Protein AF-0000000070552631 (afdb_homodimer)

Structure (mmCIF, N/CA/C/O backbone):
data_AF-0000000070552631-model_v1
#
loop_
_entity.id
_entity.type
_entity.pdbx_description
1 polymer 'Choline kinase / choline-phosphate cytidylyltransferase'
#
loop_
_atom_site.group_PDB
_atom_site.id
_atom_site.type_symbol
_atom_site.label_atom_id
_atom_site.label_alt_id
_atom_site.label_comp_id
_atom_site.label_asym_id
_atom_site.label_entity_id
_atom_site.label_seq_id
_atom_site.pdbx_PDB_ins_code
_atom_site.Cartn_x
_atom_site.Cartn_y
_atom_site.Cartn_z
_atom_site.occupancy
_atom_site.B_iso_or_equiv
_atom_site.auth_seq_id
_atom_site.auth_comp_id
_atom_site.auth_asym_id
_atom_site.auth_atom_id
_atom_site.pdbx_PDB_model_num
ATOM 1 N N . MET A 1 1 ? -22.5 -12.25 -7.391 1 95 1 MET A N 1
ATOM 2 C CA . MET A 1 1 ? -22.047 -11.5 -6.223 1 95 1 MET A CA 1
ATOM 3 C C . MET A 1 1 ? -21.141 -10.352 -6.629 1 95 1 MET A C 1
ATOM 5 O O . MET A 1 1 ? -20.281 -10.516 -7.5 1 95 1 MET A O 1
ATOM 9 N N . ASN A 1 2 ? -21.453 -9.172 -6.117 1 96.75 2 ASN A N 1
ATOM 10 C CA . ASN A 1 2 ? -20.578 -8.062 -6.488 1 96.75 2 ASN A CA 1
ATOM 11 C C . ASN A 1 2 ? -19.281 -8.078 -5.695 1 96.75 2 ASN A C 1
ATOM 13 O O . ASN A 1 2 ? -19.109 -8.898 -4.793 1 96.75 2 ASN A O 1
ATOM 17 N N . ARG A 1 3 ? -18.391 -7.238 -6.027 1 97.56 3 ARG A N 1
ATOM 18 C CA . ARG A 1 3 ? -17.031 -7.211 -5.484 1 97.56 3 ARG A CA 1
ATOM 19 C C . ARG A 1 3 ? -17.047 -7.035 -3.969 1 97.56 3 ARG A C 1
ATOM 21 O O . ARG A 1 3 ? -16.281 -7.684 -3.254 1 97.56 3 ARG A O 1
ATOM 28 N N . TYR A 1 4 ? -17.859 -6.16 -3.465 1 98.12 4 TYR A N 1
ATOM 29 C CA . TYR A 1 4 ? -17.875 -5.859 -2.037 1 98.12 4 TYR A CA 1
ATOM 30 C C . TYR A 1 4 ? -18.453 -7.027 -1.245 1 98.12 4 TYR A C 1
ATOM 32 O O . TYR A 1 4 ? -17.938 -7.375 -0.177 1 98.12 4 TYR A O 1
ATOM 40 N N . GLN A 1 5 ? -19.516 -7.598 -1.777 1 98.56 5 GLN A N 1
ATOM 41 C CA . GLN A 1 5 ? -20.078 -8.812 -1.174 1 98.56 5 GLN A CA 1
ATOM 42 C C . GLN A 1 5 ? -19.016 -9.914 -1.105 1 98.56 5 GLN A C 1
ATOM 44 O O . GLN A 1 5 ? -18.875 -10.578 -0.076 1 98.56 5 GLN A O 1
ATOM 49 N N . PHE A 1 6 ? -18.297 -10.078 -2.199 1 98.75 6 PHE A N 1
ATOM 50 C CA . PHE A 1 6 ? -17.25 -11.094 -2.273 1 98.75 6 PHE A CA 1
ATOM 51 C C . PHE A 1 6 ? -16.203 -10.867 -1.192 1 98.75 6 PHE A C 1
ATOM 53 O O . PHE A 1 6 ? -15.836 -11.797 -0.469 1 98.75 6 PHE A O 1
ATOM 60 N N . GLU A 1 7 ? -15.695 -9.609 -1.063 1 98.5 7 GLU A N 1
ATOM 61 C CA . GLU A 1 7 ? -14.633 -9.289 -0.11 1 98.5 7 GLU A CA 1
ATOM 62 C C . GLU A 1 7 ? -15.086 -9.555 1.323 1 98.5 7 GLU A C 1
ATOM 64 O O . GLU A 1 7 ? -14.336 -10.125 2.119 1 98.5 7 GLU A O 1
ATOM 69 N N . VAL A 1 8 ? -16.281 -9.156 1.606 1 98.38 8 VAL A N 1
ATOM 70 C CA . VAL A 1 8 ? -16.797 -9.312 2.963 1 98.38 8 VAL A CA 1
ATOM 71 C C . VAL A 1 8 ? -17.016 -10.789 3.268 1 98.38 8 VAL A C 1
ATOM 73 O O . VAL A 1 8 ? -16.594 -11.281 4.312 1 98.38 8 VAL A O 1
ATOM 76 N N . LEU A 1 9 ? -17.625 -11.484 2.357 1 98.69 9 LEU A N 1
ATOM 77 C CA . LEU A 1 9 ? -17.984 -12.883 2.574 1 98.69 9 LEU A CA 1
ATOM 78 C C . LEU A 1 9 ? -16.734 -13.742 2.703 1 98.69 9 LEU A C 1
ATOM 80 O O . LEU A 1 9 ? -16.672 -14.625 3.562 1 98.69 9 LEU A O 1
ATOM 84 N N . THR A 1 10 ? -15.75 -13.547 1.837 1 98.5 10 THR A N 1
ATOM 85 C CA . THR A 1 10 ? -14.516 -14.328 1.901 1 98.5 10 THR A CA 1
ATOM 86 C C . THR A 1 10 ? -13.781 -14.062 3.209 1 98.5 10 THR A C 1
ATOM 88 O O . THR A 1 10 ? -13.164 -14.961 3.777 1 98.5 10 THR A O 1
ATOM 91 N N . TYR A 1 11 ? -13.852 -12.797 3.691 1 98.06 11 TYR A N 1
ATOM 92 C CA . TYR A 1 11 ? -13.219 -12.461 4.961 1 98.06 11 TYR A CA 1
ATOM 93 C C . TYR A 1 11 ? -13.891 -13.195 6.117 1 98.06 11 TYR A C 1
ATOM 95 O O . TYR A 1 11 ? -13.211 -13.719 7.004 1 98.06 11 TYR A O 1
ATOM 103 N N . ILE A 1 12 ? -15.156 -13.234 6.098 1 98.19 12 ILE A N 1
ATOM 104 C CA . ILE A 1 12 ? -15.906 -13.93 7.141 1 98.19 12 ILE A CA 1
ATOM 105 C C . ILE A 1 12 ? -15.625 -15.43 7.062 1 98.19 12 ILE A C 1
ATOM 107 O O . ILE A 1 12 ? -15.445 -16.094 8.094 1 98.19 12 ILE A O 1
ATOM 111 N N . GLU A 1 13 ? -15.57 -15.969 5.863 1 98.5 13 GLU A N 1
ATOM 112 C CA . GLU A 1 13 ? -15.273 -17.391 5.68 1 98.5 13 GLU A CA 1
ATOM 113 C C . GLU A 1 13 ? -13.898 -17.75 6.234 1 98.5 13 GLU A C 1
ATOM 115 O O . GLU A 1 13 ? -13.75 -18.734 6.945 1 98.5 13 GLU A O 1
ATOM 120 N N . LYS A 1 14 ? -12.953 -16.969 5.973 1 97.62 14 LYS A N 1
ATOM 121 C CA . LYS A 1 14 ? -11.57 -17.219 6.367 1 97.62 14 LYS A CA 1
ATOM 122 C C . LYS A 1 14 ? -11.406 -17.172 7.883 1 97.62 14 LYS A C 1
ATOM 124 O O . LYS A 1 14 ? -10.648 -17.938 8.461 1 97.62 14 LYS A O 1
ATOM 129 N N . ASN A 1 15 ? -12.156 -16.266 8.539 1 97.06 15 ASN A N 1
ATOM 130 C CA . ASN A 1 15 ? -11.906 -15.992 9.953 1 97.06 15 ASN A CA 1
ATOM 131 C C . ASN A 1 15 ? -12.906 -16.719 10.844 1 97.06 15 ASN A C 1
ATOM 133 O O . ASN A 1 15 ? -12.711 -16.797 12.055 1 97.06 15 ASN A O 1
ATOM 137 N N . GLY A 1 16 ? -13.945 -17.234 10.289 1 97.19 16 GLY A N 1
ATOM 138 C CA . GLY A 1 16 ? -14.914 -18.016 11.047 1 97.19 16 GLY A CA 1
ATOM 139 C C . GLY A 1 16 ? -15.844 -17.141 11.883 1 97.19 16 GLY A C 1
ATOM 140 O O . GLY A 1 16 ? -15.922 -15.93 11.68 1 97.19 16 GLY A O 1
ATOM 141 N N . LYS A 1 17 ? -16.609 -17.781 12.695 1 97.12 17 LYS A N 1
ATOM 142 C CA . LYS A 1 17 ? -17.578 -17.094 13.539 1 97.12 17 LYS A CA 1
ATOM 143 C C . LYS A 1 17 ? -16.875 -16.234 14.594 1 97.12 17 LYS A C 1
ATOM 145 O O . LYS A 1 17 ? -16.125 -16.75 15.414 1 97.12 17 LYS A O 1
ATOM 150 N N . LYS A 1 18 ? -17.125 -14.961 14.555 1 96.5 18 LYS A N 1
ATOM 151 C CA . LYS A 1 18 ? -16.609 -14.047 15.562 1 96.5 18 LYS A CA 1
ATOM 152 C C . LYS A 1 18 ? -17.25 -12.664 15.422 1 96.5 18 LYS A C 1
ATOM 154 O O . LYS A 1 18 ? -18.141 -12.461 14.602 1 96.5 18 LYS A O 1
ATOM 159 N N . ASP A 1 19 ? -16.859 -11.758 16.266 1 95.31 19 ASP A N 1
ATOM 160 C CA . ASP A 1 19 ? -17.281 -10.367 16.172 1 95.31 19 ASP A CA 1
ATOM 161 C C . ASP A 1 19 ? -16.484 -9.625 15.102 1 95.31 19 ASP A C 1
ATOM 163 O O . ASP A 1 19 ? -15.258 -9.703 15.062 1 95.31 19 ASP A O 1
ATOM 167 N N . TYR A 1 20 ? -17.188 -9.008 14.281 1 94.81 20 TYR A N 1
ATOM 168 C CA . TYR A 1 20 ? -16.594 -8.211 13.219 1 94.81 20 TYR A CA 1
ATOM 169 C C . TYR A 1 20 ? -17 -6.75 13.328 1 94.81 20 TYR A C 1
ATOM 171 O O . TYR A 1 20 ? -17.906 -6.297 12.617 1 94.81 20 TYR A O 1
ATOM 179 N N . PRO A 1 21 ? -16.312 -5.988 14.133 1 90.94 21 PRO A N 1
ATOM 180 C CA . PRO A 1 21 ? -16.641 -4.562 14.188 1 90.94 21 PRO A CA 1
ATOM 181 C C . PRO A 1 21 ? -16.516 -3.879 12.828 1 90.94 21 PRO A C 1
ATOM 183 O O . PRO A 1 21 ? -15.586 -4.18 12.062 1 90.94 21 PRO A O 1
ATOM 186 N N . MET A 1 22 ? -17.453 -2.982 12.555 1 90.12 22 MET A N 1
ATOM 187 C CA . MET A 1 22 ? -17.531 -2.307 11.266 1 90.12 22 MET A CA 1
ATOM 188 C C . MET A 1 22 ? -16.219 -1.627 10.914 1 90.12 22 MET A C 1
ATOM 190 O O . MET A 1 22 ? -15.758 -1.705 9.773 1 90.12 22 MET A O 1
ATOM 194 N N . ARG A 1 23 ? -15.586 -0.999 11.797 1 88.12 23 ARG A N 1
ATOM 195 C CA . ARG A 1 23 ? -14.336 -0.285 11.555 1 88.12 23 ARG A CA 1
ATOM 196 C C . ARG A 1 23 ? -13.227 -1.245 11.133 1 88.12 23 ARG A C 1
ATOM 198 O O . ARG A 1 23 ? -12.43 -0.932 10.25 1 88.12 23 ARG A O 1
ATOM 205 N N . THR A 1 24 ? -13.211 -2.352 11.812 1 90.56 24 THR A N 1
ATOM 206 C CA . THR A 1 24 ? -12.211 -3.363 11.484 1 90.56 24 THR A CA 1
ATOM 207 C C . THR A 1 24 ? -12.406 -3.871 10.062 1 90.56 24 THR A C 1
ATOM 209 O O . THR A 1 24 ? -11.445 -4.02 9.305 1 90.56 24 THR A O 1
ATOM 212 N N . LEU A 1 25 ? -13.672 -4.133 9.734 1 94.25 25 LEU A N 1
ATOM 213 C CA . LEU A 1 25 ? -13.984 -4.602 8.391 1 94.25 25 LEU A CA 1
ATOM 214 C C . LEU A 1 25 ? -13.578 -3.568 7.344 1 94.25 25 LEU A C 1
ATOM 216 O O . LEU A 1 25 ? -12.93 -3.904 6.355 1 94.25 25 LEU A O 1
ATOM 220 N N . SER A 1 26 ? -13.945 -2.375 7.613 1 93.75 26 SER A N 1
ATOM 221 C CA . SER A 1 26 ? -13.672 -1.29 6.676 1 93.75 26 SER A CA 1
ATOM 222 C C . SER A 1 26 ? -12.172 -1.086 6.48 1 93.75 26 SER A C 1
ATOM 224 O O . SER A 1 26 ? -11.695 -0.988 5.348 1 93.75 26 SER A O 1
ATOM 226 N N . ASP A 1 27 ? -11.406 -1.063 7.531 1 92.25 27 ASP A N 1
ATOM 227 C CA . ASP A 1 27 ? -9.961 -0.835 7.473 1 92.25 27 ASP A CA 1
ATOM 228 C C . ASP A 1 27 ? -9.25 -1.998 6.789 1 92.25 27 ASP A C 1
ATOM 230 O O . ASP A 1 27 ? -8.367 -1.786 5.953 1 92.25 27 ASP A O 1
ATOM 234 N N . THR A 1 28 ? -9.703 -3.184 7.145 1 94.56 28 THR A N 1
ATOM 235 C CA . THR A 1 28 ? -9.031 -4.383 6.648 1 94.56 28 THR A CA 1
ATOM 236 C C . THR A 1 28 ? -9.305 -4.574 5.16 1 94.56 28 THR A C 1
ATOM 238 O O . THR A 1 28 ? -8.391 -4.906 4.398 1 94.56 28 THR A O 1
ATOM 241 N N . LEU A 1 29 ? -10.555 -4.324 4.789 1 96.69 29 LEU A N 1
ATOM 242 C CA . LEU A 1 29 ? -10.945 -4.617 3.414 1 96.69 29 LEU A CA 1
ATOM 243 C C . LEU A 1 29 ? -10.773 -3.391 2.523 1 96.69 29 LEU A C 1
ATOM 245 O O . LEU A 1 29 ? -10.906 -3.48 1.302 1 96.69 29 LEU A O 1
ATOM 249 N N . LYS A 1 30 ? -10.461 -2.24 3.123 1 96.12 30 LYS A N 1
ATOM 250 C CA . LYS A 1 30 ? -10.242 -0.985 2.41 1 96.12 30 LYS A CA 1
ATOM 251 C C . LYS A 1 30 ? -11.461 -0.611 1.572 1 96.12 30 LYS A C 1
ATOM 253 O O . LYS A 1 30 ? -11.336 -0.266 0.396 1 96.12 30 LYS A O 1
ATOM 258 N N . ILE A 1 31 ? -12.578 -0.83 2.178 1 97.12 31 ILE A N 1
ATOM 259 C CA . ILE A 1 31 ? -13.891 -0.499 1.647 1 97.12 31 ILE A CA 1
ATOM 260 C C . ILE A 1 31 ? -14.656 0.361 2.654 1 97.12 31 ILE A C 1
ATOM 262 O O . ILE A 1 31 ? -14.539 0.154 3.865 1 97.12 31 ILE A O 1
ATOM 266 N N . SER A 1 32 ? -15.406 1.38 2.209 1 95.38 32 SER A N 1
ATOM 267 C CA . SER A 1 32 ? -16.109 2.281 3.109 1 95.38 32 SER A CA 1
ATOM 268 C C . SER A 1 32 ? -17.094 1.521 3.992 1 95.38 32 SER A C 1
ATOM 270 O O . SER A 1 32 ? -17.625 0.481 3.592 1 95.38 32 SER A O 1
ATOM 272 N N . GLY A 1 33 ? -17.375 2.086 5.168 1 93.62 33 GLY A N 1
ATOM 273 C CA . GLY A 1 33 ? -18.391 1.51 6.039 1 93.62 33 GLY A CA 1
ATOM 274 C C . GLY A 1 33 ? -19.75 1.41 5.383 1 93.62 33 GLY A C 1
ATOM 275 O O . GLY A 1 33 ? -20.469 0.434 5.59 1 93.62 33 GLY A O 1
ATOM 276 N N . THR A 1 34 ? -20.047 2.371 4.574 1 94.94 34 THR A N 1
ATOM 277 C CA . THR A 1 34 ? -21.328 2.414 3.885 1 94.94 34 THR A CA 1
ATOM 278 C C . THR A 1 34 ? -21.453 1.239 2.918 1 94.94 34 THR A C 1
ATOM 280 O O . THR A 1 34 ? -22.484 0.562 2.895 1 94.94 34 THR A O 1
ATOM 283 N N . ALA A 1 35 ? -20.453 1.027 2.152 1 97.06 35 ALA A N 1
ATOM 284 C CA . ALA A 1 35 ? -20.484 -0.064 1.183 1 97.06 35 ALA A CA 1
ATOM 285 C C . ALA A 1 35 ? -20.5 -1.42 1.883 1 97.06 35 ALA A C 1
ATOM 287 O O . ALA A 1 35 ? -21.188 -2.348 1.43 1 97.06 35 ALA A O 1
ATOM 288 N N . ILE A 1 36 ? -19.781 -1.547 2.961 1 97.12 36 ILE A N 1
ATOM 289 C CA . ILE A 1 36 ? -19.766 -2.795 3.717 1 97.12 36 ILE A CA 1
ATOM 290 C C . ILE A 1 36 ? -21.141 -3.059 4.32 1 97.12 36 ILE A C 1
ATOM 292 O O . ILE A 1 36 ? -21.641 -4.188 4.277 1 97.12 36 ILE A O 1
ATOM 296 N N . SER A 1 37 ? -21.719 -2.004 4.918 1 96.25 37 SER A N 1
ATOM 297 C CA . SER A 1 37 ? -23.047 -2.154 5.5 1 96.25 37 SER A CA 1
ATOM 298 C C . SER A 1 37 ? -24.047 -2.65 4.465 1 96.25 37 SER A C 1
ATOM 300 O O . SER A 1 37 ? -24.844 -3.559 4.738 1 96.25 37 SER A O 1
ATOM 302 N N . LYS A 1 38 ? -23.984 -2.049 3.33 1 97.81 38 LYS A N 1
ATOM 303 C CA . LYS A 1 38 ? -24.875 -2.467 2.246 1 97.81 38 LYS A CA 1
ATOM 304 C C . LYS A 1 38 ? -24.625 -3.92 1.858 1 97.81 38 LYS A C 1
ATOM 306 O O . LYS A 1 38 ? -25.562 -4.695 1.671 1 97.81 38 LYS A O 1
ATOM 311 N N . ALA A 1 39 ? -23.375 -4.297 1.728 1 98.25 39 ALA A N 1
ATOM 312 C CA . ALA A 1 39 ? -23.016 -5.664 1.377 1 98.25 39 ALA A CA 1
ATOM 313 C C . ALA A 1 39 ? -23.516 -6.652 2.428 1 98.25 39 ALA A C 1
ATOM 315 O O . ALA A 1 39 ? -24.062 -7.703 2.088 1 98.25 39 ALA A O 1
ATOM 316 N N . LEU A 1 40 ? -23.328 -6.285 3.689 1 97.75 40 LEU A N 1
ATOM 317 C CA . LEU A 1 40 ? -23.75 -7.156 4.785 1 97.75 40 LEU A CA 1
ATOM 318 C C . LEU A 1 40 ? -25.266 -7.348 4.77 1 97.75 40 LEU A C 1
ATOM 320 O O . LEU A 1 40 ? -25.75 -8.461 4.977 1 97.75 40 LEU A O 1
ATOM 324 N N . ASP A 1 41 ? -25.969 -6.25 4.578 1 97.88 41 ASP A N 1
ATOM 325 C CA . ASP A 1 41 ? -27.422 -6.328 4.504 1 97.88 41 ASP A CA 1
ATOM 326 C C . ASP A 1 41 ? -27.859 -7.262 3.379 1 97.88 41 ASP A C 1
ATOM 328 O O . ASP A 1 41 ? -28.766 -8.086 3.566 1 97.88 41 ASP A O 1
ATOM 332 N N . GLU A 1 42 ? -27.281 -7.129 2.23 1 98.38 42 GLU A N 1
ATOM 333 C CA . GLU A 1 42 ? -27.609 -7.957 1.076 1 98.38 42 GLU A CA 1
ATOM 334 C C . GLU A 1 42 ? -27.25 -9.422 1.323 1 98.38 42 GLU A C 1
ATOM 336 O O . GLU A 1 42 ? -28.016 -10.32 0.972 1 98.38 42 GLU A O 1
ATOM 341 N N . LEU A 1 43 ? -26.094 -9.672 1.926 1 98.5 43 LEU A N 1
ATOM 342 C CA . LEU A 1 43 ? -25.656 -11.031 2.242 1 98.5 43 LEU A CA 1
ATOM 343 C C . LEU A 1 43 ? -26.625 -11.688 3.234 1 98.5 43 LEU A C 1
ATOM 345 O O . LEU A 1 43 ? -26.938 -12.867 3.105 1 98.5 43 LEU A O 1
ATOM 349 N N . GLU A 1 44 ? -27 -10.891 4.223 1 98 44 GLU A N 1
ATOM 350 C CA . GLU A 1 44 ? -27.938 -11.406 5.219 1 98 44 GLU A CA 1
ATOM 351 C C . GLU A 1 44 ? -29.297 -11.688 4.598 1 98 44 GLU A C 1
ATOM 353 O O . GLU A 1 44 ? -29.906 -12.727 4.879 1 98 44 GLU A O 1
ATOM 358 N N . ASN A 1 45 ? -29.75 -10.789 3.793 1 98 45 ASN A N 1
ATOM 359 C CA . ASN A 1 45 ? -31.031 -10.945 3.115 1 98 45 ASN A CA 1
ATOM 360 C C . ASN A 1 45 ? -31.047 -12.195 2.234 1 98 45 ASN A C 1
ATOM 362 O O . ASN A 1 45 ? -32.062 -12.867 2.121 1 98 45 ASN A O 1
ATOM 366 N N . ASP A 1 46 ? -29.938 -12.492 1.627 1 98.19 46 ASP A N 1
ATOM 367 C CA . ASP A 1 46 ? -29.828 -13.656 0.752 1 98.19 46 ASP A CA 1
ATOM 368 C C . ASP A 1 46 ? -29.469 -14.906 1.55 1 98.19 46 ASP A C 1
ATOM 370 O O . ASP A 1 46 ? -29.234 -15.969 0.974 1 98.19 46 ASP A O 1
ATOM 374 N N . VAL A 1 47 ? -29.312 -14.758 2.855 1 98.19 47 VAL A N 1
ATOM 375 C CA . VAL A 1 47 ? -29.094 -15.836 3.811 1 98.19 47 VAL A CA 1
ATOM 376 C C . VAL A 1 47 ? -27.719 -16.453 3.576 1 98.19 47 VAL A C 1
ATOM 378 O O . VAL A 1 47 ? -27.562 -17.672 3.65 1 98.19 47 VAL A O 1
ATOM 381 N N . LEU A 1 48 ? -26.828 -15.617 3.143 1 98.75 48 LEU A N 1
ATOM 382 C CA . LEU A 1 48 ? -25.469 -16.094 2.928 1 98.75 48 LEU A CA 1
ATOM 383 C C . LEU A 1 48 ? -24.656 -16 4.211 1 98.75 48 LEU A C 1
ATOM 385 O O . LEU A 1 48 ? -23.609 -16.641 4.332 1 98.75 48 LEU A O 1
ATOM 389 N N . ILE A 1 49 ? -25.047 -15.18 5.148 1 98.62 49 ILE A N 1
ATOM 390 C CA . ILE A 1 49 ? -24.438 -15.07 6.469 1 98.62 49 ILE A CA 1
ATOM 391 C C . ILE A 1 49 ? -25.531 -15.031 7.539 1 98.62 49 ILE A C 1
ATOM 393 O O . ILE A 1 49 ? -26.688 -14.742 7.242 1 98.62 49 ILE A O 1
ATOM 397 N N . LYS A 1 50 ? -25.141 -15.406 8.711 1 98.06 50 LYS A N 1
ATOM 398 C CA . LYS A 1 50 ? -25.906 -15.141 9.922 1 98.06 50 LYS A CA 1
ATOM 399 C C . LYS A 1 50 ? -25.281 -14.016 10.742 1 98.06 50 LYS A C 1
ATOM 401 O O . LYS A 1 50 ? -24.062 -14.008 10.961 1 98.06 50 LYS A O 1
ATOM 406 N N . ARG A 1 51 ? -26.109 -13.078 11.094 1 94.88 51 ARG A N 1
ATOM 407 C CA . ARG A 1 51 ? -25.609 -11.898 11.789 1 94.88 51 ARG A CA 1
ATOM 408 C C . ARG A 1 51 ? -26.422 -11.617 13.055 1 94.88 51 ARG A C 1
ATOM 410 O O . ARG A 1 51 ? -27.641 -11.625 13.023 1 94.88 51 ARG A O 1
ATOM 417 N N . CYS A 1 52 ? -25.75 -11.508 14.133 1 92.5 52 CYS A N 1
ATOM 418 C CA . CYS A 1 52 ? -26.281 -11.023 15.398 1 92.5 52 CYS A CA 1
ATOM 419 C C . CYS A 1 52 ? -25.406 -9.914 15.969 1 92.5 52 CYS A C 1
ATOM 421 O O . CYS A 1 52 ? -24.406 -10.188 16.641 1 92.5 52 CYS A O 1
ATOM 423 N N . GLU A 1 53 ? -25.859 -8.711 15.805 1 86.06 53 GLU A N 1
ATOM 424 C CA . GLU A 1 53 ? -25.031 -7.555 16.125 1 86.06 53 GLU A CA 1
ATOM 425 C C . GLU A 1 53 ? -23.719 -7.586 15.352 1 86.06 53 GLU A C 1
ATOM 427 O O . GLU A 1 53 ? -23.719 -7.688 14.125 1 86.06 53 GLU A O 1
ATOM 432 N N . ASP A 1 54 ? -22.656 -7.738 16.094 1 87.56 54 ASP A N 1
ATOM 433 C CA . ASP A 1 54 ? -21.359 -7.723 15.43 1 87.56 54 ASP A CA 1
ATOM 434 C C . ASP A 1 54 ? -20.859 -9.141 15.172 1 87.56 54 ASP A C 1
ATOM 436 O O . ASP A 1 54 ? -19.859 -9.328 14.477 1 87.56 54 ASP A O 1
ATOM 440 N N . GLN A 1 55 ? -21.578 -10.094 15.602 1 95.81 55 GLN A N 1
ATOM 441 C CA . GLN A 1 55 ? -21.172 -11.477 15.367 1 95.81 55 GLN A CA 1
ATOM 442 C C . GLN A 1 55 ? -21.734 -12 14.055 1 95.81 55 GLN A C 1
ATOM 444 O O . GLN A 1 55 ? -22.922 -11.828 13.766 1 95.81 55 GLN A O 1
ATOM 449 N N . MET A 1 56 ? -20.828 -12.555 13.281 1 97.31 56 MET A N 1
ATOM 450 C CA . MET A 1 56 ? -21.25 -13.047 11.969 1 97.31 56 MET A CA 1
ATOM 451 C C . MET A 1 56 ? -20.609 -14.391 11.656 1 97.31 56 MET A C 1
ATOM 453 O O . MET A 1 56 ? -19.547 -14.711 12.203 1 97.31 56 MET A O 1
ATOM 457 N N . GLU A 1 57 ? -21.266 -15.148 10.914 1 98.12 57 GLU A N 1
ATOM 458 C CA . GLU A 1 57 ? -20.734 -16.391 10.391 1 98.12 57 GLU A CA 1
ATOM 459 C C . GLU A 1 57 ? -21.312 -16.719 9.016 1 98.12 57 GLU A C 1
ATOM 461 O O . GLU A 1 57 ? -22.438 -16.312 8.703 1 98.12 57 GLU A O 1
ATOM 466 N N . ILE A 1 58 ? -20.562 -17.375 8.242 1 98.44 58 ILE A N 1
ATOM 467 C CA . ILE A 1 58 ? -21.031 -17.75 6.91 1 98.44 58 ILE A CA 1
ATOM 468 C C . ILE A 1 58 ? -21.969 -18.953 7.004 1 98.44 58 ILE A C 1
ATOM 470 O O . ILE A 1 58 ? -21.766 -19.828 7.852 1 98.44 58 ILE A O 1
ATOM 474 N N . THR A 1 59 ? -22.938 -19.031 6.117 1 98.56 59 THR A N 1
ATOM 475 C CA . THR A 1 59 ? -23.875 -20.156 6.059 1 98.56 59 THR A CA 1
ATOM 476 C C . THR A 1 59 ? -23.422 -21.172 5 1 98.56 59 THR A C 1
ATOM 478 O O . THR A 1 59 ? -22.453 -20.922 4.273 1 98.56 59 THR A O 1
ATOM 481 N N . GLU A 1 60 ? -24.156 -22.297 4.949 1 98.44 60 GLU A N 1
ATOM 482 C CA . GLU A 1 60 ? -23.922 -23.266 3.883 1 98.44 60 GLU A CA 1
ATOM 483 C C . GLU A 1 60 ? -24.188 -22.641 2.51 1 98.44 60 GLU A C 1
ATOM 485 O O . GLU A 1 60 ? -23.453 -22.906 1.556 1 98.44 60 GLU A O 1
ATOM 490 N N . LYS A 1 61 ? -25.219 -21.844 2.449 1 98.56 61 LYS A N 1
ATOM 491 C CA . LYS A 1 61 ? -25.531 -21.156 1.203 1 98.56 61 LYS A CA 1
ATOM 492 C C . LYS A 1 61 ? -24.422 -20.172 0.818 1 98.56 61 LYS A C 1
ATOM 494 O O . LYS A 1 61 ? -24.141 -19.984 -0.367 1 98.56 61 LYS A O 1
ATOM 499 N N . GLY A 1 62 ? -23.859 -19.516 1.858 1 98.69 62 GLY A N 1
ATOM 500 C CA . GLY A 1 62 ? -22.734 -18.641 1.614 1 98.69 62 GLY A CA 1
ATOM 501 C C . GLY A 1 62 ? -21.531 -19.359 1.04 1 98.69 62 GLY A C 1
ATOM 502 O O . GLY A 1 62 ? -20.859 -18.859 0.13 1 98.69 62 GLY A O 1
ATOM 503 N N . LEU A 1 63 ? -21.266 -20.578 1.539 1 98.56 63 LEU A N 1
ATOM 504 C CA . LEU A 1 63 ? -20.172 -21.391 1.037 1 98.56 63 LEU A CA 1
ATOM 505 C C . LEU A 1 63 ? -20.406 -21.781 -0.418 1 98.56 63 LEU A C 1
ATOM 507 O O . LEU A 1 63 ? -19.484 -21.75 -1.229 1 98.56 63 LEU A O 1
ATOM 511 N N . GLU A 1 64 ? -21.625 -22.078 -0.752 1 98.5 64 GLU A N 1
ATOM 512 C CA . GLU A 1 64 ? -21.984 -22.438 -2.121 1 98.5 64 GLU A CA 1
ATOM 513 C C . GLU A 1 64 ? -21.797 -21.25 -3.062 1 98.5 64 GLU A C 1
ATOM 515 O O . GLU A 1 64 ? -21.359 -21.406 -4.199 1 98.5 64 GLU A O 1
ATOM 520 N N . ALA A 1 65 ? -22.156 -20.062 -2.518 1 98.44 65 ALA A N 1
ATOM 521 C CA . ALA A 1 65 ? -22.062 -18.844 -3.32 1 98.44 65 ALA A CA 1
ATOM 522 C C . ALA A 1 65 ? -20.609 -18.516 -3.633 1 98.44 65 ALA A C 1
ATOM 524 O O . ALA A 1 65 ? -20.312 -17.859 -4.637 1 98.44 65 ALA A O 1
ATOM 525 N N . LEU A 1 66 ? -19.641 -19 -2.801 1 98.5 66 LEU A N 1
ATOM 526 C CA . LEU A 1 66 ? -18.234 -18.703 -2.979 1 98.5 66 LEU A CA 1
ATOM 527 C C . LEU A 1 66 ? -17.578 -19.703 -3.924 1 98.5 66 LEU A C 1
ATOM 529 O O . LEU A 1 66 ? -16.484 -19.469 -4.434 1 98.5 66 LEU A O 1
ATOM 533 N N . GLU A 1 67 ? -18.203 -20.797 -4.25 1 98.06 67 GLU A N 1
ATOM 534 C CA . GLU A 1 67 ? -17.594 -21.922 -4.961 1 98.06 67 GLU A CA 1
ATOM 535 C C . GLU A 1 67 ? -17.109 -21.516 -6.348 1 98.06 67 GLU A C 1
ATOM 537 O O . GLU A 1 67 ? -16.031 -21.922 -6.781 1 98.06 67 GLU A O 1
ATOM 542 N N . PRO A 1 68 ? -17.891 -20.641 -7.055 1 97.62 68 PRO A N 1
ATOM 543 C CA . PRO A 1 68 ? -17.406 -20.234 -8.375 1 97.62 68 PRO A CA 1
ATOM 544 C C . PRO A 1 68 ? -16.094 -19.453 -8.305 1 97.62 68 PRO A C 1
ATOM 546 O O . PRO A 1 68 ? -15.383 -19.344 -9.312 1 97.62 68 PRO A O 1
ATOM 549 N N . TYR A 1 69 ? -15.734 -18.953 -7.125 1 98.5 69 TYR A N 1
ATOM 550 C CA . TYR A 1 69 ? -14.539 -18.141 -6.945 1 98.5 69 TYR A CA 1
ATOM 551 C C . TYR A 1 69 ? -13.406 -18.969 -6.34 1 98.5 69 TYR A C 1
ATOM 553 O O . TYR A 1 69 ? -12.289 -18.484 -6.176 1 98.5 69 TYR A O 1
ATOM 561 N N . ARG A 1 70 ? -13.648 -20.219 -5.965 1 98.62 70 ARG A N 1
ATOM 562 C CA . ARG A 1 70 ? -12.664 -21.094 -5.352 1 98.62 70 ARG A CA 1
ATOM 563 C C . ARG A 1 70 ? -11.57 -21.469 -6.344 1 98.62 70 ARG A C 1
ATOM 565 O O . ARG A 1 70 ? -11.859 -21.906 -7.461 1 98.62 70 ARG A O 1
ATOM 572 N N . VAL A 1 71 ? -10.367 -21.281 -5.977 1 98.75 71 VAL A N 1
ATOM 573 C CA . VAL A 1 71 ? -9.227 -21.672 -6.805 1 98.75 71 VAL A CA 1
ATOM 574 C C . VAL A 1 71 ? -8.828 -23.109 -6.484 1 98.75 71 VAL A C 1
ATOM 576 O O . VAL A 1 71 ? -8.516 -23.438 -5.332 1 98.75 71 VAL A O 1
ATOM 579 N N . LYS A 1 72 ? -8.742 -23.969 -7.43 1 98 72 LYS A N 1
ATOM 580 C CA . LYS A 1 72 ? -8.531 -25.391 -7.164 1 98 72 LYS A CA 1
ATOM 581 C C . LYS A 1 72 ? -7.234 -25.875 -7.809 1 98 72 LYS A C 1
ATOM 583 O O . LYS A 1 72 ? -6.746 -26.969 -7.492 1 98 72 LYS A O 1
ATOM 588 N N . ARG A 1 73 ? -6.695 -24.984 -8.641 1 98.5 73 ARG A N 1
ATOM 589 C CA . ARG A 1 73 ? -5.574 -25.422 -9.461 1 98.5 73 ARG A CA 1
ATOM 590 C C . ARG A 1 73 ? -4.453 -24.391 -9.469 1 98.5 73 ARG A C 1
ATOM 592 O O . ARG A 1 73 ? -4.711 -23.188 -9.359 1 98.5 73 ARG A O 1
ATOM 599 N N . ALA A 1 74 ? -3.205 -24.891 -9.57 1 98.94 74 ALA A N 1
ATOM 600 C CA . ALA A 1 74 ? -2.053 -24.016 -9.789 1 98.94 74 ALA A CA 1
ATOM 601 C C . ALA A 1 74 ? -1.102 -24.609 -10.82 1 98.94 74 ALA A C 1
ATOM 603 O O . ALA A 1 74 ? -0.923 -25.828 -10.883 1 98.94 74 ALA A O 1
ATOM 604 N N . VAL A 1 75 ? -0.58 -23.781 -11.68 1 98.94 75 VAL A N 1
ATOM 605 C CA . VAL A 1 75 ? 0.496 -24.109 -12.609 1 98.94 75 VAL A CA 1
ATOM 606 C C . VAL A 1 75 ? 1.746 -23.312 -12.258 1 98.94 75 VAL A C 1
ATOM 608 O O . VAL A 1 75 ? 1.694 -22.078 -12.148 1 98.94 75 VAL A O 1
ATOM 611 N N . ILE A 1 76 ? 2.83 -24.031 -12.047 1 98.88 76 ILE A N 1
ATOM 612 C CA . ILE A 1 76 ? 4.07 -23.406 -11.602 1 98.88 76 ILE A CA 1
ATOM 613 C C . ILE A 1 76 ? 5.145 -23.562 -12.672 1 98.88 76 ILE A C 1
ATOM 615 O O . ILE A 1 76 ? 5.426 -24.688 -13.117 1 98.88 76 ILE A O 1
ATOM 619 N N . MET A 1 77 ? 5.707 -22.422 -13.078 1 97.94 77 MET A N 1
ATOM 620 C CA . MET A 1 77 ? 6.766 -22.406 -14.086 1 97.94 77 MET A CA 1
ATOM 621 C C . MET A 1 77 ? 8.141 -22.531 -13.438 1 97.94 77 MET A C 1
ATOM 623 O O . MET A 1 77 ? 8.664 -21.562 -12.898 1 97.94 77 MET A O 1
ATOM 627 N N . ALA A 1 78 ? 8.805 -23.688 -13.625 1 97.88 78 ALA A N 1
ATOM 628 C CA . ALA A 1 78 ? 10.047 -23.953 -12.898 1 97.88 78 ALA A CA 1
ATOM 629 C C . ALA A 1 78 ? 11.125 -24.5 -13.836 1 97.88 78 ALA A C 1
ATOM 631 O O . ALA A 1 78 ? 12 -25.25 -13.406 1 97.88 78 ALA A O 1
ATOM 632 N N . ALA A 1 79 ? 11.07 -24.109 -15.07 1 95.06 79 ALA A N 1
ATOM 633 C CA . ALA A 1 79 ? 11.914 -24.781 -16.047 1 95.06 79 ALA A CA 1
ATOM 634 C C . ALA A 1 79 ? 13.281 -24.109 -16.156 1 95.06 79 ALA A C 1
ATOM 636 O O . ALA A 1 79 ? 14.219 -24.672 -16.703 1 95.06 79 ALA A O 1
ATOM 637 N N . GLY A 1 80 ? 13.414 -22.922 -15.609 1 92.94 80 GLY A N 1
ATOM 638 C CA . GLY A 1 80 ? 14.57 -22.094 -15.898 1 92.94 80 GLY A CA 1
ATOM 639 C C . GLY A 1 80 ? 15.844 -22.578 -15.219 1 92.94 80 GLY A C 1
ATOM 640 O O . GLY A 1 80 ? 15.781 -23.266 -14.203 1 92.94 80 GLY A O 1
ATOM 641 N N . PHE A 1 81 ? 16.938 -22.141 -15.727 1 88.12 81 PHE A N 1
ATOM 642 C CA . PHE A 1 81 ? 18.281 -22.516 -15.266 1 88.12 81 PHE A CA 1
ATOM 643 C C . PHE A 1 81 ? 18.641 -21.766 -14 1 88.12 81 PHE A C 1
ATOM 645 O O . PHE A 1 81 ? 19.203 -22.344 -13.062 1 88.12 81 PHE A O 1
ATOM 652 N N . GLY A 1 82 ? 18.359 -20.516 -13.883 1 89.88 82 GLY A N 1
ATOM 653 C CA . GLY A 1 82 ? 18.812 -19.688 -12.773 1 89.88 82 GLY A CA 1
ATOM 654 C C . GLY A 1 82 ? 20.312 -19.438 -12.797 1 89.88 82 GLY A C 1
ATOM 655 O O . GLY A 1 82 ? 20.984 -19.625 -11.789 1 89.88 82 GLY A O 1
ATOM 656 N N . SER A 1 83 ? 20.828 -18.984 -13.828 1 88.56 83 SER A N 1
ATOM 657 C CA . SER A 1 83 ? 22.266 -18.891 -14.102 1 88.56 83 SER A CA 1
ATOM 658 C C . SER A 1 83 ? 22.938 -17.906 -13.141 1 88.56 83 SER A C 1
ATOM 660 O O . SER A 1 83 ? 24.109 -18.078 -12.781 1 88.56 83 SER A O 1
ATOM 662 N N . ARG A 1 84 ? 22.359 -16.938 -12.578 1 87.62 84 ARG A N 1
ATOM 663 C CA . ARG A 1 84 ? 22.938 -15.906 -11.711 1 87.62 84 ARG A CA 1
ATOM 664 C C . ARG A 1 84 ? 23.156 -16.453 -10.305 1 87.62 84 ARG A C 1
ATOM 666 O O . ARG A 1 84 ? 23.781 -15.789 -9.469 1 87.62 84 ARG A O 1
ATOM 673 N N . MET A 1 85 ? 22.688 -17.609 -10.102 1 92.75 85 MET A N 1
ATOM 674 C CA . MET A 1 85 ? 22.797 -18.234 -8.781 1 92.75 85 MET A CA 1
ATOM 675 C C . MET A 1 85 ? 23.938 -19.234 -8.734 1 92.75 85 MET A C 1
ATOM 677 O O . MET A 1 85 ? 24.125 -19.938 -7.734 1 92.75 85 MET A O 1
ATOM 681 N N . VAL A 1 86 ? 24.625 -19.328 -9.82 1 92.19 86 VAL A N 1
ATOM 682 C CA . VAL A 1 86 ? 25.844 -20.141 -9.781 1 92.19 86 VAL A CA 1
ATOM 683 C C . VAL A 1 86 ? 26.75 -19.641 -8.656 1 92.19 86 VAL A C 1
ATOM 685 O O . VAL A 1 86 ? 26.906 -18.438 -8.453 1 92.19 86 VAL A O 1
ATOM 688 N N . PRO A 1 87 ? 27.297 -20.578 -7.922 1 93.38 87 PRO A N 1
ATOM 689 C CA . PRO A 1 87 ? 27.516 -21.984 -8.25 1 93.38 87 PRO A CA 1
ATOM 690 C C . PRO A 1 87 ? 26.422 -22.891 -7.664 1 93.38 87 PRO A C 1
ATOM 692 O O . PRO A 1 87 ? 26.391 -24.094 -7.961 1 93.38 87 PRO A O 1
ATOM 695 N N . VAL A 1 88 ? 25.531 -22.375 -6.922 1 93 88 VAL A N 1
ATOM 696 C CA . VAL A 1 88 ? 24.578 -23.203 -6.184 1 93 88 VAL A CA 1
ATOM 697 C C . VAL A 1 88 ? 23.641 -23.906 -7.156 1 93 88 VAL A C 1
ATOM 699 O O . VAL A 1 88 ? 23.172 -25.016 -6.883 1 93 88 VAL A O 1
ATOM 702 N N . THR A 1 89 ? 23.438 -23.359 -8.32 1 94.06 89 THR A N 1
ATOM 703 C CA . THR A 1 89 ? 22.484 -23.906 -9.281 1 94.06 89 THR A CA 1
ATOM 704 C C . THR A 1 89 ? 23.188 -24.828 -10.266 1 94.06 89 THR A C 1
ATOM 706 O O . THR A 1 89 ? 22.578 -25.312 -11.219 1 94.06 89 THR A O 1
ATOM 709 N N . LEU A 1 90 ? 24.422 -25.078 -10.062 1 93.19 90 LEU A N 1
ATOM 710 C CA . LEU A 1 90 ? 25.125 -26.016 -10.945 1 93.19 90 LEU A CA 1
ATOM 711 C C . LEU A 1 90 ? 24.578 -27.422 -10.773 1 93.19 90 LEU A C 1
ATOM 713 O O . LEU A 1 90 ? 24.594 -28.219 -11.719 1 93.19 90 LEU A O 1
ATOM 717 N N . ASP A 1 91 ? 24.047 -27.75 -9.625 1 92.06 91 ASP A N 1
ATOM 718 C CA . ASP A 1 91 ? 23.625 -29.125 -9.43 1 92.06 91 ASP A CA 1
ATOM 719 C C . ASP A 1 91 ? 22.125 -29.188 -9.156 1 92.06 91 ASP A C 1
ATOM 721 O O . ASP A 1 91 ? 21.578 -30.266 -8.898 1 92.06 91 ASP A O 1
ATOM 725 N N . ARG A 1 92 ? 21.438 -28.109 -9.125 1 95.69 92 ARG A N 1
ATOM 726 C CA . ARG A 1 92 ? 20 -28.078 -8.914 1 95.69 92 ARG A CA 1
ATOM 727 C C . ARG A 1 92 ? 19.391 -26.797 -9.453 1 95.69 92 ARG A C 1
ATOM 729 O O . ARG A 1 92 ? 20.062 -25.766 -9.531 1 95.69 92 ARG A O 1
ATOM 736 N N . PRO A 1 93 ? 18.125 -26.859 -9.844 1 97.38 93 PRO A N 1
ATOM 737 C CA . PRO A 1 93 ? 17.469 -25.625 -10.258 1 97.38 93 PRO A CA 1
ATOM 738 C C . PRO A 1 93 ? 17.234 -24.672 -9.086 1 97.38 93 PRO A C 1
ATOM 740 O O . PRO A 1 93 ? 17.172 -25.094 -7.934 1 97.38 93 PRO A O 1
ATOM 743 N N . LYS A 1 94 ? 17.016 -23.375 -9.352 1 97 94 LYS A N 1
ATOM 744 C CA . LYS A 1 94 ? 16.906 -22.312 -8.359 1 97 94 LYS A CA 1
ATOM 745 C C . LYS A 1 94 ? 15.773 -22.609 -7.367 1 97 94 LYS A C 1
ATOM 747 O O . LYS A 1 94 ? 15.961 -22.469 -6.152 1 97 94 LYS A O 1
ATOM 752 N N . PRO A 1 95 ? 14.586 -23.062 -7.809 1 98.19 95 PRO A N 1
ATOM 753 C CA . PRO A 1 95 ? 13.492 -23.328 -6.871 1 98.19 95 PRO A CA 1
ATOM 754 C C . PRO A 1 95 ? 13.852 -24.406 -5.844 1 98.19 95 PRO A C 1
ATOM 756 O O . PRO A 1 95 ? 13.258 -24.438 -4.762 1 98.19 95 PRO A O 1
ATOM 759 N N . MET A 1 96 ? 14.852 -25.188 -6.156 1 97.88 96 MET A N 1
ATOM 760 C CA . MET A 1 96 ? 15.227 -26.312 -5.289 1 97.88 96 MET A CA 1
ATOM 761 C C . MET A 1 96 ? 16.344 -25.906 -4.336 1 97.88 96 MET A C 1
ATOM 763 O O . MET A 1 96 ? 16.766 -26.703 -3.496 1 97.88 96 MET A O 1
ATOM 767 N N . VAL A 1 97 ? 16.844 -24.719 -4.426 1 96.88 97 VAL A N 1
ATOM 768 C CA . VAL A 1 97 ? 17.859 -24.219 -3.51 1 96.88 97 VAL A CA 1
ATOM 769 C C . VAL A 1 97 ? 17.234 -23.938 -2.146 1 96.88 97 VAL A C 1
ATOM 771 O O . VAL A 1 97 ? 16.125 -23.375 -2.068 1 96.88 97 VAL A O 1
ATOM 774 N N . ALA A 1 98 ? 17.938 -24.344 -1.058 1 96 98 ALA A N 1
ATOM 775 C CA . ALA A 1 98 ? 17.438 -24.125 0.297 1 96 98 ALA A CA 1
ATOM 776 C C . ALA A 1 98 ? 17.953 -22.812 0.877 1 96 98 ALA A C 1
ATOM 778 O O . ALA A 1 98 ? 19.109 -22.438 0.67 1 96 98 ALA A O 1
ATOM 779 N N . VAL A 1 99 ? 17.109 -22.125 1.511 1 95.5 99 VAL A N 1
ATOM 780 C CA . VAL A 1 99 ? 17.438 -20.953 2.309 1 95.5 99 VAL A CA 1
ATOM 781 C C . VAL A 1 99 ? 17.141 -21.234 3.779 1 95.5 99 VAL A C 1
ATOM 783 O O . VAL A 1 99 ? 15.969 -21.359 4.164 1 95.5 99 VAL A O 1
ATOM 786 N N . ASN A 1 100 ? 18.125 -21.266 4.555 1 94.69 100 ASN A N 1
ATOM 787 C CA . ASN A 1 100 ? 18 -21.625 5.965 1 94.69 100 ASN A CA 1
ATOM 788 C C . ASN A 1 100 ? 17.25 -22.938 6.148 1 94.69 100 ASN A C 1
ATOM 790 O O . ASN A 1 100 ? 16.328 -23.031 6.957 1 94.69 100 ASN A O 1
ATOM 794 N N . GLY A 1 101 ? 17.547 -23.828 5.273 1 95.44 101 GLY A N 1
ATOM 795 C CA . GLY A 1 101 ? 17.062 -25.188 5.414 1 95.44 101 GLY A CA 1
ATOM 796 C C . GLY A 1 101 ? 15.734 -25.422 4.715 1 95.44 101 GLY A C 1
ATOM 797 O O . GLY A 1 101 ? 15.242 -26.547 4.668 1 95.44 101 GLY A O 1
ATOM 798 N N . VAL A 1 102 ? 15.133 -24.469 4.184 1 96.81 102 VAL A N 1
ATOM 799 C CA . VAL A 1 102 ? 13.859 -24.594 3.482 1 96.81 102 VAL A CA 1
ATOM 800 C C . VAL A 1 102 ? 14.055 -24.297 1.998 1 96.81 102 VAL A C 1
ATOM 802 O O . VAL A 1 102 ? 14.602 -23.25 1.638 1 96.81 102 VAL A O 1
ATOM 805 N N . ARG A 1 103 ? 13.664 -25.297 1.142 1 97.69 103 ARG A N 1
ATOM 806 C CA . ARG A 1 103 ? 13.773 -25.047 -0.291 1 97.69 103 ARG A CA 1
ATOM 807 C C . ARG A 1 103 ? 12.883 -23.875 -0.705 1 97.69 103 ARG A C 1
ATOM 809 O O . ARG A 1 103 ? 11.758 -23.734 -0.213 1 97.69 103 ARG A O 1
ATOM 816 N N . ILE A 1 104 ? 13.312 -23.016 -1.662 1 98 104 ILE A N 1
ATOM 817 C CA . ILE A 1 104 ? 12.578 -21.844 -2.131 1 98 104 ILE A CA 1
ATOM 818 C C . ILE A 1 104 ? 11.172 -22.266 -2.562 1 98 104 ILE A C 1
ATOM 820 O O . ILE A 1 104 ? 10.188 -21.688 -2.107 1 98 104 ILE A O 1
ATOM 824 N N . ILE A 1 105 ? 10.984 -23.328 -3.295 1 98.56 105 ILE A N 1
ATOM 825 C CA . ILE A 1 105 ? 9.711 -23.703 -3.898 1 98.56 105 ILE A CA 1
ATOM 826 C C . ILE A 1 105 ? 8.766 -24.234 -2.824 1 98.56 105 ILE A C 1
ATOM 828 O O . ILE A 1 105 ? 7.547 -24.156 -2.973 1 98.56 105 ILE A O 1
ATOM 832 N N . ASP A 1 106 ? 9.281 -24.766 -1.729 1 98.75 106 ASP A N 1
ATOM 833 C CA . ASP A 1 106 ? 8.445 -25.312 -0.666 1 98.75 106 ASP A CA 1
ATOM 834 C C . ASP A 1 106 ? 7.57 -24.234 -0.038 1 98.75 106 ASP A C 1
ATOM 836 O O . ASP A 1 106 ? 6.457 -24.5 0.414 1 98.75 106 ASP A O 1
ATOM 840 N N . THR A 1 107 ? 8.109 -23.016 -0.019 1 98.69 107 THR A N 1
ATOM 841 C CA . THR A 1 107 ? 7.34 -21.938 0.577 1 98.69 107 THR A CA 1
ATOM 842 C C . THR A 1 107 ? 6.07 -21.672 -0.224 1 98.69 107 THR A C 1
ATOM 844 O O . THR A 1 107 ? 5.004 -21.438 0.351 1 98.69 107 THR A O 1
ATOM 847 N N . LEU A 1 108 ? 6.133 -21.766 -1.527 1 98.75 108 LEU A N 1
ATOM 848 C CA . LEU A 1 108 ? 4.965 -21.609 -2.389 1 98.75 108 LEU A CA 1
ATOM 849 C C . LEU A 1 108 ? 4.055 -22.828 -2.291 1 98.75 108 LEU A C 1
ATOM 851 O O . LEU A 1 108 ? 2.838 -22.688 -2.127 1 98.75 108 LEU A O 1
ATOM 855 N N . LEU A 1 109 ? 4.641 -23.984 -2.363 1 98.88 109 LEU A N 1
ATOM 856 C CA . LEU A 1 109 ? 3.855 -25.219 -2.342 1 98.88 109 LEU A CA 1
ATOM 857 C C . LEU A 1 109 ? 3.102 -25.359 -1.023 1 98.88 109 LEU A C 1
ATOM 859 O O . LEU A 1 109 ? 1.92 -25.719 -1.013 1 98.88 109 LEU A O 1
ATOM 863 N N . ASP A 1 110 ? 3.803 -25.062 0.068 1 98.81 110 ASP A N 1
ATOM 864 C CA . ASP A 1 110 ? 3.148 -25.094 1.373 1 98.81 110 ASP A CA 1
ATOM 865 C C . ASP A 1 110 ? 1.982 -24.109 1.436 1 98.81 110 ASP A C 1
ATOM 867 O O . ASP A 1 110 ? 0.925 -24.438 1.986 1 98.81 110 ASP A O 1
ATOM 871 N N . ALA A 1 111 ? 2.178 -22.938 0.931 1 98.75 111 ALA A N 1
ATOM 872 C CA . ALA A 1 111 ? 1.125 -21.922 0.938 1 98.75 111 ALA A CA 1
ATOM 873 C C . ALA A 1 111 ? -0.089 -22.391 0.138 1 98.75 111 ALA A C 1
ATOM 875 O O . ALA A 1 111 ? -1.229 -22.234 0.582 1 98.75 111 ALA A O 1
ATOM 876 N N . LEU A 1 112 ? 0.114 -22.984 -1.026 1 98.81 112 LEU A N 1
ATOM 877 C CA . LEU A 1 112 ? -0.965 -23.484 -1.866 1 98.81 112 LEU A CA 1
ATOM 878 C C . LEU A 1 112 ? -1.727 -24.609 -1.157 1 98.81 112 LEU A C 1
ATOM 880 O O . LEU A 1 112 ? -2.959 -24.578 -1.098 1 98.81 112 LEU A O 1
ATOM 884 N N . VAL A 1 113 ? -0.988 -25.5 -0.593 1 98.69 113 VAL A N 1
ATOM 885 C CA . VAL A 1 113 ? -1.591 -26.656 0.074 1 98.69 113 VAL A CA 1
ATOM 886 C C . VAL A 1 113 ? -2.393 -26.188 1.286 1 98.69 113 VAL A C 1
ATOM 888 O O . VAL A 1 113 ? -3.465 -26.719 1.574 1 98.69 113 VAL A O 1
ATOM 891 N N . SER A 1 114 ? -1.906 -25.188 1.966 1 98.31 114 SER A N 1
ATOM 892 C CA . SER A 1 114 ? -2.545 -24.719 3.189 1 98.31 114 SER A CA 1
ATOM 893 C C . SER A 1 114 ? -3.934 -24.141 2.904 1 98.31 114 SER A C 1
ATOM 895 O O . SER A 1 114 ? -4.789 -24.109 3.791 1 98.31 114 SER A O 1
ATOM 897 N N . VAL A 1 115 ? -4.203 -23.766 1.64 1 98.06 115 VAL A N 1
ATOM 898 C CA . VAL A 1 115 ? -5.516 -23.219 1.317 1 98.06 115 VAL A CA 1
ATOM 899 C C . VAL A 1 115 ? -6.32 -24.234 0.511 1 98.06 115 VAL A C 1
ATOM 901 O O . VAL A 1 115 ? -7.316 -23.875 -0.125 1 98.06 115 VAL A O 1
ATOM 904 N N . GLY A 1 116 ? -5.797 -25.406 0.399 1 97.88 116 GLY A N 1
ATOM 905 C CA . GLY A 1 116 ? -6.566 -26.516 -0.146 1 97.88 116 GLY A CA 1
ATOM 906 C C . GLY A 1 116 ? -6.312 -26.75 -1.624 1 97.88 116 GLY A C 1
ATOM 907 O O . GLY A 1 116 ? -7.07 -27.469 -2.285 1 97.88 116 GLY A O 1
ATOM 908 N N . ILE A 1 117 ? -5.332 -26.156 -2.162 1 98.56 117 ILE A N 1
ATOM 909 C CA . ILE A 1 117 ? -5.008 -26.359 -3.57 1 98.56 117 ILE A CA 1
ATOM 910 C C . ILE A 1 117 ? -4.008 -27.5 -3.713 1 98.56 117 ILE A C 1
ATOM 912 O O . ILE A 1 117 ? -2.842 -27.375 -3.332 1 98.56 117 ILE A O 1
ATOM 916 N N . LYS A 1 118 ? -4.52 -28.594 -4.359 1 97.31 118 LYS A N 1
ATOM 917 C CA . LYS A 1 118 ? -3.654 -29.766 -4.473 1 97.31 118 LYS A CA 1
ATOM 918 C C . LYS A 1 118 ? -3.529 -30.219 -5.926 1 97.31 118 LYS A C 1
ATOM 920 O O . LYS A 1 118 ? -2.719 -31.094 -6.242 1 97.31 118 LYS A O 1
ATOM 925 N N . ASP A 1 119 ? -4.359 -29.641 -6.781 1 98.69 119 ASP A N 1
ATOM 926 C CA . ASP A 1 119 ? -4.148 -29.844 -8.211 1 98.69 119 ASP A CA 1
ATOM 927 C C . ASP A 1 119 ? -3.061 -28.906 -8.742 1 98.69 119 ASP A C 1
ATOM 929 O O . ASP A 1 119 ? -3.357 -27.828 -9.25 1 98.69 119 ASP A O 1
ATOM 933 N N . ILE A 1 120 ? -1.836 -29.375 -8.594 1 98.88 120 ILE A N 1
ATOM 934 C CA . ILE A 1 120 ? -0.677 -28.547 -8.906 1 98.88 120 ILE A CA 1
ATOM 935 C C . ILE A 1 120 ? 0.123 -29.188 -10.039 1 98.88 120 ILE A C 1
ATOM 937 O O . ILE A 1 120 ? 0.468 -30.359 -9.969 1 98.88 120 ILE A O 1
ATOM 941 N N . THR A 1 121 ? 0.303 -28.438 -11.086 1 98.94 121 THR A N 1
ATOM 942 C CA . THR A 1 121 ? 1.182 -28.828 -12.188 1 98.94 121 THR A CA 1
ATOM 943 C C . THR A 1 121 ? 2.465 -28 -12.164 1 98.94 121 THR A C 1
ATOM 945 O O . THR A 1 121 ? 2.414 -26.766 -12.094 1 98.94 121 THR A O 1
ATOM 948 N N . LEU A 1 122 ? 3.555 -28.656 -12.172 1 98.88 122 LEU A N 1
ATOM 949 C CA . LEU A 1 122 ? 4.859 -28 -12.18 1 98.88 122 LEU A CA 1
ATOM 950 C C . LEU A 1 122 ? 5.605 -28.297 -13.477 1 98.88 122 LEU A C 1
ATOM 952 O O . LEU A 1 122 ? 5.836 -29.453 -13.812 1 98.88 122 LEU A O 1
ATOM 956 N N . VAL A 1 123 ? 5.945 -27.234 -14.203 1 98.88 123 VAL A N 1
ATOM 957 C CA . VAL A 1 123 ? 6.695 -27.391 -15.445 1 98.88 123 VAL A CA 1
ATOM 958 C C . VAL A 1 123 ? 8.195 -27.297 -15.156 1 98.88 123 VAL A C 1
ATOM 960 O O . VAL A 1 123 ? 8.68 -26.25 -14.727 1 98.88 123 VAL A O 1
ATOM 963 N N . ARG A 1 124 ? 8.906 -28.344 -15.398 1 98.56 124 ARG A N 1
ATOM 964 C CA . ARG A 1 124 ? 10.328 -28.391 -15.094 1 98.56 124 ARG A CA 1
ATOM 965 C C . ARG A 1 124 ? 11.156 -28.484 -16.375 1 98.56 124 ARG A C 1
ATOM 967 O O . ARG A 1 124 ? 10.625 -28.781 -17.438 1 98.56 124 ARG A O 1
ATOM 974 N N . GLY A 1 125 ? 12.414 -28.109 -16.312 1 98.12 125 GLY A N 1
ATOM 975 C CA . GLY A 1 125 ? 13.367 -28.125 -17.422 1 98.12 125 GLY A CA 1
ATOM 976 C C . GLY A 1 125 ? 14.789 -28.406 -16.969 1 98.12 125 GLY A C 1
ATOM 977 O O . GLY A 1 125 ? 15.203 -29.562 -16.859 1 98.12 125 GLY A O 1
ATOM 978 N N . TYR A 1 126 ? 15.547 -27.391 -16.578 1 97.5 126 TYR A N 1
ATOM 979 C CA . TYR A 1 126 ? 16.922 -27.5 -16.094 1 97.5 126 TYR A CA 1
ATOM 980 C C . TYR A 1 126 ? 17 -28.406 -14.883 1 97.5 126 TYR A C 1
ATOM 982 O O . TYR A 1 126 ? 16.312 -28.203 -13.883 1 97.5 126 TYR A O 1
ATOM 990 N N . LYS A 1 127 ? 17.797 -29.484 -15 1 97.56 127 LYS A N 1
ATOM 991 C CA . LYS A 1 127 ? 17.984 -30.453 -13.93 1 97.56 127 LYS A CA 1
ATOM 992 C C . LYS A 1 127 ? 16.625 -30.938 -13.398 1 97.56 127 LYS A C 1
ATOM 994 O O . LYS A 1 127 ? 16.422 -30.969 -12.188 1 97.56 127 LYS A O 1
ATOM 999 N N . LYS A 1 128 ? 15.797 -31.281 -14.297 1 97.69 128 LYS A N 1
ATOM 1000 C CA . LYS A 1 128 ? 14.398 -31.578 -14.008 1 97.69 128 LYS A CA 1
ATOM 1001 C C . LYS A 1 128 ? 14.289 -32.719 -13.008 1 97.69 128 LYS A C 1
ATOM 1003 O O . LYS A 1 128 ? 13.352 -32.781 -12.203 1 97.69 128 LYS A O 1
ATOM 1008 N N . GLU A 1 129 ? 15.258 -33.656 -12.953 1 97.69 129 GLU A N 1
ATOM 1009 C CA . GLU A 1 129 ? 15.203 -34.812 -12.078 1 97.69 129 GLU A CA 1
ATOM 1010 C C . GLU A 1 129 ? 15.211 -34.406 -10.609 1 97.69 129 GLU A C 1
ATOM 1012 O O . GLU A 1 129 ? 14.68 -35.125 -9.758 1 97.69 129 GLU A O 1
ATOM 1017 N N . LYS A 1 130 ? 15.789 -33.281 -10.305 1 97.88 130 LYS A N 1
ATOM 1018 C CA . LYS A 1 130 ? 15.852 -32.781 -8.93 1 97.88 130 LYS A CA 1
ATOM 1019 C C . LYS A 1 130 ? 14.453 -32.5 -8.383 1 97.88 130 LYS A C 1
ATOM 1021 O O . LYS A 1 130 ? 14.227 -32.594 -7.176 1 97.88 130 LYS A O 1
ATOM 1026 N N . PHE A 1 131 ? 13.5 -32.25 -9.234 1 98.31 131 PHE A N 1
ATOM 1027 C CA . PHE A 1 131 ? 12.141 -31.938 -8.812 1 98.31 131 PHE A CA 1
ATOM 1028 C C . PHE A 1 131 ? 11.414 -33.188 -8.344 1 98.31 131 PHE A C 1
ATOM 1030 O O . PHE A 1 131 ? 10.375 -33.094 -7.68 1 98.31 131 PHE A O 1
ATOM 1037 N N . ASP A 1 132 ? 11.953 -34.344 -8.664 1 98.19 132 ASP A N 1
ATOM 1038 C CA . ASP A 1 132 ? 11.359 -35.562 -8.156 1 98.19 132 ASP A CA 1
ATOM 1039 C C . ASP A 1 132 ? 11.367 -35.594 -6.633 1 98.19 132 ASP A C 1
ATOM 1041 O O . ASP A 1 132 ? 10.484 -36.219 -6.016 1 98.19 132 ASP A O 1
ATOM 1045 N N . GLU A 1 133 ? 12.273 -34.938 -6.082 1 97.69 133 GLU A N 1
ATOM 1046 C CA . GLU A 1 133 ? 12.43 -34.906 -4.629 1 97.69 133 GLU A CA 1
ATOM 1047 C C . GLU A 1 133 ? 11.219 -34.25 -3.959 1 97.69 133 GLU A C 1
ATOM 1049 O O . GLU A 1 133 ? 10.906 -34.562 -2.805 1 97.69 133 GLU A O 1
ATOM 1054 N N . ILE A 1 134 ? 10.547 -33.438 -4.633 1 97.62 134 ILE A N 1
ATOM 1055 C CA . ILE A 1 134 ? 9.453 -32.719 -3.99 1 97.62 134 ILE A CA 1
ATOM 1056 C C . ILE A 1 134 ? 8.266 -33.656 -3.785 1 97.62 134 ILE A C 1
ATOM 1058 O O . ILE A 1 134 ? 7.406 -33.406 -2.938 1 97.62 134 ILE A O 1
ATOM 1062 N N . LEU A 1 135 ? 8.164 -34.719 -4.535 1 98.19 135 LEU A N 1
ATOM 1063 C CA . LEU A 1 135 ? 7.035 -35.656 -4.504 1 98.19 135 LEU A CA 1
ATOM 1064 C C . LEU A 1 135 ? 6.973 -36.406 -3.168 1 98.19 135 LEU A C 1
ATOM 1066 O O . LEU A 1 135 ? 5.93 -36.938 -2.809 1 98.19 135 LEU A O 1
ATOM 1070 N N . ASP A 1 136 ? 8.109 -36.469 -2.453 1 97.88 136 ASP A N 1
ATOM 1071 C CA . ASP A 1 136 ? 8.109 -37.062 -1.12 1 97.88 136 ASP A CA 1
ATOM 1072 C C . ASP A 1 136 ? 7.145 -36.312 -0.192 1 97.88 136 ASP A C 1
ATOM 1074 O O . ASP A 1 136 ? 6.406 -36.938 0.572 1 97.88 136 ASP A O 1
ATOM 1078 N N . LYS A 1 137 ? 7.195 -35.062 -0.298 1 97.81 137 LYS A N 1
ATOM 1079 C CA . LYS A 1 137 ? 6.359 -34.25 0.558 1 97.81 137 LYS A CA 1
ATOM 1080 C C . LYS A 1 137 ? 5.031 -33.906 -0.118 1 97.81 137 LYS A C 1
ATOM 1082 O O . LYS A 1 137 ? 4.008 -33.781 0.553 1 97.81 137 LYS A O 1
ATOM 1087 N N . TYR A 1 138 ? 5.074 -33.812 -1.412 1 98.44 138 TYR A N 1
ATOM 1088 C CA . TYR A 1 138 ? 3.896 -33.438 -2.195 1 98.44 138 TYR A CA 1
ATOM 1089 C C . TYR A 1 138 ? 3.627 -34.5 -3.275 1 98.44 138 TYR A C 1
ATOM 1091 O O . TYR A 1 138 ? 3.746 -34.188 -4.469 1 98.44 138 TYR A O 1
ATOM 1099 N N . PRO A 1 139 ? 3.137 -35.594 -2.961 1 98.25 139 PRO A N 1
ATOM 1100 C CA . PRO A 1 139 ? 3.018 -36.688 -3.908 1 98.25 139 PRO A CA 1
ATOM 1101 C C . PRO A 1 139 ? 1.958 -36.438 -4.98 1 98.25 139 PRO A C 1
ATOM 1103 O O . PRO A 1 139 ? 1.904 -37.156 -5.98 1 98.25 139 PRO A O 1
ATOM 1106 N N . PHE A 1 140 ? 1.168 -35.469 -4.82 1 98.38 140 PHE A N 1
ATOM 1107 C CA . PHE A 1 140 ? 0.043 -35.219 -5.715 1 98.38 140 PHE A CA 1
ATOM 1108 C C . PHE A 1 140 ? 0.444 -34.281 -6.848 1 98.38 140 PHE A C 1
ATOM 1110 O O . PHE A 1 140 ? -0.342 -34.031 -7.766 1 98.38 140 PHE A O 1
ATOM 1117 N N . ILE A 1 141 ? 1.606 -33.75 -6.871 1 98.69 141 ILE A N 1
ATOM 1118 C CA . ILE A 1 141 ? 2.039 -32.781 -7.875 1 98.69 141 ILE A CA 1
ATOM 1119 C C . ILE A 1 141 ? 2.27 -33.5 -9.203 1 98.69 141 ILE A C 1
ATOM 1121 O O . ILE A 1 141 ? 2.869 -34.562 -9.25 1 98.69 141 ILE A O 1
ATOM 1125 N N . ASN A 1 142 ? 1.717 -32.906 -10.266 1 98.69 142 ASN A N 1
ATOM 1126 C CA . ASN A 1 142 ? 1.966 -33.375 -11.633 1 98.69 142 ASN A CA 1
ATOM 1127 C C . ASN A 1 142 ? 3.174 -32.656 -12.242 1 98.69 142 ASN A C 1
ATOM 1129 O O . ASN A 1 142 ? 3.184 -31.438 -12.383 1 98.69 142 ASN A O 1
ATOM 1133 N N . LEU A 1 143 ? 4.203 -33.438 -12.609 1 98.62 143 LEU A N 1
ATOM 1134 C CA . LEU A 1 143 ? 5.406 -32.875 -13.219 1 98.62 143 LEU A CA 1
ATOM 1135 C C . LEU A 1 143 ? 5.336 -32.969 -14.742 1 98.62 143 LEU A C 1
ATOM 1137 O O . LEU A 1 143 ? 5.012 -34.031 -15.289 1 98.62 143 LEU A O 1
ATOM 1141 N N . ILE A 1 144 ? 5.539 -31.859 -15.398 1 98.5 144 ILE A N 1
ATOM 1142 C CA . ILE A 1 144 ? 5.598 -31.797 -16.859 1 98.5 144 ILE A CA 1
ATOM 1143 C C . ILE A 1 144 ? 6.977 -31.297 -17.297 1 98.5 144 ILE A C 1
ATOM 1145 O O . ILE A 1 144 ? 7.527 -30.375 -16.688 1 98.5 144 ILE A O 1
ATOM 1149 N N . ASP A 1 145 ? 7.488 -31.953 -18.391 1 98.44 145 ASP A N 1
ATOM 1150 C CA . ASP A 1 145 ? 8.82 -31.594 -18.875 1 98.44 145 ASP A CA 1
ATOM 1151 C C . ASP A 1 145 ? 8.734 -30.578 -20.016 1 98.44 145 ASP A C 1
ATOM 1153 O O . ASP A 1 145 ? 7.93 -30.75 -20.938 1 98.44 145 ASP A O 1
ATOM 1157 N N . ASN A 1 146 ? 9.469 -29.5 -19.906 1 98.19 146 ASN A N 1
ATOM 1158 C CA . ASN A 1 146 ? 9.789 -28.625 -21.016 1 98.19 146 ASN A CA 1
ATOM 1159 C C . ASN A 1 146 ? 11.227 -28.812 -21.484 1 98.19 146 ASN A C 1
ATOM 1161 O O . ASN A 1 146 ? 12.141 -28.125 -21 1 98.19 146 ASN A O 1
ATOM 1165 N N . ASP A 1 147 ? 11.391 -29.5 -22.531 1 96.69 147 ASP A N 1
ATOM 1166 C CA . ASP A 1 147 ? 12.719 -29.922 -22.969 1 96.69 147 ASP A CA 1
ATOM 1167 C C . ASP A 1 147 ? 13.383 -28.828 -23.812 1 96.69 147 ASP A C 1
ATOM 1169 O O . ASP A 1 147 ? 14.562 -28.922 -24.141 1 96.69 147 ASP A O 1
ATOM 1173 N N . ILE A 1 148 ? 12.688 -27.828 -24.125 1 96.44 148 ILE A N 1
ATOM 1174 C CA . ILE A 1 148 ? 13.281 -26.766 -24.938 1 96.44 148 ILE A CA 1
ATOM 1175 C C . ILE A 1 148 ? 13.422 -25.5 -24.094 1 96.44 148 ILE A C 1
ATOM 1177 O O . ILE A 1 148 ? 13.398 -24.391 -24.641 1 96.44 148 ILE A O 1
ATOM 1181 N N . TYR A 1 149 ? 13.508 -25.672 -22.781 1 95.31 149 TYR A N 1
ATOM 1182 C CA . TYR A 1 149 ? 13.578 -24.562 -21.844 1 95.31 149 TYR A CA 1
ATOM 1183 C C . TYR A 1 149 ? 14.766 -23.656 -22.156 1 95.31 149 TYR A C 1
ATOM 1185 O O . TYR A 1 149 ? 14.742 -22.453 -21.875 1 95.31 149 TYR A O 1
ATOM 1193 N N . ASP A 1 150 ? 15.828 -24.141 -22.688 1 94.75 150 ASP A N 1
ATOM 1194 C CA . ASP A 1 150 ? 17.078 -23.422 -22.891 1 94.75 150 ASP A CA 1
ATOM 1195 C C . ASP A 1 150 ? 17.125 -22.781 -24.281 1 94.75 150 ASP A C 1
ATOM 1197 O O . ASP A 1 150 ? 18.109 -22.141 -24.641 1 94.75 150 ASP A O 1
ATOM 1201 N N . LYS A 1 151 ? 16.094 -22.938 -25.047 1 94.62 151 LYS A N 1
ATOM 1202 C CA . LYS A 1 151 ? 16.078 -22.406 -26.406 1 94.62 151 LYS A CA 1
ATOM 1203 C C . LYS A 1 151 ? 15 -21.344 -26.562 1 94.62 151 LYS A C 1
ATOM 1205 O O . LYS A 1 151 ? 14.883 -20.719 -27.625 1 94.62 151 LYS A O 1
ATOM 1210 N 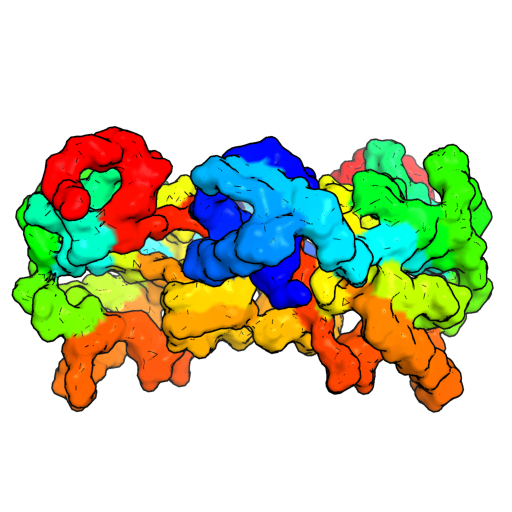N . THR A 1 152 ? 14.211 -21.219 -25.594 1 93.94 152 THR A N 1
ATOM 1211 C CA . THR A 1 152 ? 13.062 -20.328 -25.625 1 93.94 152 THR A CA 1
ATOM 1212 C C . THR A 1 152 ? 12.961 -19.531 -24.328 1 93.94 152 THR A C 1
ATOM 1214 O O . THR A 1 152 ? 13.75 -19.734 -23.406 1 93.94 152 THR A O 1
ATOM 1217 N N . ASN A 1 153 ? 12.078 -18.531 -24.328 1 94.31 153 ASN A N 1
ATOM 1218 C CA . ASN A 1 153 ? 11.688 -17.906 -23.062 1 94.31 153 ASN A CA 1
ATOM 1219 C C . ASN A 1 153 ? 10.57 -18.688 -22.375 1 94.31 153 ASN A C 1
ATOM 1221 O O . ASN A 1 153 ? 10.203 -19.781 -22.812 1 94.31 153 ASN A O 1
ATOM 1225 N N . ASN A 1 154 ? 9.969 -18.172 -21.312 1 95.75 154 ASN A N 1
ATOM 1226 C CA . ASN A 1 154 ? 9.117 -18.969 -20.422 1 95.75 154 ASN A CA 1
ATOM 1227 C C . ASN A 1 154 ? 7.766 -19.266 -21.078 1 95.75 154 ASN A C 1
ATOM 1229 O O . ASN A 1 154 ? 7 -20.094 -20.578 1 95.75 154 ASN A O 1
ATOM 1233 N N . ILE A 1 155 ? 7.457 -18.688 -22.219 1 97.06 155 ILE A N 1
ATOM 1234 C CA . ILE A 1 155 ? 6.191 -18.969 -22.891 1 97.06 155 ILE A CA 1
ATOM 1235 C C . ILE A 1 155 ? 6.137 -20.453 -23.281 1 97.06 155 ILE A C 1
ATOM 1237 O O . ILE A 1 155 ? 5.059 -21.031 -23.359 1 97.06 155 ILE A O 1
ATOM 1241 N N . SER A 1 156 ? 7.297 -21.047 -23.578 1 97.25 156 SER A N 1
ATOM 1242 C CA . SER A 1 156 ? 7.309 -22.469 -23.922 1 97.25 156 SER A CA 1
ATOM 1243 C C . SER A 1 156 ? 6.852 -23.328 -22.75 1 97.25 156 SER A C 1
ATOM 1245 O O . SER A 1 156 ? 6.254 -24.391 -22.953 1 97.25 156 SER A O 1
ATOM 1247 N N . SER A 1 157 ? 7.164 -22.891 -21.547 1 98.12 157 SER A N 1
ATOM 1248 C CA . SER A 1 157 ? 6.66 -23.609 -20.375 1 98.12 157 SER A CA 1
ATOM 1249 C C . SER A 1 157 ? 5.141 -23.5 -20.281 1 98.12 157 SER A C 1
ATOM 1251 O O . SER A 1 157 ? 4.465 -24.469 -19.938 1 98.12 157 SER A O 1
ATOM 1253 N N . ALA A 1 158 ? 4.609 -22.297 -20.562 1 98.19 158 ALA A N 1
ATOM 1254 C CA . ALA A 1 158 ? 3.158 -22.125 -20.594 1 98.19 158 ALA A CA 1
ATOM 1255 C C . ALA A 1 158 ? 2.521 -23.031 -21.641 1 98.19 158 ALA A C 1
ATOM 1257 O O . ALA A 1 158 ? 1.479 -23.641 -21.391 1 98.19 158 ALA A O 1
ATOM 1258 N N . MET A 1 159 ? 3.154 -23.141 -22.75 1 98.12 159 MET A N 1
ATOM 1259 C CA . MET A 1 159 ? 2.664 -23.984 -23.828 1 98.12 159 MET A CA 1
ATOM 1260 C C . MET A 1 159 ? 2.67 -25.453 -23.406 1 98.12 159 MET A C 1
ATOM 1262 O O . MET A 1 159 ? 1.75 -26.203 -23.734 1 98.12 159 MET A O 1
ATOM 1266 N N . ALA A 1 160 ? 3.725 -25.828 -22.703 1 98.25 160 ALA A N 1
ATOM 1267 C CA . ALA A 1 160 ? 3.844 -27.219 -22.25 1 98.25 160 ALA A CA 1
ATOM 1268 C C . ALA A 1 160 ? 2.699 -27.578 -21.312 1 98.25 160 ALA A C 1
ATOM 1270 O O . ALA A 1 160 ? 2.271 -28.734 -21.266 1 98.25 160 ALA A O 1
ATOM 1271 N N . ALA A 1 161 ? 2.186 -26.609 -20.594 1 98.44 161 ALA A N 1
ATOM 1272 C CA . ALA A 1 161 ? 1.133 -26.875 -19.625 1 98.44 161 ALA A CA 1
ATOM 1273 C C . ALA A 1 161 ? -0.183 -26.219 -20.047 1 98.44 161 ALA A C 1
ATOM 1275 O O . ALA A 1 161 ? -1.05 -25.953 -19.203 1 98.44 161 ALA A O 1
ATOM 1276 N N . LEU A 1 162 ? -0.362 -25.953 -21.234 1 98.56 162 LEU A N 1
ATOM 1277 C CA . LEU A 1 162 ? -1.438 -25.125 -21.781 1 98.56 162 LEU A CA 1
ATOM 1278 C C . LEU A 1 162 ? -2.797 -25.625 -21.297 1 98.56 162 LEU A C 1
ATOM 1280 O O . LEU A 1 162 ? -3.623 -24.828 -20.844 1 98.56 162 LEU A O 1
ATOM 1284 N N . GLU A 1 163 ? -3.059 -26.906 -21.344 1 97.88 163 GLU A N 1
ATOM 1285 C CA . GLU A 1 163 ? -4.363 -27.484 -21.031 1 97.88 163 GLU A CA 1
ATOM 1286 C C . GLU A 1 163 ? -4.668 -27.375 -19.531 1 97.88 163 GLU A C 1
ATOM 1288 O O . GLU A 1 163 ? -5.828 -27.453 -19.125 1 97.88 163 GLU A O 1
ATOM 1293 N N . HIS A 1 164 ? -3.623 -27.203 -18.734 1 98.5 164 HIS A N 1
ATOM 1294 C CA . HIS A 1 164 ? -3.797 -27.125 -17.297 1 98.5 164 HIS A CA 1
ATOM 1295 C C . HIS A 1 164 ? -4.094 -25.703 -16.844 1 98.5 164 HIS A C 1
ATOM 1297 O O . HIS A 1 164 ? -4.527 -25.484 -15.703 1 98.5 164 HIS A O 1
ATOM 1303 N N . ILE A 1 165 ? -3.885 -24.734 -17.719 1 98.75 165 ILE A N 1
ATOM 1304 C CA . ILE A 1 165 ? -4.184 -23.344 -17.391 1 98.75 165 ILE A CA 1
ATOM 1305 C C . ILE A 1 165 ? -5.688 -23.109 -17.484 1 98.75 165 ILE A C 1
ATOM 1307 O O . ILE A 1 165 ? -6.207 -22.812 -18.578 1 98.75 165 ILE A O 1
ATOM 1311 N N . ASP A 1 166 ? -6.359 -23.234 -16.359 1 98.62 166 ASP A N 1
ATOM 1312 C CA . ASP A 1 166 ? -7.812 -23.125 -16.25 1 98.62 166 ASP A CA 1
ATOM 1313 C C . ASP A 1 166 ? -8.227 -22.703 -14.844 1 98.62 166 ASP A C 1
ATOM 1315 O O . ASP A 1 166 ? -8.211 -23.516 -13.914 1 98.62 166 ASP A O 1
ATOM 1319 N N . GLN A 1 167 ? -8.695 -21.406 -14.766 1 98.62 167 GLN A N 1
ATOM 1320 C CA . GLN A 1 167 ? -9.086 -20.859 -13.477 1 98.62 167 GLN A CA 1
ATOM 1321 C C . GLN A 1 167 ? -8.078 -21.234 -12.391 1 98.62 167 GLN A C 1
ATOM 1323 O O . GLN A 1 167 ? -8.438 -21.875 -11.406 1 98.62 167 GLN A O 1
ATOM 1328 N N . CYS A 1 168 ? -6.859 -20.719 -12.492 1 98.81 168 CYS A N 1
ATOM 1329 C CA . CYS A 1 168 ? -5.77 -21.234 -11.664 1 98.81 168 CYS A CA 1
ATOM 1330 C C . CYS A 1 168 ? -4.777 -20.125 -11.32 1 98.81 168 CYS A C 1
ATOM 1332 O O . CYS A 1 168 ? -4.809 -19.062 -11.922 1 98.81 168 CYS A O 1
ATOM 1334 N N . TYR A 1 169 ? -4.043 -20.406 -10.297 1 98.94 169 TYR A N 1
ATOM 1335 C CA . TYR A 1 169 ? -2.807 -19.656 -10.102 1 98.94 169 TYR A CA 1
ATOM 1336 C C . TYR A 1 169 ? -1.78 -20.016 -11.172 1 98.94 169 TYR A C 1
ATOM 1338 O O . TYR A 1 169 ? -1.636 -21.172 -11.547 1 98.94 169 TYR A O 1
ATOM 1346 N N . LEU A 1 170 ? -1.201 -19.078 -11.781 1 98.88 170 LEU A N 1
ATOM 1347 C CA . LEU A 1 170 ? -0.018 -19.188 -12.625 1 98.88 170 LEU A CA 1
ATOM 1348 C C . LEU A 1 170 ? 1.184 -18.516 -11.977 1 98.88 170 LEU A C 1
ATOM 1350 O O . LEU A 1 170 ? 1.224 -17.281 -11.859 1 98.88 170 LEU A O 1
ATOM 1354 N N . CYS A 1 171 ? 2.211 -19.359 -11.555 1 98.56 171 CYS A N 1
ATOM 1355 C CA . CYS A 1 171 ? 3.232 -18.844 -10.648 1 98.56 171 CYS A CA 1
ATOM 1356 C C . CYS A 1 171 ? 4.629 -19.141 -11.172 1 98.56 171 CYS A C 1
ATOM 1358 O O . CYS A 1 171 ? 4.84 -20.156 -11.852 1 98.56 171 CYS A O 1
ATOM 1360 N N . GLU A 1 172 ? 5.516 -18.234 -10.82 1 97.62 172 GLU A N 1
ATOM 1361 C CA . GLU A 1 172 ? 6.938 -18.562 -10.883 1 97.62 172 GLU A CA 1
ATOM 1362 C C . GLU A 1 172 ? 7.363 -19.406 -9.688 1 97.62 172 GLU A C 1
ATOM 1364 O O . GLU A 1 172 ? 6.707 -19.391 -8.641 1 97.62 172 GLU A O 1
ATOM 1369 N N . ALA A 1 173 ? 8.453 -20.062 -9.836 1 97.75 173 ALA A N 1
ATOM 1370 C CA . ALA A 1 173 ? 8.828 -21.047 -8.82 1 97.75 173 ALA A CA 1
ATOM 1371 C C . ALA A 1 173 ? 9.977 -20.531 -7.957 1 97.75 173 ALA A C 1
ATOM 1373 O O . ALA A 1 173 ? 10.359 -21.172 -6.98 1 97.75 173 ALA A O 1
ATOM 1374 N N . ASP A 1 174 ? 10.539 -19.391 -8.281 1 96.69 174 ASP A N 1
ATOM 1375 C CA . ASP A 1 174 ? 11.781 -18.984 -7.633 1 96.69 174 ASP A CA 1
ATOM 1376 C C . ASP A 1 174 ? 11.547 -17.828 -6.676 1 96.69 174 ASP A C 1
ATOM 1378 O O . ASP A 1 174 ? 12.461 -17.031 -6.41 1 96.69 174 ASP A O 1
ATOM 1382 N N . LEU A 1 175 ? 10.32 -17.672 -6.227 1 96.94 175 LEU A N 1
ATOM 1383 C CA . LEU A 1 175 ? 9.984 -16.672 -5.219 1 96.94 175 LEU A CA 1
ATOM 1384 C C . LEU A 1 175 ? 9.898 -17.312 -3.834 1 96.94 175 LEU A C 1
ATOM 1386 O O . LEU A 1 175 ? 9.148 -18.266 -3.631 1 96.94 175 LEU A O 1
ATOM 1390 N N . TYR A 1 176 ? 10.656 -16.781 -2.914 1 97.38 176 TYR A N 1
ATOM 1391 C CA . TYR A 1 176 ? 10.539 -17.234 -1.529 1 97.38 176 TYR A CA 1
ATOM 1392 C C . TYR A 1 176 ? 9.383 -16.516 -0.826 1 97.38 176 TYR A C 1
ATOM 1394 O O . TYR A 1 176 ? 9.461 -15.32 -0.554 1 97.38 176 TYR A O 1
ATOM 1402 N N . ILE A 1 177 ? 8.359 -17.266 -0.482 1 98 177 ILE A N 1
ATOM 1403 C CA . ILE A 1 177 ? 7.148 -16.703 0.112 1 98 177 ILE A CA 1
ATOM 1404 C C . ILE A 1 177 ? 7.328 -16.578 1.624 1 98 177 ILE A C 1
ATOM 1406 O O . ILE A 1 177 ? 7.195 -17.562 2.354 1 98 177 ILE A O 1
ATOM 1410 N N . SER A 1 178 ? 7.523 -15.352 2.088 1 96.31 178 SER A N 1
ATOM 1411 C CA . SER A 1 178 ? 7.711 -15.109 3.516 1 96.31 178 SER A CA 1
ATOM 1412 C C . SER A 1 178 ? 6.375 -14.992 4.238 1 96.31 178 SER A C 1
ATOM 1414 O O . SER A 1 178 ? 6.273 -15.305 5.426 1 96.31 178 SER A O 1
ATOM 1416 N N . ASN A 1 179 ? 5.355 -14.609 3.547 1 97.75 179 ASN A N 1
ATOM 1417 C CA . ASN A 1 179 ? 4 -14.523 4.078 1 97.75 179 ASN A CA 1
ATOM 1418 C C . ASN A 1 179 ? 3.033 -15.398 3.283 1 97.75 179 ASN A C 1
ATOM 1420 O O . ASN A 1 179 ? 2.494 -14.969 2.262 1 97.75 179 ASN A O 1
ATOM 1424 N N . PRO A 1 180 ? 2.742 -16.547 3.775 1 98.12 180 PRO A N 1
ATOM 1425 C CA . PRO A 1 180 ? 1.904 -17.469 3.014 1 98.12 180 PRO A CA 1
ATOM 1426 C C . PRO A 1 180 ? 0.493 -16.938 2.779 1 98.12 180 PRO A C 1
ATOM 1428 O O . PRO A 1 180 ? -0.232 -17.453 1.924 1 98.12 180 PRO A O 1
ATOM 1431 N N . ALA A 1 181 ? 0.094 -15.844 3.477 1 97.31 181 ALA A N 1
ATOM 1432 C CA . ALA A 1 181 ? -1.264 -15.305 3.389 1 97.31 181 ALA A CA 1
ATOM 1433 C C . ALA A 1 181 ? -1.508 -14.656 2.031 1 97.31 181 ALA A C 1
ATOM 1435 O O . ALA A 1 181 ? -2.652 -14.375 1.666 1 97.31 181 ALA A O 1
ATOM 1436 N N . ILE A 1 182 ? -0.467 -14.477 1.237 1 97.94 182 ILE A N 1
ATOM 1437 C CA . ILE A 1 182 ? -0.631 -13.859 -0.072 1 97.94 182 ILE A CA 1
ATOM 1438 C C . ILE A 1 182 ? -1.306 -14.836 -1.029 1 97.94 182 ILE A C 1
ATOM 1440 O O . ILE A 1 182 ? -1.773 -14.445 -2.102 1 97.94 182 ILE A O 1
ATOM 1444 N N . ILE A 1 183 ? -1.297 -16.125 -0.671 1 98.75 183 ILE A N 1
ATOM 1445 C CA . ILE A 1 183 ? -2.064 -17.141 -1.399 1 98.75 183 ILE A CA 1
ATOM 1446 C C . ILE A 1 183 ? -3.42 -17.344 -0.726 1 98.75 183 ILE A C 1
ATOM 1448 O O . ILE A 1 183 ? -3.49 -17.641 0.468 1 98.75 183 ILE A O 1
ATOM 1452 N N . THR A 1 184 ? -4.484 -17.109 -1.521 1 98.44 184 THR A N 1
ATOM 1453 C CA . THR A 1 184 ? -5.805 -17.188 -0.9 1 98.44 184 THR A CA 1
ATOM 1454 C C . THR A 1 184 ? -6.668 -18.234 -1.582 1 98.44 184 THR A C 1
ATOM 1456 O O . THR A 1 184 ? -6.426 -18.594 -2.738 1 98.44 184 THR A O 1
ATOM 1459 N N . LYS A 1 185 ? -7.656 -18.672 -0.862 1 98.5 185 LYS A N 1
ATOM 1460 C CA . LYS A 1 185 ? -8.555 -19.75 -1.254 1 98.5 185 LYS A CA 1
ATOM 1461 C C . LYS A 1 185 ? -9.492 -19.312 -2.375 1 98.5 185 LYS A C 1
ATOM 1463 O O . LYS A 1 185 ? -9.891 -20.125 -3.215 1 98.5 185 LYS A O 1
ATOM 1468 N N . TYR A 1 186 ? -9.867 -18.031 -2.404 1 98.75 186 TYR A N 1
ATOM 1469 C CA . TYR A 1 186 ? -10.828 -17.484 -3.355 1 98.75 186 TYR A CA 1
ATOM 1470 C C . TYR A 1 186 ? -10.242 -16.281 -4.078 1 98.75 186 TYR A C 1
ATOM 1472 O O . TYR A 1 186 ? -9.492 -15.5 -3.488 1 98.75 186 TYR A O 1
ATOM 1480 N N . GLN A 1 187 ? -10.555 -16.141 -5.316 1 98.69 187 GLN A N 1
ATOM 1481 C CA . GLN A 1 187 ? -10.172 -14.969 -6.113 1 98.69 187 GLN A CA 1
ATOM 1482 C C . GLN A 1 187 ? -11.352 -14.438 -6.914 1 98.69 187 GLN A C 1
ATOM 1484 O O . GLN A 1 187 ? -12.125 -15.211 -7.484 1 98.69 187 GLN A O 1
ATOM 1489 N N . TYR A 1 188 ? -11.492 -13.125 -6.941 1 98.44 188 TYR A N 1
ATOM 1490 C CA . TYR A 1 188 ? -12.641 -12.484 -7.574 1 98.44 188 TYR A CA 1
ATOM 1491 C C . TYR A 1 188 ? -12.406 -12.297 -9.07 1 98.44 188 TYR A C 1
ATOM 1493 O O . TYR A 1 188 ? -13.312 -12.508 -9.875 1 98.44 188 TYR A O 1
ATOM 1501 N N . CYS A 1 189 ? -11.234 -11.859 -9.438 1 98.44 189 CYS A N 1
ATOM 1502 C CA . CYS A 1 189 ? -10.898 -11.555 -10.82 1 98.44 189 CYS A CA 1
ATOM 1503 C C . CYS A 1 189 ? -9.43 -11.852 -11.102 1 98.44 189 CYS A C 1
ATOM 1505 O O . CYS A 1 189 ? -8.672 -12.172 -10.18 1 98.44 189 CYS A O 1
ATOM 1507 N N . SER A 1 190 ? -9.062 -11.836 -12.375 1 98.88 190 SER A N 1
ATOM 1508 C CA . SER A 1 190 ? -7.66 -12.008 -12.742 1 98.88 190 SER A CA 1
ATOM 1509 C C . SER A 1 190 ? -6.793 -10.906 -12.133 1 98.88 190 SER A C 1
ATOM 1511 O O . SER A 1 190 ? -7.16 -9.734 -12.164 1 98.88 190 SER A O 1
ATOM 1513 N N . ASN A 1 191 ? -5.699 -11.344 -11.562 1 98.88 191 ASN A N 1
ATOM 1514 C CA . ASN A 1 191 ? -4.836 -10.391 -10.867 1 98.88 191 ASN A CA 1
ATOM 1515 C C . ASN A 1 191 ? -3.393 -10.883 -10.812 1 98.88 191 ASN A C 1
ATOM 1517 O O . ASN A 1 191 ? -3.117 -12.047 -11.109 1 98.88 191 ASN A O 1
ATOM 1521 N N . ILE A 1 192 ? -2.531 -9.977 -10.523 1 98.81 192 ILE A N 1
ATOM 1522 C CA . ILE A 1 192 ? -1.116 -10.266 -10.32 1 98.81 192 ILE A CA 1
ATOM 1523 C C . ILE A 1 192 ? -0.63 -9.594 -9.039 1 98.81 192 ILE A C 1
ATOM 1525 O O . ILE A 1 192 ? -0.989 -8.445 -8.758 1 98.81 192 ILE A O 1
ATOM 1529 N N . LEU A 1 193 ? 0.098 -10.359 -8.281 1 98.62 193 LEU A N 1
ATOM 1530 C CA . LEU A 1 193 ? 0.657 -9.844 -7.035 1 98.62 193 LEU A CA 1
ATOM 1531 C C . LEU A 1 193 ? 1.667 -8.734 -7.316 1 98.62 193 LEU A C 1
ATOM 1533 O O . LEU A 1 193 ? 2.51 -8.867 -8.211 1 98.62 193 LEU A O 1
ATOM 1537 N N . GLY A 1 194 ? 1.579 -7.648 -6.578 1 98 194 GLY A N 1
ATOM 1538 C CA . GLY A 1 194 ? 2.512 -6.543 -6.73 1 98 194 GLY A CA 1
ATOM 1539 C C . GLY A 1 194 ? 2.65 -5.699 -5.477 1 98 194 GLY A C 1
ATOM 1540 O O . GLY A 1 194 ? 1.741 -5.66 -4.645 1 98 194 GLY A O 1
ATOM 1541 N N . SER A 1 195 ? 3.771 -5.09 -5.32 1 96.69 195 SER A N 1
ATOM 1542 C CA . SER A 1 195 ? 3.998 -4.164 -4.219 1 96.69 195 SER A CA 1
ATOM 1543 C C . SER A 1 195 ? 4.441 -2.795 -4.727 1 96.69 195 SER A C 1
ATOM 1545 O O . SER A 1 195 ? 5.199 -2.701 -5.691 1 96.69 195 SER A O 1
ATOM 1547 N N . TYR A 1 196 ? 3.938 -1.777 -4.109 1 95.25 196 TYR A N 1
ATOM 1548 C CA . TYR A 1 196 ? 4.258 -0.415 -4.52 1 95.25 196 TYR A CA 1
ATOM 1549 C C . TYR A 1 196 ? 5.75 -0.134 -4.359 1 95.25 196 TYR A C 1
ATOM 1551 O O . TYR A 1 196 ? 6.363 -0.556 -3.375 1 95.25 196 TYR A O 1
ATOM 1559 N N . SER A 1 197 ? 6.281 0.612 -5.328 1 96.81 197 SER A N 1
ATOM 1560 C CA . SER A 1 197 ? 7.676 1.04 -5.289 1 96.81 197 SER A CA 1
ATOM 1561 C C . SER A 1 197 ? 7.828 2.471 -5.797 1 96.81 197 SER A C 1
ATOM 1563 O O . SER A 1 197 ? 7.195 2.857 -6.781 1 96.81 197 SER A O 1
ATOM 1565 N N . LEU A 1 198 ? 8.648 3.199 -5.055 1 96.81 198 LEU A N 1
ATOM 1566 C CA . LEU A 1 198 ? 9.047 4.504 -5.562 1 96.81 198 LEU A CA 1
ATOM 1567 C C . LEU A 1 198 ? 9.891 4.359 -6.828 1 96.81 198 LEU A C 1
ATOM 1569 O O . LEU A 1 198 ? 9.742 5.145 -7.766 1 96.81 198 LEU A O 1
ATOM 1573 N N . GLU A 1 199 ? 10.711 3.402 -6.785 1 97.31 199 GLU A N 1
ATOM 1574 C CA . GLU A 1 199 ? 11.578 3.074 -7.914 1 97.31 199 GLU A CA 1
ATOM 1575 C C . GLU A 1 199 ? 11.984 1.604 -7.891 1 97.31 199 GLU A C 1
ATOM 1577 O O . GLU A 1 199 ? 12.211 1.036 -6.82 1 97.31 199 GLU A O 1
ATOM 1582 N N . THR A 1 200 ? 12.117 1.041 -9.086 1 97.5 200 THR A N 1
ATOM 1583 C CA . THR A 1 200 ? 12.641 -0.314 -9.203 1 97.5 200 THR A CA 1
ATOM 1584 C C . THR A 1 200 ? 13.359 -0.498 -10.539 1 97.5 200 THR A C 1
ATOM 1586 O O . THR A 1 200 ? 13.07 0.208 -11.508 1 97.5 200 THR A O 1
ATOM 1589 N N . ASP A 1 201 ? 14.297 -1.346 -10.57 1 96.5 201 ASP A N 1
ATOM 1590 C CA . ASP A 1 201 ? 14.961 -1.723 -11.812 1 96.5 201 ASP A CA 1
ATOM 1591 C C . ASP A 1 201 ? 14.492 -3.098 -12.289 1 96.5 201 ASP A C 1
ATOM 1593 O O . ASP A 1 201 ? 15.016 -3.631 -13.266 1 96.5 201 ASP A O 1
ATOM 1597 N N . ASP A 1 202 ? 13.5 -3.607 -11.633 1 95.62 202 ASP A N 1
ATOM 1598 C CA . ASP A 1 202 ? 12.961 -4.918 -11.977 1 95.62 202 ASP A CA 1
ATOM 1599 C C . ASP A 1 202 ? 11.648 -4.789 -12.742 1 95.62 202 ASP A C 1
ATOM 1601 O O . ASP A 1 202 ? 11.188 -3.676 -13.016 1 95.62 202 ASP A O 1
ATOM 1605 N N . TRP A 1 203 ? 11.117 -5.93 -13.156 1 97.06 203 TRP A N 1
ATOM 1606 C CA . TRP A 1 203 ? 9.812 -5.922 -13.812 1 97.06 203 TRP A CA 1
ATOM 1607 C C . TRP A 1 203 ? 8.758 -5.27 -12.922 1 97.06 203 TRP A C 1
ATOM 1609 O O . TRP A 1 203 ? 8.742 -5.484 -11.711 1 97.06 203 TRP A O 1
ATOM 1619 N N . SER A 1 204 ? 8.008 -4.418 -13.516 1 98.31 204 SER A N 1
ATOM 1620 C CA . SER A 1 204 ? 7.055 -3.6 -12.773 1 98.31 204 SER A CA 1
ATOM 1621 C C . SER A 1 204 ? 5.902 -3.152 -13.672 1 98.31 204 SER A C 1
ATOM 1623 O O . SER A 1 204 ? 5.91 -3.408 -14.875 1 98.31 204 SER A O 1
ATOM 1625 N N . PHE A 1 205 ? 4.871 -2.59 -13.039 1 98.5 205 PHE A N 1
ATOM 1626 C CA . PHE A 1 205 ? 3.742 -2.053 -13.789 1 98.5 205 PHE A CA 1
ATOM 1627 C C . PHE A 1 205 ? 3.115 -0.875 -13.047 1 98.5 205 PHE A C 1
ATOM 1629 O O . PHE A 1 205 ? 3.406 -0.648 -11.875 1 98.5 205 PHE A O 1
ATOM 1636 N N . LYS A 1 206 ? 2.375 -0.135 -13.727 1 97.5 206 LYS A N 1
ATOM 1637 C CA . LYS A 1 206 ? 1.542 0.926 -13.172 1 97.5 206 LYS A CA 1
ATOM 1638 C C . LYS A 1 206 ? 0.064 0.548 -13.219 1 97.5 206 LYS A C 1
ATOM 1640 O O . LYS A 1 206 ? -0.283 -0.575 -13.586 1 97.5 206 LYS A O 1
ATOM 1645 N N . LEU A 1 207 ? -0.741 1.397 -12.656 1 96.25 207 LEU A N 1
ATOM 1646 C CA . LEU A 1 207 ? -2.168 1.101 -12.586 1 96.25 207 LEU A CA 1
ATOM 1647 C C . LEU A 1 207 ? -2.986 2.205 -13.242 1 96.25 207 LEU A C 1
ATOM 1649 O O . LEU A 1 207 ? -2.645 3.385 -13.133 1 96.25 207 LEU A O 1
ATOM 1653 N N . ASP A 1 208 ? -3.984 1.819 -13.875 1 94.75 208 ASP A N 1
ATOM 1654 C CA . ASP A 1 208 ? -5.082 2.67 -14.328 1 94.75 208 ASP A CA 1
ATOM 1655 C C . ASP A 1 208 ? -6.426 2.154 -13.812 1 94.75 208 ASP A C 1
ATOM 1657 O O . ASP A 1 208 ? -6.938 1.15 -14.305 1 94.75 208 ASP A O 1
ATOM 1661 N N . ASN A 1 209 ? -7.004 2.838 -12.812 1 92.44 209 ASN A N 1
ATOM 1662 C CA . ASN A 1 209 ? -8.25 2.43 -12.164 1 92.44 209 ASN A CA 1
ATOM 1663 C C . ASN A 1 209 ? -8.18 0.982 -11.688 1 92.44 209 ASN A C 1
ATOM 1665 O O . ASN A 1 209 ? -9.055 0.178 -12.008 1 92.44 209 ASN A O 1
ATOM 1669 N N . GLY A 1 210 ? -7.02 0.659 -11.086 1 93 210 GLY A N 1
ATOM 1670 C CA . GLY A 1 210 ? -6.848 -0.641 -10.453 1 93 210 GLY A CA 1
ATOM 1671 C C . GLY A 1 210 ? -6.34 -1.703 -11.414 1 93 210 GLY A C 1
ATOM 1672 O O . GLY A 1 210 ? -5.969 -2.801 -10.992 1 93 210 GLY A O 1
ATOM 1673 N N . HIS A 1 211 ? -6.297 -1.36 -12.656 1 97.06 211 HIS A N 1
ATOM 1674 C CA . HIS A 1 211 ? -5.875 -2.33 -13.664 1 97.06 211 HIS A CA 1
ATOM 1675 C C . HIS A 1 211 ? -4.441 -2.064 -14.117 1 97.06 211 HIS A C 1
ATOM 1677 O O . HIS A 1 211 ? -4.035 -0.91 -14.266 1 97.06 211 HIS A O 1
ATOM 1683 N N . ILE A 1 212 ? -3.738 -3.094 -14.391 1 98 212 ILE A N 1
ATOM 1684 C CA . ILE A 1 212 ? -2.309 -3.062 -14.688 1 98 212 ILE A CA 1
ATOM 1685 C C . ILE A 1 212 ? -2.078 -2.438 -16.062 1 98 212 ILE A C 1
ATOM 1687 O O . ILE A 1 212 ? -2.76 -2.783 -17.031 1 98 212 ILE A O 1
ATOM 1691 N N . THR A 1 213 ? -1.173 -1.473 -16.109 1 96.81 213 THR A N 1
ATOM 1692 C CA . THR A 1 213 ? -0.671 -0.84 -17.328 1 96.81 213 THR A CA 1
ATOM 1693 C C . THR A 1 213 ? 0.84 -0.645 -17.25 1 96.81 213 THR A C 1
ATOM 1695 O O . THR A 1 213 ? 1.437 -0.787 -16.188 1 96.81 213 THR A O 1
ATOM 1698 N N . ASP A 1 214 ? 1.502 -0.433 -18.375 1 96.94 214 ASP A N 1
ATOM 1699 C CA . ASP A 1 214 ? 2.904 -0.034 -18.438 1 96.94 214 ASP A CA 1
ATOM 1700 C C . ASP A 1 214 ? 3.809 -1.101 -17.828 1 96.94 214 ASP A C 1
ATOM 1702 O O . ASP A 1 214 ? 4.641 -0.798 -16.969 1 96.94 214 ASP A O 1
ATOM 1706 N N . TYR A 1 215 ? 3.52 -2.297 -18.156 1 98.19 215 TYR A N 1
ATOM 1707 C CA . TYR A 1 215 ? 4.402 -3.381 -17.734 1 98.19 215 TYR A CA 1
ATOM 1708 C C . TYR A 1 215 ? 5.746 -3.297 -18.453 1 98.19 215 TYR A C 1
ATOM 1710 O O . TYR A 1 215 ? 5.809 -3.322 -19.672 1 98.19 215 TYR A O 1
ATOM 1718 N N . GLN A 1 216 ? 6.805 -3.186 -17.625 1 97.62 216 GLN A N 1
ATOM 1719 C CA . GLN A 1 216 ? 8.148 -3.027 -18.156 1 97.62 216 GLN A CA 1
ATOM 1720 C C . GLN A 1 216 ? 9.203 -3.211 -17.062 1 97.62 216 GLN A C 1
ATOM 1722 O O . GLN A 1 216 ? 8.875 -3.201 -15.875 1 97.62 216 GLN A O 1
ATOM 1727 N N . LYS A 1 217 ? 10.383 -3.381 -17.531 1 96.38 217 LYS A N 1
ATOM 1728 C CA . LYS A 1 217 ? 11.5 -3.381 -16.594 1 96.38 217 LYS A CA 1
ATOM 1729 C C . LYS A 1 217 ? 11.938 -1.957 -16.25 1 96.38 217 LYS A C 1
ATOM 1731 O O . LYS A 1 217 ? 12.102 -1.128 -17.156 1 96.38 217 LYS A O 1
ATOM 1736 N N . GLY A 1 218 ? 12.133 -1.785 -14.984 1 96.38 218 GLY A N 1
ATOM 1737 C CA . GLY A 1 218 ? 12.492 -0.436 -14.578 1 96.38 218 GLY A CA 1
ATOM 1738 C C . GLY A 1 218 ? 11.328 0.532 -14.625 1 96.38 218 GLY A C 1
ATOM 1739 O O . GLY A 1 218 ? 10.617 0.611 -15.641 1 96.38 218 GLY A O 1
ATOM 1740 N N . ASN A 1 219 ? 11.078 1.246 -13.547 1 96.75 219 ASN A N 1
ATOM 1741 C CA . ASN A 1 219 ? 9.961 2.176 -13.453 1 96.75 219 ASN A CA 1
ATOM 1742 C C . ASN A 1 219 ? 10.023 2.994 -12.164 1 96.75 219 ASN A C 1
ATOM 1744 O O . ASN A 1 219 ? 10.859 2.74 -11.297 1 96.75 219 ASN A O 1
ATOM 1748 N N . THR A 1 220 ? 9.297 4.062 -12.133 1 96.94 220 THR A N 1
ATOM 1749 C CA . THR A 1 220 ? 9.094 4.848 -10.922 1 96.94 220 THR A CA 1
ATOM 1750 C C . THR A 1 220 ? 7.609 4.973 -10.594 1 96.94 220 THR A C 1
ATOM 1752 O O . THR A 1 220 ? 6.762 4.898 -11.492 1 96.94 220 THR A O 1
ATOM 1755 N N . TYR A 1 221 ? 7.309 5.133 -9.305 1 95.88 221 TYR A N 1
ATOM 1756 C CA . TYR A 1 221 ? 5.918 5.242 -8.883 1 95.88 221 TYR A CA 1
ATOM 1757 C C . TYR A 1 221 ? 5.078 4.121 -9.477 1 95.88 221 TYR A C 1
ATOM 1759 O O . TYR A 1 221 ? 4.094 4.379 -10.172 1 95.88 221 TYR A O 1
ATOM 1767 N N . CYS A 1 222 ? 5.484 2.916 -9.086 1 97.44 222 CYS A N 1
ATOM 1768 C CA . CYS A 1 222 ? 4.953 1.728 -9.742 1 97.44 222 CYS A CA 1
ATOM 1769 C C . CYS A 1 222 ? 4.793 0.58 -8.75 1 97.44 222 CYS A C 1
ATOM 1771 O O . CYS A 1 222 ? 4.918 0.776 -7.543 1 97.44 222 CYS A O 1
ATOM 1773 N N . PHE A 1 223 ? 4.402 -0.538 -9.305 1 97.81 223 PHE A N 1
ATOM 1774 C CA . PHE A 1 223 ? 4.332 -1.777 -8.539 1 97.81 223 PHE A CA 1
ATOM 1775 C C . PHE A 1 223 ? 5.344 -2.793 -9.055 1 97.81 223 PHE A C 1
ATOM 1777 O O . PHE A 1 223 ? 5.434 -3.025 -10.266 1 97.81 223 PHE A O 1
ATOM 1784 N N . ASN A 1 224 ? 6.117 -3.277 -8.117 1 97.94 224 ASN A N 1
ATOM 1785 C CA . ASN A 1 224 ? 6.953 -4.418 -8.477 1 97.94 224 ASN A CA 1
ATOM 1786 C C . ASN A 1 224 ? 6.109 -5.621 -8.891 1 97.94 224 ASN A C 1
ATOM 1788 O O . ASN A 1 224 ? 5.09 -5.914 -8.266 1 97.94 224 ASN A O 1
ATOM 1792 N N . TYR A 1 225 ? 6.551 -6.254 -9.93 1 98.12 225 TYR A N 1
ATOM 1793 C CA . TYR A 1 225 ? 5.906 -7.469 -10.414 1 98.12 225 TYR A CA 1
ATOM 1794 C C . TYR A 1 225 ? 6.395 -8.695 -9.648 1 98.12 225 TYR A C 1
ATOM 1796 O O . TYR A 1 225 ? 7.602 -8.93 -9.547 1 98.12 225 TYR A O 1
ATOM 1804 N N . TYR A 1 226 ? 5.469 -9.445 -9.094 1 97.88 226 TYR A N 1
ATOM 1805 C CA . TYR A 1 226 ? 5.754 -10.773 -8.555 1 97.88 226 TYR A CA 1
ATOM 1806 C C . TYR A 1 226 ? 5.012 -11.852 -9.328 1 97.88 226 TYR A C 1
ATOM 1808 O O . TYR A 1 226 ? 3.795 -11.773 -9.508 1 97.88 226 TYR A O 1
ATOM 1816 N N . GLY A 1 227 ? 5.684 -12.828 -9.758 1 97.69 227 GLY A N 1
ATOM 1817 C CA . GLY A 1 227 ? 5.148 -13.86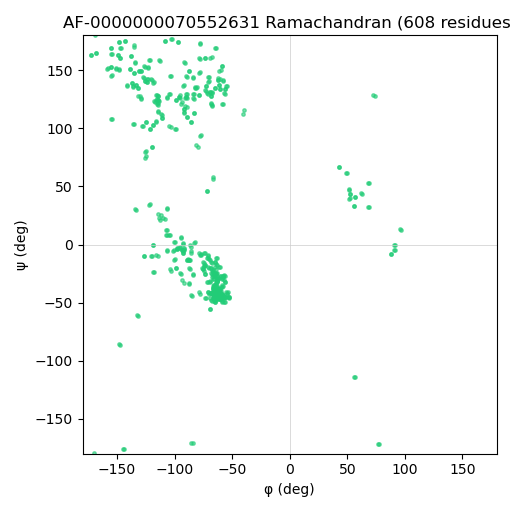7 -10.625 1 97.69 227 GLY A CA 1
ATOM 1818 C C . GLY A 1 227 ? 4.195 -14.812 -9.906 1 97.69 227 GLY A C 1
ATOM 1819 O O . GLY A 1 227 ? 4.348 -16.031 -9.984 1 97.69 227 GLY A O 1
ATOM 1820 N N . ILE A 1 228 ? 3.311 -14.297 -9.164 1 98.69 228 ILE A N 1
ATOM 1821 C CA . ILE A 1 228 ? 2.164 -14.977 -8.578 1 98.69 228 ILE A CA 1
ATOM 1822 C C . ILE A 1 228 ? 0.869 -14.344 -9.086 1 98.69 228 ILE A C 1
ATOM 1824 O O . ILE A 1 228 ? 0.452 -13.297 -8.602 1 98.69 228 ILE A O 1
ATOM 1828 N N . SER A 1 229 ? 0.208 -15.016 -10.031 1 98.88 229 SER A N 1
ATOM 1829 C CA . SER A 1 229 ? -0.991 -14.484 -10.664 1 98.88 229 SER A CA 1
ATOM 1830 C C . SER A 1 229 ? -2.152 -15.469 -10.578 1 98.88 229 SER A C 1
ATOM 1832 O O . SER A 1 229 ? -1.943 -16.656 -10.352 1 98.88 229 SER A O 1
ATOM 1834 N N . TYR A 1 230 ? -3.295 -14.953 -10.609 1 98.94 230 TYR A N 1
ATOM 1835 C CA . TYR A 1 230 ? -4.52 -15.734 -10.758 1 98.94 230 TYR A CA 1
ATOM 1836 C C . TYR A 1 230 ? -5.281 -15.32 -12.008 1 98.94 230 TYR A C 1
ATOM 1838 O O . TYR A 1 230 ? -5.344 -14.133 -12.344 1 98.94 230 TYR A O 1
ATOM 1846 N N . TRP A 1 231 ? -5.863 -16.297 -12.672 1 98.94 231 TRP A N 1
ATOM 1847 C CA . TRP A 1 231 ? -6.625 -16.062 -13.898 1 98.94 231 TRP A CA 1
ATOM 1848 C C . TRP A 1 231 ? -7.98 -16.766 -13.836 1 98.94 231 TRP A C 1
ATOM 1850 O O . TRP A 1 231 ? -8.055 -17.969 -13.555 1 98.94 231 TRP A O 1
ATOM 1860 N N . THR A 1 232 ? -9.023 -16 -14.102 1 98.75 232 THR A N 1
ATOM 1861 C CA . THR A 1 232 ? -10.383 -16.547 -14.117 1 98.75 232 THR A CA 1
ATOM 1862 C C . THR A 1 232 ? -10.539 -17.562 -15.234 1 98.75 232 THR A C 1
ATOM 1864 O O . THR A 1 232 ? -9.664 -17.703 -16.094 1 98.75 232 THR A O 1
ATOM 1867 N N . LYS A 1 233 ? -11.68 -18.25 -15.148 1 98.5 233 LYS A N 1
ATOM 1868 C CA . LYS A 1 233 ? -11.992 -19.219 -16.188 1 98.5 233 LYS A CA 1
ATOM 1869 C C . LYS A 1 233 ? -11.984 -18.578 -17.562 1 98.5 233 LYS A C 1
ATOM 1871 O O . LYS A 1 233 ? -11.375 -19.125 -18.5 1 98.5 233 LYS A O 1
ATOM 1876 N N . GLU A 1 234 ? -12.594 -17.469 -17.656 1 98.56 234 GLU A N 1
ATOM 1877 C CA . GLU A 1 234 ? -12.695 -16.766 -18.938 1 98.56 234 GLU A CA 1
ATOM 1878 C C . GLU A 1 234 ? -11.32 -16.297 -19.406 1 98.56 234 GLU A C 1
ATOM 1880 O O . GLU A 1 234 ? -10.969 -16.469 -20.578 1 98.56 234 GLU A O 1
ATOM 1885 N N . ASP A 1 235 ? -10.586 -15.703 -18.531 1 98.81 235 ASP A N 1
ATOM 1886 C CA . ASP A 1 235 ? -9.273 -15.195 -18.922 1 98.81 235 ASP A CA 1
ATOM 1887 C C . ASP A 1 235 ? -8.297 -16.328 -19.203 1 98.81 235 ASP A C 1
ATOM 1889 O O . ASP A 1 235 ? -7.426 -16.203 -20.062 1 98.81 235 ASP A O 1
ATOM 1893 N N . SER A 1 236 ? -8.445 -17.469 -18.516 1 98.81 236 SER A N 1
ATOM 1894 C CA . SER A 1 236 ? -7.629 -18.641 -18.812 1 98.81 236 SER A CA 1
ATOM 1895 C C . SER A 1 236 ? -7.863 -19.141 -20.234 1 98.81 236 SER A C 1
ATOM 1897 O O . SER A 1 236 ? -6.918 -19.516 -20.922 1 98.81 236 SER A O 1
ATOM 1899 N N . ALA A 1 237 ? -9.07 -19.172 -20.578 1 98.75 237 ALA A N 1
ATOM 1900 C CA . ALA A 1 237 ? -9.391 -19.562 -21.953 1 98.75 237 ALA A CA 1
ATOM 1901 C C . ALA A 1 237 ? -8.75 -18.625 -22.969 1 98.75 237 ALA A C 1
ATOM 1903 O O . ALA A 1 237 ? -8.18 -19.078 -23.969 1 98.75 237 ALA A O 1
ATOM 1904 N N . ARG A 1 238 ? -8.82 -17.359 -22.703 1 98.81 238 ARG A N 1
ATOM 1905 C CA . ARG A 1 238 ? -8.188 -16.359 -23.562 1 98.81 238 ARG A CA 1
ATOM 1906 C C . ARG A 1 238 ? -6.672 -16.531 -23.578 1 98.81 238 ARG A C 1
ATOM 1908 O O . ARG A 1 238 ? -6.047 -16.406 -24.641 1 98.81 238 ARG A O 1
ATOM 1915 N N . LEU A 1 239 ? -6.121 -16.797 -22.438 1 98.88 239 LEU A N 1
ATOM 1916 C CA . LEU A 1 239 ? -4.68 -17.016 -22.344 1 98.88 239 LEU A CA 1
ATOM 1917 C C . LEU A 1 239 ? -4.258 -18.188 -23.219 1 98.88 239 LEU A C 1
ATOM 1919 O O . LEU A 1 239 ? -3.285 -18.094 -23.969 1 98.88 239 LEU A O 1
ATOM 1923 N N . ARG A 1 240 ? -4.992 -19.281 -23.109 1 98.75 240 ARG A N 1
ATOM 1924 C CA . ARG A 1 240 ? -4.645 -20.453 -23.906 1 98.75 240 ARG A CA 1
ATOM 1925 C C . ARG A 1 240 ? -4.668 -20.125 -25.391 1 98.75 240 ARG A C 1
ATOM 1927 O O . ARG A 1 240 ? -3.762 -20.516 -26.141 1 98.75 240 ARG A O 1
ATOM 1934 N N . GLU A 1 241 ? -5.656 -19.406 -25.781 1 98.69 241 GLU A N 1
ATOM 1935 C CA . GLU A 1 241 ? -5.773 -19.016 -27.188 1 98.69 241 GLU A CA 1
ATOM 1936 C C . GLU A 1 241 ? -4.633 -18.078 -27.594 1 98.69 241 GLU A C 1
ATOM 1938 O O . GLU A 1 241 ? -3.973 -18.312 -28.609 1 98.69 241 GLU A O 1
ATOM 1943 N N . ASP A 1 242 ? -4.406 -17.094 -26.828 1 98.69 242 ASP A N 1
ATOM 1944 C CA . ASP A 1 242 ? -3.406 -16.078 -27.156 1 98.69 242 ASP A CA 1
ATOM 1945 C C . ASP A 1 242 ? -1.995 -16.672 -27.094 1 98.69 242 ASP A C 1
ATOM 1947 O O . ASP A 1 242 ? -1.141 -16.328 -27.922 1 98.69 242 ASP A O 1
ATOM 1951 N N . PHE A 1 243 ? -1.7 -17.516 -26.062 1 98.56 243 PHE A N 1
ATOM 1952 C CA . PHE A 1 243 ? -0.401 -18.172 -25.984 1 98.56 243 PHE A CA 1
ATOM 1953 C C . PHE A 1 243 ? -0.123 -18.969 -27.234 1 98.56 243 PHE A C 1
ATOM 1955 O O . PHE A 1 243 ? 0.945 -18.844 -27.844 1 98.56 243 PHE A O 1
ATOM 1962 N N . ALA A 1 244 ? -1.096 -19.781 -27.609 1 98.19 244 ALA A N 1
ATOM 1963 C CA . ALA A 1 244 ? -0.939 -20.625 -28.781 1 98.19 244 ALA A CA 1
ATOM 1964 C C . ALA A 1 244 ? -0.726 -19.781 -30.047 1 98.19 244 ALA A C 1
ATOM 1966 O O . ALA A 1 244 ? 0.16 -20.078 -30.844 1 98.19 244 ALA A O 1
ATOM 1967 N N . GLN A 1 245 ? -1.488 -18.766 -30.188 1 98.06 245 GLN A N 1
ATOM 1968 C CA . GLN A 1 245 ? -1.409 -17.906 -31.375 1 98.06 245 GLN A CA 1
ATOM 1969 C C . GLN A 1 245 ? -0.066 -17.188 -31.438 1 98.06 245 GLN A C 1
ATOM 1971 O O . GLN A 1 245 ? 0.591 -17.188 -32.5 1 98.06 245 GLN A O 1
ATOM 1976 N N . VAL A 1 246 ? 0.352 -16.578 -30.375 1 97.62 246 VAL A N 1
ATOM 1977 C CA . VAL A 1 246 ? 1.59 -15.812 -30.344 1 97.62 246 VAL A CA 1
ATOM 1978 C C . VAL A 1 246 ? 2.783 -16.75 -30.547 1 97.62 246 VAL A C 1
ATOM 1980 O O . VAL A 1 246 ? 3.678 -16.453 -31.344 1 97.62 246 VAL A O 1
ATOM 1983 N N . TYR A 1 247 ? 2.773 -17.859 -29.859 1 97.12 247 TYR A N 1
ATOM 1984 C CA . TYR A 1 247 ? 3.871 -18.812 -29.906 1 97.12 247 TYR A CA 1
ATOM 1985 C C . TYR A 1 247 ? 4.062 -19.344 -31.328 1 97.12 247 TYR A C 1
ATOM 1987 O O . TYR A 1 247 ? 5.195 -19.5 -31.797 1 97.12 247 TYR A O 1
ATOM 1995 N N . ASN A 1 248 ? 2.939 -19.594 -32.062 1 96.19 248 ASN A N 1
ATOM 1996 C CA . ASN A 1 248 ? 2.996 -20.281 -33.344 1 96.19 248 ASN A CA 1
ATOM 1997 C C . ASN A 1 248 ? 3.051 -19.297 -34.5 1 96.19 248 ASN A C 1
ATOM 1999 O O . ASN A 1 248 ? 3.592 -19.609 -35.562 1 96.19 248 ASN A O 1
ATOM 2003 N N . GLU A 1 249 ? 2.557 -18.094 -34.312 1 95.06 249 GLU A N 1
ATOM 2004 C CA . GLU A 1 249 ? 2.299 -17.266 -35.469 1 95.06 249 GLU A CA 1
ATOM 2005 C C . GLU A 1 249 ? 3.133 -15.984 -35.438 1 95.06 249 GLU A C 1
ATOM 2007 O O . GLU A 1 249 ? 3.387 -15.367 -36.469 1 95.06 249 GLU A O 1
ATOM 2012 N N . GLU A 1 250 ? 3.547 -15.562 -34.344 1 91.5 250 GLU A N 1
ATOM 2013 C CA . GLU A 1 250 ? 4.301 -14.32 -34.25 1 91.5 250 GLU A CA 1
ATOM 2014 C C . GLU A 1 250 ? 5.785 -14.547 -34.531 1 91.5 250 GLU A C 1
ATOM 2016 O O . GLU A 1 250 ? 6.328 -15.602 -34.188 1 91.5 250 GLU A O 1
ATOM 2021 N N . PRO A 1 251 ? 6.348 -13.555 -35.188 1 89.75 251 PRO A N 1
ATOM 2022 C CA . PRO A 1 251 ? 7.805 -13.641 -35.312 1 89.75 251 PRO A CA 1
ATOM 2023 C C . PRO A 1 251 ? 8.5 -13.742 -33.938 1 89.75 251 PRO A C 1
ATOM 2025 O O . PRO A 1 251 ? 8.211 -12.961 -33.031 1 89.75 251 PRO A O 1
ATOM 2028 N N . GLU A 1 252 ? 9.375 -14.672 -33.781 1 91.12 252 GLU A N 1
ATOM 2029 C CA . GLU A 1 252 ? 10.086 -14.914 -32.531 1 91.12 252 GLU A CA 1
ATOM 2030 C C . GLU A 1 252 ? 9.117 -15.141 -31.375 1 91.12 252 GLU A C 1
ATOM 2032 O O . GLU A 1 252 ? 9.367 -14.688 -30.25 1 91.12 252 GLU A O 1
ATOM 2037 N N . GLY A 1 253 ? 7.988 -15.734 -31.672 1 92.75 253 GLY A N 1
ATOM 2038 C CA . GLY A 1 253 ? 6.938 -15.984 -30.703 1 92.75 253 GLY A CA 1
ATOM 2039 C C . GLY A 1 253 ? 7.406 -16.797 -29.5 1 92.75 253 GLY A C 1
ATOM 2040 O O . GLY A 1 253 ? 6.859 -16.672 -28.406 1 92.75 253 GLY A O 1
ATOM 2041 N N . ASN A 1 254 ? 8.438 -17.594 -29.719 1 92.94 254 ASN A N 1
ATOM 2042 C CA . ASN A 1 254 ? 8.938 -18.469 -28.656 1 92.94 254 ASN A CA 1
ATOM 2043 C C . ASN A 1 254 ? 9.883 -17.719 -27.719 1 92.94 254 ASN A C 1
ATOM 2045 O O . ASN A 1 254 ? 10.367 -18.297 -26.734 1 92.94 254 ASN A O 1
ATOM 2049 N N . ASP A 1 255 ? 10.078 -16.453 -27.984 1 94.56 255 ASP A N 1
ATOM 2050 C CA . ASP A 1 255 ? 11.031 -15.688 -27.172 1 94.56 255 ASP A CA 1
ATOM 2051 C C . ASP A 1 255 ? 10.312 -14.727 -26.234 1 94.56 255 ASP A C 1
ATOM 2053 O O . ASP A 1 255 ? 10.938 -13.883 -25.594 1 94.56 255 ASP A O 1
ATOM 2057 N N . TYR A 1 256 ? 9.047 -14.906 -26.109 1 94.94 256 TYR A N 1
ATOM 2058 C CA . TYR A 1 256 ? 8.281 -14.023 -25.234 1 94.94 256 TYR A CA 1
ATOM 2059 C C . TYR A 1 256 ? 8.219 -14.578 -23.812 1 94.94 256 TYR A C 1
ATOM 2061 O O . TYR A 1 256 ? 8.211 -15.789 -23.609 1 94.94 256 TYR A O 1
ATOM 2069 N N . PHE A 1 257 ? 8.242 -13.648 -22.844 1 96.31 257 PHE A N 1
ATOM 2070 C CA . PHE A 1 257 ? 7.68 -13.977 -21.547 1 96.31 257 PHE A CA 1
ATOM 2071 C C . PHE A 1 257 ? 6.164 -14.102 -21.625 1 96.31 257 PHE A C 1
ATOM 2073 O O . PHE A 1 257 ? 5.504 -13.273 -22.25 1 96.31 257 PHE A O 1
ATOM 2080 N N . TRP A 1 258 ? 5.605 -15.094 -20.906 1 97.56 258 TRP A N 1
ATOM 2081 C CA . TRP A 1 258 ? 4.176 -15.32 -21.078 1 97.56 258 TRP A CA 1
ATOM 2082 C C . TRP A 1 258 ? 3.371 -14.102 -20.641 1 97.56 258 TRP A C 1
ATOM 2084 O O . TRP A 1 258 ? 2.348 -13.781 -21.25 1 97.56 258 TRP A O 1
ATOM 2094 N N . GLU A 1 259 ? 3.828 -13.422 -19.531 1 97.81 259 GLU A N 1
ATOM 2095 C CA . GLU A 1 259 ? 3.057 -12.32 -18.969 1 97.81 259 GLU A CA 1
ATOM 2096 C C . GLU A 1 259 ? 3.043 -11.117 -19.906 1 97.81 259 GLU A C 1
ATOM 2098 O O . GLU A 1 259 ? 2.188 -10.242 -19.781 1 97.81 259 GLU A O 1
ATOM 2103 N N . PHE A 1 260 ? 3.98 -11.055 -20.812 1 97.44 260 PHE A N 1
ATOM 2104 C CA . PHE A 1 260 ? 4.012 -9.969 -21.781 1 97.44 260 PHE A CA 1
ATOM 2105 C C . PHE A 1 260 ? 2.781 -10.008 -22.672 1 97.44 260 PHE A C 1
ATOM 2107 O O . PHE A 1 260 ? 2.324 -8.977 -23.156 1 97.44 260 PHE A O 1
ATOM 2114 N N . ILE A 1 261 ? 2.238 -11.133 -22.906 1 98.06 261 ILE A N 1
ATOM 2115 C CA . ILE A 1 261 ? 1.128 -11.328 -23.828 1 98.06 261 ILE A CA 1
ATOM 2116 C C . ILE A 1 261 ? -0.137 -10.688 -23.266 1 98.06 261 ILE A C 1
ATOM 2118 O O . ILE A 1 261 ? -0.706 -9.773 -23.875 1 98.06 261 ILE A O 1
ATOM 2122 N N . PRO A 1 262 ? -0.616 -11 -22.062 1 98.69 262 PRO A N 1
ATOM 2123 C CA . PRO A 1 262 ? -1.837 -10.367 -21.547 1 98.69 262 PRO A CA 1
ATOM 2124 C C . PRO A 1 262 ? -1.607 -8.938 -21.078 1 98.69 262 PRO A C 1
ATOM 2126 O O . PRO A 1 262 ? -2.557 -8.148 -20.984 1 98.69 262 PRO A O 1
ATOM 2129 N N . LEU A 1 263 ? -0.332 -8.547 -20.766 1 98.56 263 LEU A N 1
ATOM 2130 C CA . LEU A 1 263 ? -0.112 -7.258 -20.109 1 98.56 263 LEU A CA 1
ATOM 2131 C C . LEU A 1 263 ? 0.309 -6.203 -21.141 1 98.56 263 LEU A C 1
ATOM 2133 O O . LEU A 1 263 ? 0.236 -5.004 -20.859 1 98.56 263 LEU A O 1
ATOM 2137 N N . VAL A 1 264 ? 0.802 -6.637 -22.297 1 97.81 264 VAL A N 1
ATOM 2138 C CA . VAL A 1 264 ? 1.322 -5.672 -23.25 1 97.81 264 VAL A CA 1
ATOM 2139 C C . VAL A 1 264 ? 0.766 -5.98 -24.641 1 97.81 264 VAL A C 1
ATOM 2141 O O . VAL A 1 264 ? -0.002 -5.191 -25.203 1 97.81 264 VAL A O 1
ATOM 2144 N N . LEU A 1 265 ? 1.056 -7.18 -25.188 1 97.06 265 LEU A N 1
ATOM 2145 C CA . LEU A 1 265 ? 0.795 -7.496 -26.594 1 97.06 265 LEU A CA 1
ATOM 2146 C C . LEU A 1 265 ? -0.704 -7.531 -26.875 1 97.06 265 LEU A C 1
ATOM 2148 O O . LEU A 1 265 ? -1.151 -7.102 -27.938 1 97.06 265 LEU A O 1
ATOM 2152 N N . ARG A 1 266 ? -1.483 -8.109 -26.016 1 97.62 266 ARG A N 1
ATOM 2153 C CA . ARG A 1 266 ? -2.93 -8.242 -26.156 1 97.62 266 ARG A CA 1
ATOM 2154 C C . ARG A 1 266 ? -3.654 -7.602 -24.969 1 97.62 266 ARG A C 1
ATOM 2156 O O . ARG A 1 266 ? -4.68 -8.109 -24.516 1 97.62 266 ARG A O 1
ATOM 2163 N N . LYS A 1 267 ? -3.086 -6.543 -24.453 1 97.75 267 LYS A N 1
ATOM 2164 C CA . LYS A 1 267 ? -3.568 -5.938 -23.219 1 97.75 267 LYS A CA 1
ATOM 2165 C C . LYS A 1 267 ? -5.031 -5.523 -23.344 1 97.75 267 LYS A C 1
ATOM 2167 O O . LYS A 1 267 ? -5.762 -5.508 -22.344 1 97.75 267 LYS A O 1
ATOM 2172 N N . GLU A 1 268 ? -5.543 -5.211 -24.547 1 97.56 268 GLU A N 1
ATOM 2173 C CA . GLU A 1 268 ? -6.914 -4.758 -24.75 1 97.56 268 GLU A CA 1
ATOM 2174 C C . GLU A 1 268 ? -7.914 -5.871 -24.469 1 97.56 268 GLU A C 1
ATOM 2176 O O . GLU A 1 268 ? -9.102 -5.613 -24.266 1 97.56 268 GLU A O 1
ATOM 2181 N N . ARG A 1 269 ? -7.43 -7.109 -24.406 1 98.31 269 ARG A N 1
ATOM 2182 C CA . ARG A 1 269 ? -8.312 -8.258 -24.203 1 98.31 269 ARG A CA 1
ATOM 2183 C C . ARG A 1 269 ? -8.422 -8.609 -22.734 1 98.31 269 ARG A C 1
ATOM 2185 O O . ARG A 1 269 ? -9.188 -9.508 -22.359 1 98.31 269 ARG A O 1
ATOM 2192 N N . TYR A 1 270 ? -7.672 -7.934 -21.891 1 98.56 270 TYR A N 1
ATOM 2193 C CA . TYR A 1 270 ? -7.613 -8.297 -20.484 1 98.56 270 TYR A CA 1
ATOM 2194 C C . TYR A 1 270 ? -7.816 -7.082 -19.594 1 98.56 270 TYR A C 1
ATOM 2196 O O . TYR A 1 270 ? -7.523 -5.953 -20 1 98.56 270 TYR A O 1
ATOM 2204 N N . ALA A 1 271 ? -8.391 -7.281 -18.422 1 98 271 ALA A N 1
ATOM 2205 C CA . ALA A 1 271 ? -8.461 -6.32 -17.328 1 98 271 ALA A CA 1
ATOM 2206 C C . ALA A 1 271 ? -7.898 -6.914 -16.047 1 98 271 ALA A C 1
ATOM 2208 O O . ALA A 1 271 ? -8.656 -7.332 -15.164 1 98 271 ALA A O 1
ATOM 2209 N N . VAL A 1 272 ? -6.59 -6.914 -15.945 1 98.81 272 VAL A N 1
ATOM 2210 C CA . VAL A 1 272 ? -5.902 -7.59 -14.852 1 98.81 272 VAL A CA 1
ATOM 2211 C C . VAL A 1 272 ? -5.703 -6.621 -13.688 1 98.81 272 VAL A C 1
ATOM 2213 O O . VAL A 1 272 ? -5.145 -5.535 -13.867 1 98.81 272 VAL A O 1
ATOM 2216 N N . GLU A 1 273 ? -6.137 -6.977 -12.508 1 98.38 273 GLU A N 1
ATOM 2217 C CA . GLU A 1 273 ? -5.965 -6.129 -11.328 1 98.38 273 GLU A CA 1
ATOM 2218 C C . GLU A 1 273 ? -4.664 -6.453 -10.602 1 98.38 273 GLU A C 1
ATOM 2220 O O . GLU A 1 273 ? -4.102 -7.535 -10.781 1 98.38 273 GLU A O 1
ATOM 2225 N N . VAL A 1 274 ? -4.195 -5.457 -9.852 1 98 274 VAL A N 1
ATOM 2226 C CA . VAL A 1 274 ? -3.105 -5.727 -8.922 1 98 274 VAL A CA 1
ATOM 2227 C C . VAL A 1 274 ? -3.658 -6.355 -7.648 1 98 274 VAL A C 1
ATOM 2229 O O . VAL A 1 274 ? -4.738 -5.98 -7.18 1 98 274 VAL A O 1
ATOM 2232 N N . ARG A 1 275 ? -3.08 -7.305 -7.184 1 97.38 275 ARG A N 1
ATOM 2233 C CA . ARG A 1 275 ? -3.246 -7.77 -5.809 1 97.38 275 ARG A CA 1
ATOM 2234 C C . ARG A 1 275 ? -2.105 -7.273 -4.926 1 97.38 275 ARG A C 1
ATOM 2236 O O . ARG A 1 275 ? -1.033 -7.883 -4.887 1 97.38 275 ARG A O 1
ATOM 2243 N N . PRO A 1 276 ? -2.391 -6.215 -4.199 1 95.62 276 PRO A N 1
ATOM 2244 C CA . PRO A 1 276 ? -1.289 -5.562 -3.49 1 95.62 276 PRO A CA 1
ATOM 2245 C C . PRO A 1 276 ? -0.761 -6.395 -2.324 1 95.62 276 PRO A C 1
ATOM 2247 O O . PRO A 1 276 ? -1.536 -7.062 -1.637 1 95.62 276 PRO A O 1
ATOM 2250 N N . CYS A 1 277 ? 0.57 -6.316 -2.117 1 95.88 277 CYS A N 1
ATOM 2251 C CA . CYS A 1 277 ? 1.235 -6.902 -0.958 1 95.88 277 CYS A CA 1
ATOM 2252 C C . CYS A 1 277 ? 2.371 -6.008 -0.473 1 95.88 277 CYS A C 1
ATOM 2254 O O . CYS A 1 277 ? 2.607 -4.938 -1.033 1 95.88 277 CYS A O 1
ATOM 2256 N N . GLU A 1 278 ? 2.953 -6.414 0.627 1 92.88 278 GLU A N 1
ATOM 2257 C CA . GLU A 1 278 ? 4.145 -5.73 1.125 1 92.88 278 GLU A CA 1
ATOM 2258 C C . GLU A 1 278 ? 5.414 -6.309 0.505 1 92.88 278 GLU A C 1
ATOM 2260 O O . GLU A 1 278 ? 5.469 -7.5 0.185 1 92.88 278 GLU A O 1
ATOM 2265 N N . LYS A 1 279 ? 6.359 -5.488 0.366 1 92.81 279 LYS A N 1
ATOM 2266 C CA . LYS A 1 279 ? 7.633 -5.957 -0.176 1 92.81 279 LYS A CA 1
ATOM 2267 C C . LYS A 1 279 ? 8.188 -7.113 0.649 1 92.81 279 LYS A C 1
ATOM 2269 O O . LYS A 1 279 ? 8.836 -8.016 0.109 1 92.81 279 LYS A O 1
ATOM 2274 N N . SER A 1 280 ? 7.922 -7.082 1.905 1 91.62 280 SER A N 1
ATOM 2275 C CA . SER A 1 280 ? 8.477 -8.078 2.818 1 91.62 280 SER A CA 1
ATOM 2276 C C . SER A 1 280 ? 7.738 -9.406 2.711 1 91.62 280 SER A C 1
ATOM 2278 O O . SER A 1 280 ? 8.195 -10.422 3.242 1 91.62 280 SER A O 1
ATOM 2280 N N . ASP A 1 281 ? 6.648 -9.43 2.006 1 96.06 281 ASP A N 1
ATOM 2281 C CA . ASP A 1 281 ? 5.848 -10.648 1.91 1 96.06 281 ASP A CA 1
ATOM 2282 C C . ASP A 1 281 ? 6.523 -11.68 1.004 1 96.06 281 ASP A C 1
ATOM 2284 O O . ASP A 1 281 ? 6.176 -12.859 1.034 1 96.06 281 ASP A O 1
ATOM 2288 N N . ILE A 1 282 ? 7.445 -11.203 0.188 1 95.06 282 ILE A N 1
ATOM 2289 C CA . ILE A 1 282 ? 8.164 -12.039 -0.767 1 95.06 282 ILE A CA 1
ATOM 2290 C C . ILE A 1 282 ? 9.648 -11.688 -0.75 1 95.06 282 ILE A C 1
ATOM 2292 O O . ILE A 1 282 ? 10.008 -10.508 -0.714 1 95.06 282 ILE A O 1
ATOM 2296 N N . MET A 1 283 ? 10.414 -12.727 -0.752 1 92.38 283 MET A N 1
ATOM 2297 C CA . MET A 1 283 ? 11.852 -12.508 -0.851 1 92.38 283 MET A CA 1
ATOM 2298 C C . MET A 1 283 ? 12.391 -12.984 -2.195 1 92.38 283 MET A C 1
ATOM 2300 O O . MET A 1 283 ? 12.422 -14.188 -2.459 1 92.38 283 MET A O 1
ATOM 2304 N N . GLU A 1 284 ? 12.734 -12.062 -2.971 1 91.19 284 GLU A N 1
ATOM 2305 C CA . GLU A 1 284 ? 13.406 -12.414 -4.219 1 91.19 284 GLU A CA 1
ATOM 2306 C C . GLU A 1 284 ? 14.906 -12.617 -4.004 1 91.19 284 GLU A C 1
ATOM 2308 O O . GLU A 1 284 ? 15.547 -11.828 -3.309 1 91.19 284 GLU A O 1
ATOM 2313 N N . ILE A 1 285 ? 15.422 -13.664 -4.449 1 92.44 285 ILE A N 1
ATOM 2314 C CA . ILE A 1 285 ? 16.844 -13.984 -4.398 1 92.44 285 ILE A CA 1
ATOM 2315 C C . ILE A 1 285 ? 17.406 -14.07 -5.816 1 92.44 285 ILE A C 1
ATOM 2317 O O . ILE A 1 285 ? 17.281 -15.102 -6.48 1 92.44 285 ILE A O 1
ATOM 2321 N N . ASP A 1 286 ? 18.125 -13.102 -6.195 1 87.81 286 ASP A N 1
ATOM 2322 C CA . ASP A 1 286 ? 18.359 -12.977 -7.629 1 87.81 286 ASP A CA 1
ATOM 2323 C C . ASP A 1 286 ? 19.781 -13.438 -7.984 1 87.81 286 ASP A C 1
ATOM 2325 O O . ASP A 1 286 ? 20.078 -13.711 -9.148 1 87.81 286 ASP A O 1
ATOM 2329 N N . ASN A 1 287 ? 20.641 -13.438 -6.996 1 89.38 287 ASN A N 1
ATOM 2330 C CA . ASN A 1 287 ? 22 -13.898 -7.246 1 89.38 287 ASN A CA 1
ATOM 2331 C C . ASN A 1 287 ? 22.594 -14.555 -6.008 1 89.38 287 ASN A C 1
ATOM 2333 O O . ASN A 1 287 ? 22 -14.531 -4.93 1 89.38 287 ASN A O 1
ATOM 2337 N N . PHE A 1 288 ? 23.766 -15.094 -6.223 1 92 288 PHE A N 1
ATOM 2338 C CA . PHE A 1 288 ? 24.422 -15.867 -5.168 1 92 288 PHE A CA 1
ATOM 2339 C C . PHE A 1 288 ? 24.797 -14.977 -3.99 1 92 288 PHE A C 1
ATOM 2341 O O . PHE A 1 288 ? 24.703 -15.398 -2.834 1 92 288 PHE A O 1
ATOM 2348 N N . TYR A 1 289 ? 25.141 -13.82 -4.234 1 87.31 289 TYR A N 1
ATOM 2349 C CA . TYR A 1 289 ? 25.516 -12.891 -3.176 1 87.31 289 TYR A CA 1
ATOM 2350 C C . TYR A 1 289 ? 24.344 -12.633 -2.236 1 87.31 289 TYR A C 1
ATOM 2352 O O . TYR A 1 289 ? 24.5 -12.633 -1.014 1 87.31 289 TYR A O 1
ATOM 2360 N N . GLU A 1 290 ? 23.203 -12.477 -2.809 1 88.75 290 GLU A N 1
ATOM 2361 C CA . GLU A 1 290 ? 21.984 -12.266 -2.014 1 88.75 290 GLU A CA 1
ATOM 2362 C C . GLU A 1 290 ? 21.656 -13.5 -1.182 1 88.75 290 GLU A C 1
ATOM 2364 O O . GLU A 1 290 ? 21.188 -13.383 -0.046 1 88.75 290 GLU A O 1
ATOM 2369 N N . LEU A 1 291 ? 21.906 -14.609 -1.771 1 93.06 291 LEU A N 1
ATOM 2370 C CA . LEU A 1 291 ? 21.688 -15.852 -1.044 1 93.06 291 LEU A CA 1
ATOM 2371 C C . LEU A 1 291 ? 22.594 -15.93 0.187 1 93.06 291 LEU A C 1
ATOM 2373 O O . LEU A 1 291 ? 22.125 -16.281 1.274 1 93.06 291 LEU A O 1
ATOM 2377 N N . VAL A 1 292 ? 23.797 -15.539 0.032 1 90.88 292 VAL A N 1
ATOM 2378 C CA . VAL A 1 292 ? 24.781 -15.594 1.119 1 90.88 292 VAL A CA 1
ATOM 2379 C C . VAL A 1 292 ? 24.359 -14.625 2.229 1 90.88 292 VAL A C 1
ATOM 2381 O O . VAL A 1 292 ? 24.5 -14.938 3.414 1 90.88 292 VAL A O 1
ATOM 2384 N N . GLN A 1 293 ? 23.844 -13.539 1.842 1 85.25 293 GLN A N 1
ATOM 2385 C CA . GLN A 1 293 ? 23.391 -12.547 2.816 1 85.25 293 GLN A CA 1
ATOM 2386 C C . GLN A 1 293 ? 22.219 -13.07 3.643 1 85.25 293 GLN A C 1
ATOM 2388 O O . GLN A 1 293 ? 22.094 -12.75 4.824 1 85.25 293 GLN A O 1
ATOM 2393 N N . LEU A 1 294 ? 21.469 -13.898 3.057 1 88.38 294 LEU A N 1
ATOM 2394 C CA . LEU A 1 294 ? 20.281 -14.43 3.709 1 88.38 294 LEU A CA 1
ATOM 2395 C C . LEU A 1 294 ? 20.609 -15.664 4.535 1 88.38 294 LEU A C 1
ATOM 2397 O O . LEU A 1 294 ? 19.969 -15.93 5.551 1 88.38 294 LEU A O 1
ATOM 2401 N N . ASP A 1 295 ? 21.547 -16.375 4.027 1 93.25 295 ASP A N 1
ATOM 2402 C CA . ASP A 1 295 ? 21.953 -17.656 4.633 1 93.25 295 ASP A CA 1
ATOM 2403 C C . ASP A 1 295 ? 23.469 -17.781 4.688 1 93.25 295 ASP A C 1
ATOM 2405 O O . ASP A 1 295 ? 24.094 -18.188 3.705 1 93.25 295 ASP A O 1
ATOM 2409 N N . SER A 1 296 ? 24 -17.594 5.809 1 90.75 296 SER A N 1
ATOM 2410 C CA . SER A 1 296 ? 25.453 -17.516 6 1 90.75 296 SER A CA 1
ATOM 2411 C C . SER A 1 296 ? 26.109 -18.891 5.797 1 90.75 296 SER A C 1
ATOM 2413 O O . SER A 1 296 ? 27.328 -18.984 5.672 1 90.75 296 SER A O 1
ATOM 2415 N N . SER A 1 297 ? 25.312 -19.906 5.754 1 92.56 297 SER A N 1
ATOM 2416 C CA . SER A 1 297 ? 25.875 -21.234 5.523 1 92.56 297 SER A CA 1
ATOM 2417 C C . SER A 1 297 ? 26.5 -21.344 4.133 1 92.56 297 SER A C 1
ATOM 2419 O O . SER A 1 297 ? 27.281 -22.25 3.863 1 92.56 297 SER A O 1
ATOM 2421 N N . TYR A 1 298 ? 26.172 -20.391 3.26 1 93 298 TYR A N 1
ATOM 2422 C CA .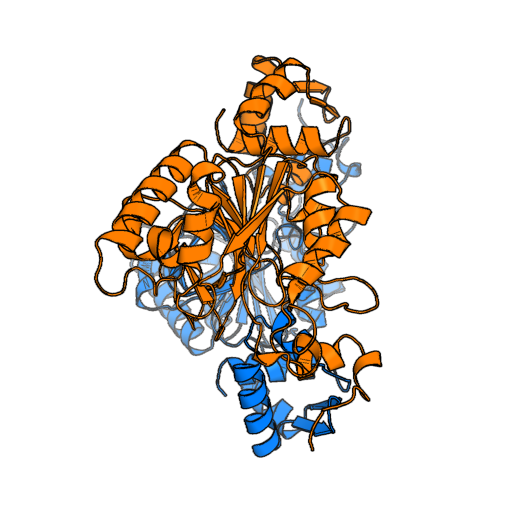 TYR A 1 298 ? 26.688 -20.422 1.897 1 93 298 TYR A CA 1
ATOM 2423 C C . TYR A 1 298 ? 27.984 -19.625 1.798 1 93 298 TYR A C 1
ATOM 2425 O O . TYR A 1 298 ? 28.609 -19.578 0.736 1 93 298 TYR A O 1
ATOM 2433 N N . LYS A 1 299 ? 28.438 -18.984 2.828 1 89.31 299 LYS A N 1
ATOM 2434 C CA . LYS A 1 299 ? 29.625 -18.125 2.816 1 89.31 299 LYS A CA 1
ATOM 2435 C C . LYS A 1 299 ? 30.844 -18.859 2.266 1 89.31 299 LYS A C 1
ATOM 2437 O O . LYS A 1 299 ? 31.609 -18.312 1.482 1 89.31 299 LYS A O 1
ATOM 2442 N N . ASP A 1 300 ? 31 -20.156 2.67 1 88.19 300 ASP A N 1
ATOM 2443 C CA . ASP A 1 300 ? 32.156 -20.938 2.244 1 88.19 300 ASP A CA 1
ATOM 2444 C C . ASP A 1 300 ? 31.75 -21.969 1.196 1 88.19 300 ASP A C 1
ATOM 2446 O O . ASP A 1 300 ? 32.375 -23.031 1.103 1 88.19 300 ASP A O 1
ATOM 2450 N N . TYR A 1 301 ? 30.797 -21.609 0.474 1 85.5 301 TYR A N 1
ATOM 2451 C CA . TYR A 1 301 ? 30.328 -22.547 -0.537 1 85.5 301 TYR A CA 1
ATOM 2452 C C . TYR A 1 301 ? 31.375 -22.75 -1.629 1 85.5 301 TYR A C 1
ATOM 2454 O O . TYR A 1 301 ? 31.969 -21.766 -2.105 1 85.5 301 TYR A O 1
ATOM 2462 N N . PRO A 1 302 ? 31.672 -24.016 -1.945 1 79.44 302 PRO A N 1
ATOM 2463 C CA . PRO A 1 302 ? 32.688 -24.266 -2.963 1 79.44 302 PRO A CA 1
ATOM 2464 C C . PRO A 1 302 ? 32.344 -23.656 -4.32 1 79.44 302 PRO A C 1
ATOM 2466 O O . PRO A 1 302 ? 31.156 -23.625 -4.691 1 79.44 302 PRO A O 1
ATOM 2469 N N . GLY A 1 303 ? 33.406 -23.234 -5.199 1 68.88 303 GLY A N 1
ATOM 2470 C CA . GLY A 1 303 ? 33.188 -22.734 -6.551 1 68.88 303 GLY A CA 1
ATOM 2471 C C . GLY A 1 303 ? 33 -21.234 -6.609 1 68.88 303 GLY A C 1
ATOM 2472 O O . GLY A 1 303 ? 32.625 -20.688 -7.652 1 68.88 303 GLY A O 1
ATOM 2473 N N . GLN A 1 304 ? 33.062 -20.609 -5.391 1 62.25 304 GLN A N 1
ATOM 2474 C CA . GLN A 1 304 ? 33.062 -19.156 -5.406 1 62.25 304 GLN A CA 1
ATOM 2475 C C . GLN A 1 304 ? 34.344 -18.609 -6.055 1 62.25 304 GLN A C 1
ATOM 2477 O O . GLN A 1 304 ? 35.438 -18.922 -5.637 1 62.25 304 GLN A O 1
ATOM 2482 N N . GLU A 1 305 ? 34.656 -18.891 -7.184 1 47.69 305 GLU A N 1
ATOM 2483 C CA . GLU A 1 305 ? 35.906 -18.359 -7.656 1 47.69 305 GLU A CA 1
ATOM 2484 C C . GLU A 1 305 ? 36.094 -16.906 -7.191 1 47.69 305 GLU A C 1
ATOM 2486 O O . GLU A 1 305 ? 35.188 -16.094 -7.305 1 47.69 305 GLU A O 1
ATOM 2491 N N . GLN A 1 306 ? 37.094 -16.625 -6.262 1 36.12 306 GLN A N 1
ATOM 2492 C CA . GLN A 1 306 ? 37.688 -15.297 -6.113 1 36.12 306 GLN A CA 1
ATOM 2493 C C . GLN A 1 306 ? 37.938 -14.656 -7.473 1 36.12 306 GLN A C 1
ATOM 2495 O O . GLN A 1 306 ? 38.406 -15.312 -8.406 1 36.12 306 GLN A O 1
ATOM 2500 N N . MET B 1 1 ? 20.281 17.609 -3.645 1 94.94 1 MET B N 1
ATOM 2501 C CA . MET B 1 1 ? 20.188 16.188 -3.354 1 94.94 1 MET B CA 1
ATOM 2502 C C . MET B 1 1 ? 19 15.562 -4.078 1 94.94 1 MET B C 1
ATOM 2504 O O . MET B 1 1 ? 17.922 16.141 -4.125 1 94.94 1 MET B O 1
ATOM 2508 N N . ASN B 1 2 ? 19.281 14.477 -4.77 1 96.69 2 ASN B N 1
ATOM 2509 C CA . ASN B 1 2 ? 18.156 13.859 -5.469 1 96.69 2 ASN B CA 1
ATOM 2510 C C . ASN B 1 2 ? 17.281 13.062 -4.516 1 96.69 2 ASN B C 1
ATOM 2512 O O . ASN B 1 2 ? 17.609 12.914 -3.336 1 96.69 2 ASN B O 1
ATOM 2516 N N . ARG B 1 3 ? 16.188 12.594 -4.984 1 97.56 3 ARG B N 1
ATOM 2517 C CA . ARG B 1 3 ? 15.156 11.945 -4.188 1 97.56 3 ARG B CA 1
ATOM 2518 C C . ARG B 1 3 ? 15.719 10.727 -3.455 1 97.56 3 ARG B C 1
ATOM 2520 O O . ARG B 1 3 ? 15.398 10.508 -2.285 1 97.56 3 ARG B O 1
ATOM 2527 N N . TYR B 1 4 ? 16.469 9.922 -4.105 1 98.12 4 TYR B N 1
ATOM 2528 C CA . TYR B 1 4 ? 16.969 8.688 -3.518 1 98.12 4 TYR B CA 1
ATOM 2529 C C . TYR B 1 4 ? 18 8.977 -2.428 1 98.12 4 TYR B C 1
ATOM 2531 O O . TYR B 1 4 ? 18 8.336 -1.375 1 98.12 4 TYR B O 1
ATOM 2539 N N . GLN B 1 5 ? 18.875 9.938 -2.715 1 98.56 5 GLN B N 1
ATOM 2540 C CA . GLN B 1 5 ? 19.812 10.391 -1.691 1 98.56 5 GLN B CA 1
ATOM 2541 C C . GLN B 1 5 ? 19.062 10.891 -0.454 1 98.56 5 GLN B C 1
ATOM 2543 O O . GLN B 1 5 ? 19.438 10.547 0.673 1 98.56 5 GLN B O 1
ATOM 2548 N N . PHE B 1 6 ? 18.031 11.672 -0.688 1 98.75 6 PHE B N 1
ATOM 2549 C CA . PHE B 1 6 ? 17.234 12.211 0.4 1 98.75 6 PHE B CA 1
ATOM 2550 C C . PHE B 1 6 ? 16.641 11.094 1.245 1 98.75 6 PHE B C 1
ATOM 2552 O O . PHE B 1 6 ? 16.734 11.117 2.473 1 98.75 6 PHE B O 1
ATOM 2559 N N . GLU B 1 7 ? 16 10.07 0.586 1 98.5 7 GLU B N 1
ATOM 2560 C CA . GLU B 1 7 ? 15.344 8.977 1.294 1 98.5 7 GLU B CA 1
ATOM 2561 C C . GLU B 1 7 ? 16.328 8.188 2.139 1 98.5 7 GLU B C 1
ATOM 2563 O O . GLU B 1 7 ? 16.047 7.848 3.289 1 98.5 7 GLU B O 1
ATOM 2568 N N . VAL B 1 8 ? 17.453 7.922 1.574 1 98.38 8 VAL B N 1
ATOM 2569 C CA . VAL B 1 8 ? 18.469 7.121 2.266 1 98.38 8 VAL B CA 1
ATOM 2570 C C . VAL B 1 8 ? 19.031 7.914 3.439 1 98.38 8 VAL B C 1
ATOM 2572 O O . VAL B 1 8 ? 19.125 7.406 4.559 1 98.38 8 VAL B O 1
ATOM 2575 N N . LEU B 1 9 ? 19.375 9.148 3.195 1 98.69 9 LEU B N 1
ATOM 2576 C CA . LEU B 1 9 ? 20.016 9.969 4.207 1 98.69 9 LEU B CA 1
ATOM 2577 C C . LEU B 1 9 ? 19.078 10.234 5.379 1 98.69 9 LEU B C 1
ATOM 2579 O O . LEU B 1 9 ? 19.5 10.18 6.539 1 98.69 9 LEU B O 1
ATOM 2583 N N . THR B 1 10 ? 17.844 10.547 5.102 1 98.56 10 THR B N 1
ATOM 2584 C CA . THR B 1 10 ? 16.875 10.805 6.168 1 98.56 10 THR B CA 1
ATOM 2585 C C . THR B 1 10 ? 16.641 9.539 6.996 1 98.56 10 THR B C 1
ATOM 2587 O O . THR B 1 10 ? 16.453 9.617 8.211 1 98.56 10 THR B O 1
ATOM 2590 N N . TYR B 1 11 ? 16.672 8.375 6.316 1 98.25 11 TYR B N 1
ATOM 2591 C CA . TYR B 1 11 ? 16.5 7.117 7.035 1 98.25 11 TYR B CA 1
ATOM 2592 C C . TYR B 1 11 ? 17.656 6.875 7.984 1 98.25 11 TYR B C 1
ATOM 2594 O O . TYR B 1 11 ? 17.469 6.449 9.125 1 98.25 11 TYR B O 1
ATOM 2602 N N . ILE B 1 12 ? 18.812 7.148 7.535 1 98.25 12 ILE B N 1
ATOM 2603 C CA . ILE B 1 12 ? 20 6.973 8.359 1 98.25 12 ILE B CA 1
ATOM 2604 C C . ILE B 1 12 ? 19.984 7.969 9.516 1 98.25 12 ILE B C 1
ATOM 2606 O O . ILE B 1 12 ? 20.312 7.621 10.656 1 98.25 12 ILE B O 1
ATOM 2610 N N . GLU B 1 13 ? 19.578 9.188 9.25 1 98.5 13 GLU B N 1
ATOM 2611 C CA . GLU B 1 13 ? 19.484 10.211 10.297 1 98.5 13 GLU B CA 1
ATOM 2612 C C . GLU B 1 13 ? 18.5 9.797 11.383 1 98.5 13 GLU B C 1
ATOM 2614 O O . GLU B 1 13 ? 18.797 9.914 12.57 1 98.5 13 GLU B O 1
ATOM 2619 N N . LYS B 1 14 ? 17.406 9.312 11.016 1 97.62 14 LYS B N 1
ATOM 2620 C CA . LYS B 1 14 ? 16.328 8.945 11.938 1 97.62 14 LYS B CA 1
ATOM 2621 C C . LYS B 1 14 ? 16.75 7.773 12.82 1 97.62 14 LYS B C 1
ATOM 2623 O O . LYS B 1 14 ? 16.391 7.73 14 1 97.62 14 LYS B O 1
ATOM 2628 N N . ASN B 1 15 ? 17.5 6.828 12.258 1 97.12 15 ASN B N 1
ATOM 2629 C CA . ASN B 1 15 ? 17.766 5.574 12.961 1 97.12 15 ASN B CA 1
ATOM 2630 C C . ASN B 1 15 ? 19.125 5.566 13.625 1 97.12 15 ASN B C 1
ATOM 2632 O O . ASN B 1 15 ? 19.422 4.699 14.453 1 97.12 15 ASN B O 1
ATOM 2636 N N . GLY B 1 16 ? 19.953 6.5 13.312 1 97.25 16 GLY B N 1
ATOM 2637 C CA . GLY B 1 16 ? 21.25 6.621 13.953 1 97.25 16 GLY B CA 1
ATOM 2638 C C . GLY B 1 16 ? 22.266 5.609 13.445 1 97.25 16 GLY B C 1
ATOM 2639 O O . GLY B 1 16 ? 22.047 4.961 12.422 1 97.25 16 GLY B O 1
ATOM 2640 N N . LYS B 1 17 ? 23.391 5.562 14.094 1 97.19 17 LYS B N 1
ATOM 2641 C CA . LYS B 1 17 ? 24.469 4.66 13.703 1 97.19 17 LYS B CA 1
ATOM 2642 C C . LYS B 1 17 ? 24.078 3.201 13.938 1 97.19 17 LYS B C 1
ATOM 2644 O O . LYS B 1 17 ? 23.781 2.805 15.062 1 97.19 17 LYS B O 1
ATOM 2649 N N . LYS B 1 18 ? 24.062 2.449 12.898 1 96.62 18 LYS B N 1
ATOM 2650 C CA . LYS B 1 18 ? 23.797 1.016 12.992 1 96.62 18 LYS B CA 1
ATOM 2651 C C . LYS B 1 18 ? 24.094 0.313 11.672 1 96.62 18 LYS B C 1
ATOM 2653 O O . LYS B 1 18 ? 24.562 0.939 10.719 1 96.62 18 LYS B O 1
ATOM 2658 N N . ASP B 1 19 ? 23.891 -0.972 11.648 1 95.38 19 ASP B N 1
ATOM 2659 C CA . ASP B 1 19 ? 24 -1.747 10.414 1 95.38 19 ASP B CA 1
ATOM 2660 C C . ASP B 1 19 ? 22.75 -1.59 9.555 1 95.38 19 ASP B C 1
ATOM 2662 O O . ASP B 1 19 ? 21.625 -1.716 10.055 1 95.38 19 ASP B O 1
ATOM 2666 N N . TYR B 1 20 ? 22.969 -1.276 8.367 1 94.88 20 TYR B N 1
ATOM 2667 C CA . TYR B 1 20 ? 21.891 -1.127 7.406 1 94.88 20 TYR B CA 1
ATOM 2668 C C . TYR B 1 20 ? 22.047 -2.102 6.242 1 94.88 20 TYR B C 1
ATOM 2670 O O . TYR B 1 20 ? 22.516 -1.723 5.168 1 94.88 20 TYR B O 1
ATOM 2678 N N . PRO B 1 21 ? 21.594 -3.316 6.414 1 90.94 21 PRO B N 1
ATOM 2679 C CA . PRO B 1 21 ? 21.672 -4.238 5.277 1 90.94 21 PRO B CA 1
ATOM 2680 C C . PRO B 1 21 ? 20.938 -3.717 4.047 1 90.94 21 PRO B C 1
ATOM 2682 O O . PRO B 1 21 ? 19.859 -3.123 4.176 1 90.94 21 PRO B O 1
ATOM 2685 N N . MET B 1 22 ? 21.531 -3.951 2.879 1 90.19 22 MET B N 1
ATOM 2686 C CA . MET B 1 22 ? 21.016 -3.439 1.614 1 90.19 22 MET B CA 1
ATOM 2687 C C . MET B 1 22 ? 19.562 -3.859 1.409 1 90.19 22 MET B C 1
ATOM 2689 O O . MET B 1 22 ? 18.734 -3.055 0.985 1 90.19 22 MET B O 1
ATOM 2693 N N . ARG B 1 23 ? 19.203 -5.031 1.689 1 88.06 23 ARG B N 1
ATOM 2694 C CA . ARG B 1 23 ? 17.844 -5.543 1.5 1 88.06 23 ARG B CA 1
ATOM 2695 C C . ARG B 1 23 ? 16.844 -4.793 2.375 1 88.06 23 ARG B C 1
ATOM 2697 O O . ARG B 1 23 ? 15.734 -4.488 1.936 1 88.06 23 ARG B O 1
ATOM 2704 N N . THR B 1 24 ? 17.281 -4.559 3.576 1 90.62 24 THR B N 1
ATOM 2705 C CA . THR B 1 24 ? 16.422 -3.818 4.5 1 90.62 24 THR B CA 1
ATOM 2706 C C . THR B 1 24 ? 16.156 -2.406 3.982 1 90.62 24 THR B C 1
ATOM 2708 O O . THR B 1 24 ? 15.023 -1.924 4.023 1 90.62 24 THR B O 1
ATOM 2711 N N . LEU B 1 25 ? 17.234 -1.783 3.514 1 94.31 25 LEU B N 1
ATOM 2712 C CA . LEU B 1 25 ? 17.109 -0.436 2.971 1 94.31 25 LEU B CA 1
ATOM 2713 C C . LEU B 1 25 ? 16.172 -0.424 1.77 1 94.31 25 LEU B C 1
ATOM 2715 O O . LEU B 1 25 ? 15.258 0.406 1.694 1 94.31 25 LEU B O 1
ATOM 2719 N N . SER B 1 26 ? 16.391 -1.342 0.914 1 93.69 26 SER B N 1
ATOM 2720 C CA . SER B 1 26 ? 15.602 -1.42 -0.314 1 93.69 26 SER B CA 1
ATOM 2721 C C . SER B 1 26 ? 14.125 -1.673 -0.014 1 93.69 26 SER B C 1
ATOM 2723 O O . SER B 1 26 ? 13.25 -0.993 -0.554 1 93.69 26 SER B O 1
ATOM 2725 N N . ASP B 1 27 ? 13.82 -2.59 0.853 1 92.19 27 ASP B N 1
ATOM 2726 C CA . ASP B 1 27 ? 12.445 -2.949 1.194 1 92.19 27 ASP B CA 1
ATOM 2727 C C . ASP B 1 27 ? 11.742 -1.802 1.915 1 92.19 27 ASP B C 1
ATOM 2729 O O . ASP B 1 27 ? 10.586 -1.482 1.609 1 92.19 27 ASP B O 1
ATOM 2733 N N . THR B 1 28 ? 12.492 -1.201 2.818 1 94.56 28 THR B N 1
ATOM 2734 C CA . THR B 1 28 ? 11.906 -0.162 3.658 1 94.56 28 THR B CA 1
ATOM 2735 C C . THR B 1 28 ? 11.633 1.1 2.846 1 94.56 28 THR B C 1
ATOM 2737 O O . THR B 1 28 ? 10.578 1.722 2.992 1 94.56 28 THR B O 1
ATOM 2740 N N . LEU B 1 29 ? 12.586 1.42 1.98 1 96.69 29 LEU B N 1
ATOM 2741 C CA . LEU B 1 29 ? 12.484 2.684 1.26 1 96.69 29 LEU B CA 1
ATOM 2742 C C . LEU B 1 29 ? 11.781 2.494 -0.078 1 96.69 29 LEU B C 1
ATOM 2744 O O . LEU B 1 29 ? 11.469 3.469 -0.764 1 96.69 29 LEU B O 1
ATOM 2748 N N . LYS B 1 30 ? 11.516 1.243 -0.452 1 96.12 30 LYS B N 1
ATOM 2749 C CA . LYS B 1 30 ? 10.836 0.895 -1.696 1 96.12 30 LYS B CA 1
ATOM 2750 C C . LYS B 1 30 ? 11.57 1.469 -2.904 1 96.12 30 LYS B C 1
ATOM 2752 O O . LYS B 1 30 ? 10.953 2.076 -3.781 1 96.12 30 LYS B O 1
ATOM 2757 N N . ILE B 1 31 ? 12.852 1.366 -2.814 1 97.19 31 ILE B N 1
ATOM 2758 C CA . ILE B 1 31 ? 13.797 1.762 -3.852 1 97.19 31 ILE B CA 1
ATOM 2759 C C . ILE B 1 31 ? 14.719 0.589 -4.188 1 97.19 31 ILE B C 1
ATOM 2761 O O . ILE B 1 31 ? 15.102 -0.176 -3.301 1 97.19 31 ILE B O 1
ATOM 2765 N N . SER B 1 32 ? 15.055 0.376 -5.461 1 95.38 32 SER B N 1
ATOM 2766 C CA . SER B 1 32 ? 15.883 -0.754 -5.867 1 95.38 32 SER B CA 1
ATOM 2767 C C . SER B 1 32 ? 17.234 -0.726 -5.172 1 95.38 32 SER B C 1
ATOM 2769 O O . SER B 1 32 ? 17.75 0.346 -4.844 1 95.38 32 SER B O 1
ATOM 2771 N N . GLY B 1 33 ? 17.828 -1.912 -5.016 1 93.56 33 GLY B N 1
ATOM 2772 C CA . GLY B 1 33 ? 19.172 -1.993 -4.473 1 93.56 33 GLY B CA 1
ATOM 2773 C C . GLY B 1 33 ? 20.188 -1.218 -5.289 1 93.56 33 GLY B C 1
ATOM 2774 O O . GLY B 1 33 ? 21.094 -0.6 -4.73 1 93.56 33 GLY B O 1
ATOM 2775 N N . THR B 1 34 ? 20 -1.203 -6.559 1 94.88 34 THR B N 1
ATOM 2776 C CA . THR B 1 34 ? 20.891 -0.506 -7.465 1 94.88 34 THR B CA 1
ATOM 2777 C C . THR B 1 34 ? 20.859 0.998 -7.211 1 94.88 34 THR B C 1
ATOM 2779 O O . THR B 1 34 ? 21.922 1.639 -7.113 1 94.88 34 THR B O 1
ATOM 2782 N N . ALA B 1 35 ? 19.703 1.519 -7.117 1 97.06 35 ALA B N 1
ATOM 2783 C CA . ALA B 1 35 ? 19.547 2.953 -6.887 1 97.06 35 ALA B CA 1
ATOM 2784 C C . ALA B 1 35 ? 20.062 3.344 -5.504 1 97.06 35 ALA B C 1
ATOM 2786 O O . ALA B 1 35 ? 20.672 4.406 -5.34 1 97.06 35 ALA B O 1
ATOM 2787 N N . ILE B 1 36 ? 19.828 2.51 -4.535 1 97.12 36 ILE B N 1
ATOM 2788 C CA . ILE B 1 36 ? 20.312 2.777 -3.184 1 97.12 36 ILE B CA 1
ATOM 2789 C C . ILE B 1 36 ? 21.844 2.75 -3.158 1 97.12 36 ILE B C 1
ATOM 2791 O O . ILE B 1 36 ? 22.469 3.611 -2.543 1 97.12 36 ILE B O 1
ATOM 2795 N N . SER B 1 37 ? 22.406 1.725 -3.799 1 96.31 37 SER B N 1
ATOM 2796 C CA . SER B 1 37 ? 23.859 1.63 -3.855 1 96.31 37 SER B CA 1
ATOM 2797 C C . SER B 1 37 ? 24.484 2.889 -4.457 1 96.31 37 SER B C 1
ATOM 2799 O O . SER B 1 37 ? 25.453 3.422 -3.93 1 96.31 37 SER B O 1
ATOM 2801 N N . LYS B 1 38 ? 23.891 3.312 -5.523 1 97.81 38 LYS B N 1
ATOM 2802 C CA . LYS B 1 38 ? 24.375 4.535 -6.164 1 97.81 38 LYS B CA 1
ATOM 280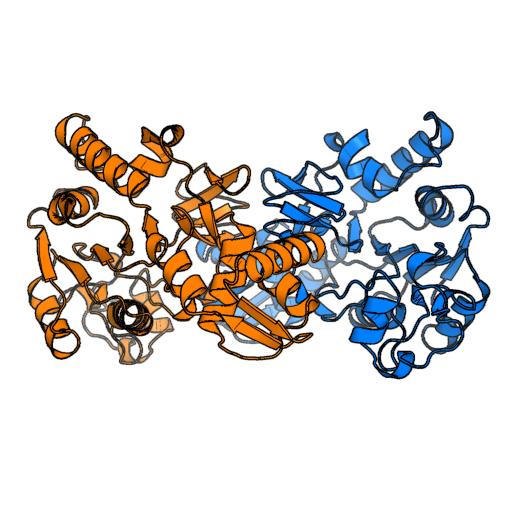3 C C . LYS B 1 38 ? 24.25 5.734 -5.23 1 97.81 38 LYS B C 1
ATOM 2805 O O . LYS B 1 38 ? 25.172 6.547 -5.125 1 97.81 38 LYS B O 1
ATOM 2810 N N . ALA B 1 39 ? 23.141 5.848 -4.566 1 98.25 39 ALA B N 1
ATOM 2811 C CA . ALA B 1 39 ? 22.906 6.945 -3.627 1 98.25 39 ALA B CA 1
ATOM 2812 C C . ALA B 1 39 ? 23.922 6.914 -2.492 1 98.25 39 ALA B C 1
ATOM 2814 O O . ALA B 1 39 ? 24.484 7.953 -2.123 1 98.25 39 ALA B O 1
ATOM 2815 N N . LEU B 1 40 ? 24.156 5.723 -1.975 1 97.75 40 LEU B N 1
ATOM 2816 C CA . LEU B 1 40 ? 25.109 5.566 -0.875 1 97.75 40 LEU B CA 1
ATOM 2817 C C . LEU B 1 40 ? 26.516 5.969 -1.309 1 97.75 40 LEU B C 1
ATOM 2819 O O . LEU B 1 40 ? 27.234 6.633 -0.559 1 97.75 40 LEU B O 1
ATOM 2823 N N . ASP B 1 41 ? 26.891 5.52 -2.475 1 97.88 41 ASP B N 1
ATOM 2824 C CA . ASP B 1 41 ? 28.203 5.883 -3.006 1 97.88 41 ASP B CA 1
ATOM 2825 C C . ASP B 1 41 ? 28.344 7.395 -3.131 1 97.88 41 ASP B C 1
ATOM 2827 O O . ASP B 1 41 ? 29.375 7.961 -2.756 1 97.88 41 ASP B O 1
ATOM 2831 N N . GLU B 1 42 ? 27.359 8.039 -3.66 1 98.38 42 GLU B N 1
ATOM 2832 C CA . GLU B 1 42 ? 27.375 9.492 -3.838 1 98.38 42 GLU B CA 1
ATOM 2833 C C . GLU B 1 42 ? 27.391 10.211 -2.494 1 98.38 42 GLU B C 1
ATOM 2835 O O . GLU B 1 42 ? 28.125 11.195 -2.32 1 98.38 42 GLU B O 1
ATOM 2840 N N . LEU B 1 43 ? 26.594 9.734 -1.533 1 98.5 43 LEU B N 1
ATOM 2841 C CA . LEU B 1 43 ? 26.562 10.32 -0.199 1 98.5 43 LEU B CA 1
ATOM 2842 C C . LEU B 1 43 ? 27.922 10.195 0.49 1 98.5 43 LEU B C 1
ATOM 2844 O O . LEU B 1 43 ? 28.375 11.125 1.163 1 98.5 43 LEU B O 1
ATOM 2848 N N . GLU B 1 44 ? 28.5 9.023 0.33 1 98 44 GLU B N 1
ATOM 2849 C CA . GLU B 1 44 ? 29.812 8.789 0.925 1 98 44 GLU B CA 1
ATOM 2850 C C . GLU B 1 44 ? 30.875 9.672 0.271 1 98 44 GLU B C 1
ATOM 2852 O O . GLU B 1 44 ? 31.719 10.25 0.959 1 98 44 GLU B O 1
ATOM 2857 N N . ASN B 1 45 ? 30.844 9.734 -1.02 1 98 45 ASN B N 1
ATOM 2858 C CA . ASN B 1 45 ? 31.781 10.562 -1.764 1 98 45 ASN B CA 1
ATOM 2859 C C . ASN B 1 45 ? 31.672 12.031 -1.363 1 98 45 ASN B C 1
ATOM 2861 O O . ASN B 1 45 ? 32.688 12.742 -1.316 1 98 45 ASN B O 1
ATOM 2865 N N . ASP B 1 46 ? 30.5 12.484 -1.086 1 98.19 46 ASP B N 1
ATOM 2866 C CA . ASP B 1 46 ? 30.25 13.867 -0.69 1 98.19 46 ASP B CA 1
ATOM 2867 C C . ASP B 1 46 ? 30.453 14.047 0.813 1 98.19 46 ASP B C 1
ATOM 2869 O O . ASP B 1 46 ? 30.203 15.133 1.349 1 98.19 46 ASP B O 1
ATOM 2873 N N . VAL B 1 47 ? 30.766 12.969 1.5 1 98.19 47 VAL B N 1
ATOM 2874 C CA . VAL B 1 47 ? 31.109 12.945 2.92 1 98.19 47 VAL B CA 1
ATOM 2875 C C . VAL B 1 47 ? 29.875 13.281 3.75 1 98.19 47 VAL B C 1
ATOM 2877 O O . VAL B 1 47 ? 29.969 14 4.746 1 98.19 47 VAL B O 1
ATOM 2880 N N . LEU B 1 48 ? 28.766 12.883 3.219 1 98.75 48 LEU B N 1
ATOM 2881 C CA . LEU B 1 48 ? 27.531 13.117 3.957 1 98.75 48 LEU B CA 1
ATOM 2882 C C . LEU B 1 48 ? 27.234 11.977 4.922 1 98.75 48 LEU B C 1
ATOM 2884 O O . LEU B 1 48 ? 26.438 12.125 5.848 1 98.75 48 LEU B O 1
ATOM 2888 N N . ILE B 1 49 ? 27.812 10.812 4.715 1 98.62 49 ILE B N 1
ATOM 2889 C CA . ILE B 1 49 ? 27.734 9.672 5.617 1 98.62 49 ILE B CA 1
ATOM 2890 C C . ILE B 1 49 ? 29.109 9.055 5.797 1 98.62 49 ILE B C 1
ATOM 2892 O O . ILE B 1 49 ? 30.016 9.281 4.977 1 98.62 49 ILE B O 1
ATOM 2896 N N . LYS B 1 50 ? 29.266 8.391 6.891 1 98.06 50 LYS B N 1
ATOM 2897 C CA . LYS B 1 50 ? 30.375 7.461 7.102 1 98.06 50 LYS B CA 1
ATOM 2898 C C . LYS B 1 50 ? 29.906 6.012 6.977 1 98.06 50 LYS B C 1
ATOM 2900 O O . LYS B 1 50 ? 28.891 5.633 7.551 1 98.06 50 LYS B O 1
ATOM 2905 N N . ARG B 1 51 ? 30.625 5.273 6.176 1 95 51 ARG B N 1
ATOM 2906 C CA . ARG B 1 51 ? 30.219 3.9 5.891 1 95 51 ARG B CA 1
ATOM 2907 C C . ARG B 1 51 ? 31.375 2.932 6.098 1 95 51 ARG B C 1
ATOM 2909 O O . ARG B 1 51 ? 32.5 3.176 5.625 1 95 51 ARG B O 1
ATOM 2916 N N . CYS B 1 52 ? 31.156 1.972 6.895 1 92.62 52 CYS B N 1
ATOM 2917 C CA . CYS B 1 52 ? 32.031 0.814 7.062 1 92.62 52 CYS B CA 1
ATOM 2918 C C . CYS B 1 52 ? 31.25 -0.484 6.898 1 92.62 52 CYS B C 1
ATOM 2920 O O . CYS B 1 52 ? 30.625 -0.965 7.848 1 92.62 52 CYS B O 1
ATOM 2922 N N . GLU B 1 53 ? 31.391 -1.074 5.762 1 86.38 53 GLU B N 1
ATOM 2923 C CA . GLU B 1 53 ? 30.547 -2.217 5.406 1 86.38 53 GLU B CA 1
ATOM 2924 C C . GLU B 1 53 ? 29.062 -1.859 5.488 1 86.38 53 GLU B C 1
ATOM 2926 O O . GLU B 1 53 ? 28.625 -0.894 4.863 1 86.38 53 GLU B O 1
ATOM 2931 N N . ASP B 1 54 ? 28.406 -2.498 6.418 1 87.81 54 ASP B N 1
ATOM 2932 C CA . ASP B 1 54 ? 26.969 -2.244 6.516 1 87.81 54 ASP B CA 1
ATOM 2933 C C . ASP B 1 54 ? 26.656 -1.205 7.59 1 87.81 54 ASP B C 1
ATOM 2935 O O . ASP B 1 54 ? 25.531 -0.743 7.711 1 87.81 54 ASP B O 1
ATOM 2939 N N . GLN B 1 55 ? 27.656 -0.765 8.273 1 95.88 55 GLN B N 1
ATOM 2940 C CA . GLN B 1 55 ? 27.438 0.247 9.297 1 95.88 55 GLN B CA 1
ATOM 2941 C C . GLN B 1 55 ? 27.562 1.654 8.719 1 95.88 55 GLN B C 1
ATOM 2943 O O . GLN B 1 55 ? 28.5 1.951 7.984 1 95.88 55 GLN B O 1
ATOM 2948 N N . MET B 1 56 ? 26.547 2.432 9.016 1 97.38 56 MET B N 1
ATOM 2949 C CA . MET B 1 56 ? 26.531 3.785 8.477 1 97.38 56 MET B CA 1
ATOM 2950 C C . MET B 1 56 ? 26.047 4.789 9.523 1 97.38 56 MET B C 1
ATOM 2952 O O . MET B 1 56 ? 25.344 4.422 10.461 1 97.38 56 MET B O 1
ATOM 2956 N N . GLU B 1 57 ? 26.516 5.945 9.398 1 98.12 57 GLU B N 1
ATOM 2957 C CA . GLU B 1 57 ? 26.047 7.062 10.211 1 98.12 57 GLU B CA 1
ATOM 2958 C C . GLU B 1 57 ? 26.125 8.375 9.438 1 98.12 57 GLU B C 1
ATOM 2960 O O . GLU B 1 57 ? 26.953 8.531 8.547 1 98.12 57 GLU B O 1
ATOM 2965 N N . ILE B 1 58 ? 25.266 9.234 9.773 1 98.44 58 ILE B N 1
ATOM 2966 C CA . ILE B 1 58 ? 25.234 10.539 9.109 1 98.44 58 ILE B CA 1
ATOM 2967 C C . ILE B 1 58 ? 26.344 11.422 9.695 1 98.44 58 ILE B C 1
ATOM 2969 O O . ILE B 1 58 ? 26.641 11.352 10.891 1 98.44 58 ILE B O 1
ATOM 2973 N N . THR B 1 59 ? 26.922 12.297 8.875 1 98.56 59 THR B N 1
ATOM 2974 C CA . THR B 1 59 ? 27.938 13.25 9.312 1 98.56 59 THR B CA 1
ATOM 2975 C C . THR B 1 59 ? 27.312 14.609 9.609 1 98.56 59 THR B C 1
ATOM 2977 O O . THR B 1 59 ? 26.125 14.812 9.383 1 98.56 59 THR B O 1
ATOM 2980 N N . GLU B 1 60 ? 28.156 15.5 10.125 1 98.44 60 GLU B N 1
ATOM 2981 C CA . GLU B 1 60 ? 27.719 16.875 10.312 1 98.44 60 GLU B CA 1
ATOM 2982 C C . GLU B 1 60 ? 27.344 17.531 8.984 1 98.44 60 GLU B C 1
ATOM 2984 O O . GLU B 1 60 ? 26.359 18.266 8.898 1 98.44 60 GLU B O 1
ATOM 2989 N N . LYS B 1 61 ? 28.109 17.219 7.98 1 98.56 61 LYS B N 1
ATOM 2990 C CA . LYS B 1 61 ? 27.812 17.734 6.648 1 98.56 61 LYS B CA 1
ATOM 2991 C C . LYS B 1 61 ? 26.5 17.172 6.125 1 98.56 61 LYS B C 1
ATOM 2993 O O . LYS B 1 61 ? 25.766 17.875 5.414 1 98.56 61 LYS B O 1
ATOM 2998 N N . GLY B 1 62 ? 26.25 15.883 6.453 1 98.69 62 GLY B N 1
ATOM 2999 C CA . GLY B 1 62 ? 24.969 15.281 6.094 1 98.69 62 GLY B CA 1
ATOM 3000 C C . GLY B 1 62 ? 23.781 15.969 6.742 1 98.69 62 GLY B C 1
ATOM 3001 O O . GLY B 1 62 ? 22.75 16.188 6.094 1 98.69 62 GLY B O 1
ATOM 3002 N N . LEU B 1 63 ? 23.953 16.375 8.008 1 98.56 63 LEU B N 1
ATOM 3003 C CA . LEU B 1 63 ? 22.906 17.078 8.727 1 98.56 63 LEU B CA 1
ATOM 3004 C C . LEU B 1 63 ? 22.641 18.453 8.094 1 98.56 63 LEU B C 1
ATOM 3006 O O . LEU B 1 63 ? 21.5 18.859 7.953 1 98.56 63 LEU B O 1
ATOM 3010 N N . GLU B 1 64 ? 23.672 19.109 7.668 1 98.5 64 GLU B N 1
ATOM 3011 C CA . GLU B 1 64 ? 23.562 20.406 7.008 1 98.5 64 GLU B CA 1
ATOM 3012 C C . GLU B 1 64 ? 22.844 20.266 5.668 1 98.5 64 GLU B C 1
ATOM 3014 O O . GLU B 1 64 ? 22.031 21.125 5.301 1 98.5 64 GLU B O 1
ATOM 3019 N N . ALA B 1 65 ? 23.172 19.156 4.98 1 98.44 65 ALA B N 1
ATOM 3020 C CA . ALA B 1 65 ? 22.578 18.922 3.668 1 98.44 65 ALA B CA 1
ATOM 3021 C C . ALA B 1 65 ? 21.078 18.672 3.785 1 98.44 65 ALA B C 1
ATOM 3023 O O . ALA B 1 65 ? 20.312 18.922 2.842 1 98.44 65 ALA B O 1
ATOM 3024 N N . LEU B 1 66 ? 20.594 18.219 4.973 1 98.5 66 LEU B N 1
ATOM 3025 C CA . LEU B 1 66 ? 19.188 17.906 5.188 1 98.5 66 LEU B CA 1
ATOM 3026 C C . LEU B 1 66 ? 18.406 19.156 5.629 1 98.5 66 LEU B C 1
ATOM 3028 O O . LEU B 1 66 ? 17.188 19.172 5.578 1 98.5 66 LEU B O 1
ATOM 3032 N N . GLU B 1 67 ? 19.047 20.219 6.008 1 98.06 67 GLU B N 1
ATOM 3033 C CA . GLU B 1 67 ? 18.422 21.375 6.648 1 98.06 67 GLU B CA 1
ATOM 3034 C C . GLU B 1 67 ? 17.391 22.031 5.73 1 98.06 67 GLU B C 1
ATOM 3036 O O . GLU B 1 67 ? 16.312 22.438 6.184 1 98.06 67 GLU B O 1
ATOM 3041 N N . PRO B 1 68 ? 17.688 22.109 4.387 1 97.62 68 PRO B N 1
ATOM 3042 C CA . PRO B 1 68 ? 16.688 22.719 3.512 1 97.62 68 PRO B CA 1
ATOM 3043 C C . PRO B 1 68 ? 15.375 21.922 3.48 1 97.62 68 PRO B C 1
ATOM 3045 O O . PRO B 1 68 ? 14.336 22.469 3.088 1 97.62 68 PRO B O 1
ATOM 3048 N N . TYR B 1 69 ? 15.406 20.672 3.912 1 98.5 69 TYR B N 1
ATOM 3049 C CA . TYR B 1 69 ? 14.234 19.797 3.879 1 98.5 69 TYR B CA 1
ATOM 3050 C C . TYR B 1 69 ? 13.578 19.703 5.25 1 98.5 69 TYR B C 1
ATOM 3052 O O . TYR B 1 69 ? 12.531 19.078 5.406 1 98.5 69 TYR B O 1
ATOM 3060 N N . ARG B 1 70 ? 14.148 20.297 6.277 1 98.62 70 ARG B N 1
ATOM 3061 C CA . ARG B 1 70 ? 13.641 20.266 7.641 1 98.62 70 ARG B CA 1
ATOM 3062 C C . ARG B 1 70 ? 12.336 21.047 7.754 1 98.62 70 ARG B C 1
ATOM 3064 O O . ARG B 1 70 ? 12.258 22.203 7.324 1 98.62 70 ARG B O 1
ATOM 3071 N N . VAL B 1 71 ? 11.344 20.438 8.281 1 98.69 71 VAL B N 1
ATOM 3072 C CA . VAL B 1 71 ? 10.07 21.109 8.516 1 98.69 71 VAL B CA 1
ATOM 3073 C C . VAL B 1 71 ? 10.07 21.75 9.906 1 98.69 71 VAL B C 1
ATOM 3075 O O . VAL B 1 71 ? 10.281 21.062 10.914 1 98.69 71 VAL B O 1
ATOM 3078 N N . LYS B 1 72 ? 9.789 22.984 10.023 1 97.94 72 LYS B N 1
ATOM 3079 C CA . LYS B 1 72 ? 9.93 23.688 11.297 1 97.94 72 LYS B CA 1
ATOM 3080 C C . LYS B 1 72 ? 8.602 24.266 11.766 1 97.94 72 LYS B C 1
ATOM 3082 O O . LYS B 1 72 ? 8.461 24.656 12.922 1 97.94 72 LYS B O 1
ATOM 3087 N N . ARG B 1 73 ? 7.645 24.188 10.828 1 98.5 73 ARG B N 1
ATOM 3088 C CA . ARG B 1 73 ? 6.391 24.891 11.102 1 98.5 73 ARG B CA 1
ATOM 3089 C C . ARG B 1 73 ? 5.188 24.016 10.758 1 98.5 73 ARG B C 1
ATOM 3091 O O . ARG B 1 73 ? 5.254 23.188 9.844 1 98.5 73 ARG B O 1
ATOM 3098 N N . ALA B 1 74 ? 4.102 24.203 11.531 1 98.94 74 ALA B N 1
ATOM 3099 C CA . ALA B 1 74 ? 2.816 23.578 11.203 1 98.94 74 ALA B CA 1
ATOM 3100 C C . ALA B 1 74 ? 1.669 24.578 11.398 1 98.94 74 ALA B C 1
ATOM 3102 O O . ALA B 1 74 ? 1.692 25.391 12.32 1 98.94 74 ALA B O 1
ATOM 3103 N N . VAL B 1 75 ? 0.733 24.562 10.5 1 98.94 75 VAL B N 1
ATOM 3104 C CA . VAL B 1 75 ? -0.537 25.281 10.602 1 98.94 75 VAL B CA 1
ATOM 3105 C C . VAL B 1 75 ? -1.686 24.281 10.688 1 98.94 75 VAL B C 1
ATOM 3107 O O . VAL B 1 75 ? -1.815 23.406 9.828 1 98.94 75 VAL B O 1
ATOM 3110 N N . ILE B 1 76 ? -2.473 24.406 11.727 1 98.88 76 ILE B N 1
ATOM 3111 C CA . ILE B 1 76 ? -3.547 23.453 11.992 1 98.88 76 ILE B CA 1
ATOM 3112 C C . ILE B 1 76 ? -4.898 24.156 11.898 1 98.88 76 ILE B C 1
ATOM 3114 O O . ILE B 1 76 ? -5.125 25.172 12.562 1 98.88 76 ILE B O 1
ATOM 3118 N N . MET B 1 77 ? -5.754 23.609 11.047 1 97.94 77 MET B N 1
ATOM 3119 C CA . MET B 1 77 ? -7.098 24.156 10.852 1 97.94 77 MET B CA 1
ATOM 3120 C C . MET B 1 77 ? -8.086 23.531 11.82 1 97.94 77 MET B C 1
ATOM 3122 O O . MET B 1 77 ? -8.531 22.391 11.617 1 97.94 77 MET B O 1
ATOM 3126 N N . ALA B 1 78 ? -8.562 24.328 12.805 1 97.88 78 ALA B N 1
ATOM 3127 C CA . ALA B 1 78 ? -9.383 23.75 13.867 1 97.88 78 ALA B CA 1
ATOM 3128 C C . ALA B 1 78 ? -10.617 24.609 14.133 1 97.88 78 ALA B C 1
ATOM 3130 O O . ALA B 1 78 ? -11.125 24.641 15.258 1 97.88 78 ALA B O 1
ATOM 3131 N N . ALA B 1 79 ? -11.094 25.266 13.133 1 95.25 79 ALA B N 1
ATOM 3132 C CA . ALA B 1 79 ? -12.109 26.281 13.375 1 95.25 79 ALA B CA 1
ATOM 3133 C C . ALA B 1 79 ? -13.508 25.688 13.328 1 95.25 79 ALA B C 1
ATOM 3135 O O . ALA B 1 79 ? -14.469 26.297 13.789 1 95.25 79 ALA B O 1
ATOM 3136 N N . GLY B 1 80 ? -13.648 24.469 12.828 1 93 80 GLY B N 1
ATOM 3137 C CA . GLY B 1 80 ? -14.953 23.922 12.484 1 93 80 GLY B CA 1
ATOM 3138 C C . GLY B 1 80 ? -15.773 23.531 13.703 1 93 80 GLY B C 1
ATOM 3139 O O . GLY B 1 80 ? -15.211 23.25 14.766 1 93 80 GLY B O 1
ATOM 3140 N N . PHE B 1 81 ? -17.047 23.422 13.508 1 88.06 81 PHE B N 1
ATOM 3141 C CA . PHE B 1 81 ? -18.016 23.109 14.547 1 88.06 81 PHE B CA 1
ATOM 3142 C C . PHE B 1 81 ? -18.016 21.609 14.852 1 88.06 81 PHE B C 1
ATOM 3144 O O . PHE B 1 81 ? -18.062 21.219 16.016 1 88.06 81 PHE B O 1
ATOM 3151 N N . GLY B 1 82 ? -17.922 20.75 13.898 1 89.81 82 GLY B N 1
ATOM 3152 C CA . GLY B 1 82 ? -18.078 19.312 14.086 1 89.81 82 GLY B CA 1
ATOM 3153 C C . GLY B 1 82 ? -19.484 18.906 14.453 1 89.81 82 GLY B C 1
ATOM 3154 O O . GLY B 1 82 ? -19.703 18.188 15.422 1 89.81 82 GLY B O 1
ATOM 3155 N N . SER B 1 83 ? -20.438 19.281 13.734 1 88.38 83 SER B N 1
ATOM 3156 C CA . SER B 1 83 ? -21.859 19.156 14.055 1 88.38 83 SER B CA 1
ATOM 3157 C C . SER B 1 83 ? -22.281 17.703 14.133 1 88.38 83 SER B C 1
ATOM 3159 O O . SER B 1 83 ? -23.172 17.344 14.906 1 88.38 83 SER B O 1
ATOM 3161 N N . ARG B 1 84 ? -21.719 16.75 13.516 1 87.44 84 ARG B N 1
ATOM 3162 C CA . ARG B 1 84 ? -22.094 15.344 13.484 1 87.44 84 ARG B CA 1
ATOM 3163 C C . ARG B 1 84 ? -21.688 14.633 14.766 1 87.44 84 ARG B C 1
ATOM 3165 O O . ARG B 1 84 ? -22.062 13.484 15 1 87.44 84 ARG B O 1
ATOM 3172 N N . MET B 1 85 ? -20.969 15.32 15.562 1 92.62 85 MET B N 1
ATOM 3173 C CA . MET B 1 85 ? -20.469 14.75 16.812 1 92.62 85 MET B CA 1
ATOM 3174 C C . MET B 1 85 ? -21.312 15.18 18 1 92.62 85 MET B C 1
ATOM 3176 O O . MET B 1 85 ? -21 14.875 19.141 1 92.62 85 MET B O 1
ATOM 3180 N N . VAL B 1 86 ? -22.344 15.922 17.703 1 92.06 86 VAL B N 1
ATOM 3181 C CA . VAL B 1 86 ? -23.297 16.219 18.766 1 92.06 86 VAL B CA 1
ATOM 3182 C C . VAL B 1 86 ? -23.797 14.914 19.391 1 92.06 86 VAL B C 1
ATOM 3184 O O . VAL B 1 86 ? -24.062 13.945 18.672 1 92.06 86 VAL B O 1
ATOM 3187 N N . PRO B 1 87 ? -23.859 14.906 20.688 1 93.31 87 PRO B N 1
ATOM 3188 C CA . PRO B 1 87 ? -23.922 16.031 21.609 1 93.31 87 PRO B CA 1
ATOM 3189 C C . PRO B 1 87 ? -22.562 16.391 22.203 1 93.31 87 PRO B C 1
ATOM 3191 O O . PRO B 1 87 ? -22.438 17.406 22.906 1 93.31 87 PRO B O 1
ATOM 3194 N N . VAL B 1 88 ? -21.547 15.656 21.906 1 92.94 88 VAL B N 1
ATOM 3195 C CA . VAL B 1 88 ? -20.266 15.828 22.594 1 92.94 88 VAL B CA 1
ATOM 3196 C C . VAL B 1 88 ? -19.656 17.172 22.188 1 92.94 88 VAL B C 1
ATOM 3198 O O . VAL B 1 88 ? -18.922 17.781 22.984 1 92.94 88 VAL B O 1
ATOM 3201 N N . THR B 1 89 ? -20 17.703 21.047 1 94.06 89 THR B N 1
ATOM 3202 C CA . THR B 1 89 ? -19.391 18.922 20.547 1 94.06 89 THR B CA 1
ATOM 3203 C C . THR B 1 89 ? -20.234 20.141 20.922 1 94.06 89 THR B C 1
ATOM 3205 O O . THR B 1 89 ? -19.938 21.266 20.5 1 94.06 89 THR B O 1
ATOM 3208 N N . LEU B 1 90 ? -21.234 19.938 21.703 1 93.12 90 LEU B N 1
ATOM 3209 C CA . LEU B 1 90 ? -22.031 21.078 22.141 1 93.12 90 LEU B CA 1
ATOM 3210 C C . LEU B 1 90 ? -21.219 21.984 23.062 1 93.12 90 LEU B C 1
ATOM 3212 O O . LEU B 1 90 ? -21.453 23.203 23.109 1 93.12 90 LEU B O 1
ATOM 3216 N N . ASP B 1 91 ? -20.266 21.438 23.75 1 92.06 91 ASP B N 1
ATOM 3217 C CA . ASP B 1 91 ? -19.562 22.281 24.719 1 92.06 91 ASP B CA 1
ATOM 3218 C C . ASP B 1 91 ? -18.078 22.391 24.359 1 92.06 91 ASP B C 1
ATOM 3220 O O . ASP B 1 91 ? -17.297 23 25.094 1 92.06 91 ASP B O 1
ATOM 3224 N N . ARG B 1 92 ? -17.641 21.766 23.312 1 95.69 92 ARG B N 1
ATOM 3225 C CA . ARG B 1 92 ? -16.25 21.844 22.875 1 95.69 92 ARG B CA 1
ATOM 3226 C C . ARG B 1 92 ? -16.109 21.484 21.406 1 95.69 92 ARG B C 1
ATOM 3228 O O . ARG B 1 92 ? -16.938 20.75 20.859 1 95.69 92 ARG B O 1
ATOM 3235 N N . PRO B 1 93 ? -15.109 22.047 20.75 1 97.38 93 PRO B N 1
ATOM 3236 C CA . PRO B 1 93 ? -14.875 21.641 19.359 1 97.38 93 PRO B CA 1
ATOM 3237 C C . PRO B 1 93 ? -14.398 20.188 19.25 1 97.38 93 PRO B C 1
ATOM 3239 O O . PRO B 1 93 ? -13.828 19.641 20.203 1 97.38 93 PRO B O 1
ATOM 3242 N N . LYS B 1 94 ? -14.516 19.578 18.062 1 96.94 94 LYS B N 1
ATOM 3243 C CA . LYS B 1 94 ? -14.227 18.172 17.828 1 96.94 94 LYS B CA 1
ATOM 3244 C C . LYS B 1 94 ? -12.781 17.828 18.188 1 96.94 94 LYS B C 1
ATOM 3246 O O . LYS B 1 94 ? -12.523 16.812 18.844 1 96.94 94 LYS B O 1
ATOM 3251 N N . PRO B 1 95 ? -11.789 18.656 17.812 1 98.19 95 PRO B N 1
ATOM 3252 C CA . PRO B 1 95 ? -10.398 18.328 18.141 1 98.19 95 PRO B CA 1
ATOM 3253 C C . PRO B 1 95 ? -10.156 18.219 19.656 1 98.19 95 PRO B C 1
ATOM 3255 O O . PRO B 1 95 ? -9.203 17.562 20.078 1 98.19 95 PRO B O 1
ATOM 3258 N N . MET B 1 96 ? -11.047 18.797 20.438 1 97.88 96 MET B N 1
ATOM 3259 C CA . MET B 1 96 ? -10.867 18.844 21.875 1 97.88 96 MET B CA 1
ATOM 3260 C C . MET B 1 96 ? -11.609 17.688 22.547 1 97.88 96 MET B C 1
ATOM 3262 O O . MET B 1 96 ? -11.539 17.531 23.766 1 97.88 96 MET B O 1
ATOM 3266 N N . VAL B 1 97 ? -12.297 16.891 21.812 1 96.88 97 VAL B N 1
ATOM 3267 C CA . VAL B 1 97 ? -12.969 15.711 22.344 1 96.88 97 VAL B CA 1
ATOM 3268 C C . VAL B 1 97 ? -11.938 14.633 22.688 1 96.88 97 VAL B C 1
ATOM 3270 O O . VAL B 1 97 ? -11 14.398 21.922 1 96.88 97 VAL B O 1
ATOM 3273 N N . ALA B 1 98 ? -12.117 13.984 23.875 1 96 98 ALA B N 1
ATOM 3274 C CA . ALA B 1 98 ? -11.188 12.945 24.312 1 96 98 ALA B CA 1
ATOM 3275 C C . ALA B 1 98 ? -11.672 11.562 23.875 1 96 98 ALA B C 1
ATOM 3277 O O . ALA B 1 98 ? -12.867 11.273 23.922 1 96 98 ALA B O 1
ATOM 3278 N N . VAL B 1 99 ? -10.773 10.805 23.406 1 95.56 99 VAL B N 1
ATOM 3279 C CA . VAL B 1 99 ? -10.992 9.391 23.141 1 95.56 99 VAL B CA 1
ATOM 3280 C C . VAL B 1 99 ? -10.117 8.547 24.062 1 95.56 99 VAL B C 1
ATOM 3282 O O . VAL B 1 99 ? -8.891 8.555 23.938 1 95.56 99 VAL B O 1
ATOM 3285 N N . ASN B 1 100 ? -10.727 7.832 24.906 1 94.75 100 ASN B N 1
ATOM 3286 C CA . ASN B 1 100 ? -10.023 7.055 25.922 1 94.75 100 ASN B CA 1
ATOM 3287 C C . ASN B 1 100 ? -9.047 7.918 26.703 1 94.75 100 ASN B C 1
ATOM 3289 O O . ASN B 1 100 ? -7.887 7.543 26.891 1 94.75 100 ASN B O 1
ATOM 3293 N N . GLY B 1 101 ? -9.492 9.086 26.969 1 95.44 101 GLY B N 1
ATOM 3294 C CA . GLY B 1 101 ? -8.758 9.969 27.859 1 95.44 101 GLY B CA 1
ATOM 3295 C C . GLY B 1 101 ? -7.766 10.859 27.141 1 95.44 101 GLY B C 1
ATOM 3296 O O . GLY B 1 101 ? -7.137 11.727 27.75 1 95.44 101 GLY B O 1
ATOM 3297 N N . VAL B 1 102 ? -7.582 10.734 25.906 1 96.81 102 VAL B N 1
ATOM 3298 C CA . VAL B 1 102 ? -6.66 11.539 25.125 1 96.81 102 VAL B CA 1
ATOM 3299 C C . VAL B 1 102 ? -7.441 12.391 24.125 1 96.81 102 VAL B C 1
ATOM 3301 O O . VAL B 1 102 ? -8.25 11.867 23.359 1 96.81 102 VAL B O 1
ATOM 3304 N N . ARG B 1 103 ? -7.238 13.75 24.25 1 97.69 103 ARG B N 1
ATOM 3305 C CA . ARG B 1 103 ? -7.906 14.617 23.281 1 97.69 103 ARG B CA 1
ATOM 3306 C C . ARG B 1 103 ? -7.453 14.297 21.859 1 97.69 103 ARG B C 1
ATOM 3308 O O . ARG B 1 103 ? -6.27 14.047 21.625 1 97.69 103 ARG B O 1
ATOM 3315 N N . ILE B 1 104 ? -8.352 14.352 20.844 1 98 104 ILE B N 1
ATOM 3316 C CA . ILE B 1 104 ? -8.055 14.055 19.438 1 98 104 ILE B CA 1
ATOM 3317 C C . ILE B 1 104 ? -6.863 14.883 18.969 1 98 104 ILE B C 1
ATOM 3319 O O . ILE B 1 104 ? -5.891 14.336 18.438 1 98 104 ILE B O 1
ATOM 3323 N N . ILE B 1 105 ? -6.781 16.156 19.25 1 98.56 105 ILE B N 1
ATOM 3324 C CA . ILE B 1 105 ?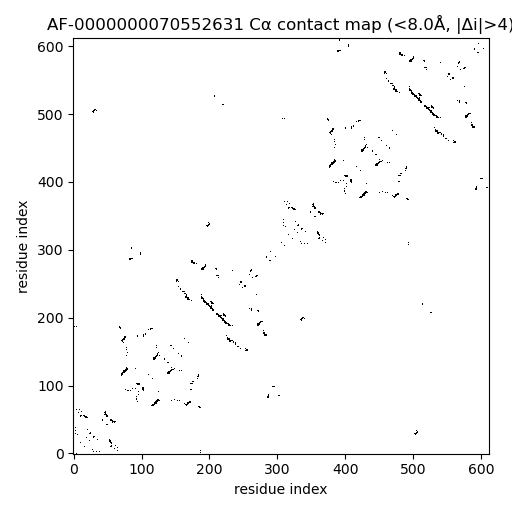 -5.777 17.062 18.703 1 98.56 105 ILE B CA 1
ATOM 3325 C C . ILE B 1 105 ? -4.426 16.797 19.359 1 98.56 105 ILE B C 1
ATOM 3327 O O . ILE B 1 105 ? -3.377 17.062 18.766 1 98.56 105 ILE B O 1
ATOM 3331 N N . ASP B 1 106 ? -4.391 16.25 20.578 1 98.75 106 ASP B N 1
ATOM 3332 C CA . ASP B 1 106 ? -3.137 15.984 21.266 1 98.75 106 ASP B CA 1
ATOM 3333 C C . ASP B 1 106 ? -2.295 14.961 20.516 1 98.75 106 ASP B C 1
ATOM 3335 O O . ASP B 1 106 ? -1.064 15.008 20.562 1 98.75 106 ASP B O 1
ATOM 3339 N N . THR B 1 107 ? -2.988 14.055 19.844 1 98.69 107 THR B N 1
ATOM 3340 C CA . THR B 1 107 ? -2.254 13.031 19.109 1 98.69 107 THR B CA 1
ATOM 3341 C C . THR B 1 107 ? -1.437 13.664 17.984 1 98.69 107 THR B C 1
ATOM 3343 O O . THR B 1 107 ? -0.291 13.273 17.75 1 98.69 107 THR B O 1
ATOM 3346 N N . LEU B 1 108 ? -1.965 14.664 17.328 1 98.75 108 LEU B N 1
ATOM 3347 C CA . LEU B 1 108 ? -1.247 15.391 16.281 1 98.75 108 LEU B CA 1
ATOM 3348 C C . LEU B 1 108 ? -0.167 16.281 16.891 1 98.75 108 LEU B C 1
ATOM 3350 O O . LEU B 1 108 ? 0.977 16.281 16.422 1 98.75 108 LEU B O 1
ATOM 3354 N N . LEU B 1 109 ? -0.531 17 17.922 1 98.88 109 LEU B N 1
ATOM 3355 C CA . LEU B 1 109 ? 0.406 17.938 18.547 1 98.88 109 LEU B CA 1
ATOM 3356 C C . LEU B 1 109 ? 1.606 17.188 19.125 1 98.88 109 LEU B C 1
ATOM 3358 O O . LEU B 1 109 ? 2.75 17.609 18.938 1 98.88 109 LEU B O 1
ATOM 3362 N N . ASP B 1 110 ? 1.321 16.062 19.781 1 98.81 110 ASP B N 1
ATOM 3363 C CA . ASP B 1 110 ? 2.408 15.258 20.312 1 98.81 110 ASP B CA 1
ATOM 3364 C C . ASP B 1 110 ? 3.326 14.758 19.188 1 98.81 110 ASP B C 1
ATOM 3366 O O . ASP B 1 110 ? 4.547 14.75 19.344 1 98.81 110 ASP B O 1
ATOM 3370 N N . ALA B 1 111 ? 2.758 14.312 18.109 1 98.75 111 ALA B N 1
ATOM 3371 C CA . ALA B 1 111 ? 3.545 13.82 16.984 1 98.75 111 ALA B CA 1
ATOM 3372 C C . ALA B 1 111 ? 4.438 14.922 16.422 1 98.75 111 ALA B C 1
ATOM 3374 O O . ALA B 1 111 ? 5.613 14.688 16.125 1 98.75 111 ALA B O 1
ATOM 3375 N N . LEU B 1 112 ? 3.924 16.141 16.266 1 98.81 112 LEU B N 1
ATOM 3376 C CA . LEU B 1 112 ? 4.684 17.266 15.75 1 98.81 112 LEU B CA 1
ATOM 3377 C C . LEU B 1 112 ? 5.836 17.625 16.688 1 98.81 112 LEU B C 1
ATOM 3379 O O . LEU B 1 112 ? 6.977 17.781 16.25 1 98.81 112 LEU B O 1
ATOM 3383 N N . VAL B 1 113 ? 5.531 17.672 17.938 1 98.62 113 VAL B N 1
ATOM 3384 C CA . VAL B 1 113 ? 6.527 18.047 18.938 1 98.62 113 VAL B CA 1
ATOM 3385 C C . VAL B 1 113 ? 7.629 17 18.984 1 98.62 113 VAL B C 1
ATOM 3387 O O . VAL B 1 113 ? 8.805 17.328 19.156 1 98.62 113 VAL B O 1
ATOM 3390 N N . SER B 1 114 ? 7.262 15.75 18.828 1 98.31 114 SER B N 1
ATOM 3391 C CA . SER B 1 114 ? 8.211 14.656 18.953 1 98.31 114 SER B CA 1
ATOM 3392 C C . SER B 1 114 ? 9.281 14.727 17.859 1 98.31 114 SER B C 1
ATOM 3394 O O . SER B 1 114 ? 10.383 14.211 18.031 1 98.31 114 SER B O 1
ATOM 3396 N N . VAL B 1 115 ? 8.984 15.445 16.75 1 98.06 115 VAL B N 1
ATOM 3397 C CA . VAL B 1 115 ? 9.969 15.547 15.68 1 98.06 115 VAL B CA 1
ATOM 3398 C C . VAL B 1 115 ? 10.578 16.938 15.664 1 98.06 115 VAL B C 1
ATOM 3400 O O . VAL B 1 115 ? 11.188 17.344 14.672 1 98.06 115 VAL B O 1
ATOM 3403 N N . GLY B 1 116 ? 10.266 17.719 16.656 1 97.81 116 GLY B N 1
ATOM 3404 C CA . GLY B 1 116 ? 10.953 18.984 16.875 1 97.81 116 GLY B CA 1
ATOM 3405 C C . GLY B 1 116 ? 10.211 20.172 16.281 1 97.81 116 GLY B C 1
ATOM 3406 O O . GLY B 1 116 ? 10.781 21.266 16.156 1 97.81 116 GLY B O 1
ATOM 3407 N N . ILE B 1 117 ? 9.016 20 15.914 1 98.56 117 ILE B N 1
ATOM 3408 C CA . ILE B 1 117 ? 8.234 21.094 15.367 1 98.56 117 ILE B CA 1
ATOM 3409 C C . ILE B 1 117 ? 7.465 21.797 16.5 1 98.56 117 ILE B C 1
ATOM 3411 O O . ILE B 1 117 ? 6.523 21.219 17.047 1 98.56 117 ILE B O 1
ATOM 3415 N N . LYS B 1 118 ? 7.875 23.078 16.734 1 97.25 118 LYS B N 1
ATOM 3416 C CA . LYS B 1 118 ? 7.246 23.781 17.844 1 97.25 118 LYS B CA 1
ATOM 3417 C C . LYS B 1 118 ? 6.676 25.125 17.391 1 97.25 118 LYS B C 1
ATOM 3419 O O . LYS B 1 118 ? 5.977 25.797 18.156 1 97.25 118 LYS B O 1
ATOM 3424 N N . ASP B 1 119 ? 7.016 25.516 16.172 1 98.69 119 ASP B N 1
ATOM 3425 C CA . ASP B 1 119 ? 6.324 26.641 15.57 1 98.69 119 ASP B CA 1
ATOM 3426 C C . ASP B 1 119 ? 4.973 26.234 15 1 98.69 119 ASP B C 1
ATOM 3428 O O . ASP B 1 119 ? 4.867 25.938 13.805 1 98.69 119 ASP B O 1
ATOM 3432 N N . ILE B 1 120 ? 3.99 26.219 15.883 1 98.88 120 ILE B N 1
ATOM 3433 C CA . ILE B 1 120 ? 2.674 25.703 15.531 1 98.88 120 ILE B CA 1
ATOM 3434 C C . ILE B 1 120 ? 1.634 26.812 15.641 1 98.88 120 ILE B C 1
ATOM 3436 O O . ILE B 1 120 ? 1.55 27.484 16.672 1 98.88 120 ILE B O 1
ATOM 3440 N N . THR B 1 121 ? 0.952 27.062 14.57 1 98.94 121 THR B N 1
ATOM 3441 C CA . THR B 1 121 ? -0.192 27.969 14.547 1 98.94 121 THR B CA 1
ATOM 3442 C C . THR B 1 121 ? -1.497 27.188 14.43 1 98.94 121 THR B C 1
ATOM 3444 O O . THR B 1 121 ? -1.638 26.328 13.547 1 98.94 121 THR B O 1
ATOM 3447 N N . LEU B 1 122 ? -2.373 27.422 15.305 1 98.88 122 LEU B N 1
ATOM 3448 C CA . LEU B 1 122 ? -3.68 26.781 15.312 1 98.88 122 LEU B CA 1
ATOM 3449 C C . LEU B 1 122 ? -4.793 27.781 15.062 1 98.88 122 LEU B C 1
ATOM 3451 O O . LEU B 1 122 ? -4.922 28.766 15.805 1 98.88 122 LEU B O 1
ATOM 3455 N N . VAL B 1 123 ? -5.555 27.562 14 1 98.88 123 VAL B N 1
ATOM 3456 C CA . VAL B 1 123 ? -6.676 28.453 13.68 1 98.88 123 VAL B CA 1
ATOM 3457 C C . VAL B 1 123 ? -7.949 27.922 14.336 1 98.88 123 VAL B C 1
ATOM 3459 O O . VAL B 1 123 ? -8.422 26.828 13.992 1 98.88 123 VAL B O 1
ATOM 3462 N N . ARG B 1 124 ? -8.508 28.656 15.234 1 98.56 124 ARG B N 1
ATOM 3463 C CA . ARG B 1 124 ? -9.688 28.234 15.977 1 98.56 124 ARG B CA 1
ATOM 3464 C C . ARG B 1 124 ? -10.898 29.078 15.617 1 98.56 124 ARG B C 1
ATOM 3466 O O . ARG B 1 124 ? -10.758 30.156 15.023 1 98.56 124 ARG B O 1
ATOM 3473 N N . GLY B 1 125 ? -12.086 28.578 15.844 1 98.06 125 GLY B N 1
ATOM 3474 C CA . GLY B 1 125 ? -13.359 29.234 15.586 1 98.06 125 GLY B CA 1
ATOM 3475 C C . GLY B 1 125 ? -14.445 28.844 16.562 1 98.06 125 GLY B C 1
ATOM 3476 O O . GLY B 1 125 ? -14.578 29.453 17.625 1 98.06 125 GLY B O 1
ATOM 3477 N N . TYR B 1 126 ? -15.164 27.75 16.328 1 97.5 126 TYR B N 1
ATOM 3478 C CA . TYR B 1 126 ? -16.219 27.234 17.203 1 97.5 126 TYR B CA 1
ATOM 3479 C C . TYR B 1 126 ? -15.688 26.938 18.594 1 97.5 126 TYR B C 1
ATOM 3481 O O . TYR B 1 126 ? -14.711 26.188 18.75 1 97.5 126 TYR B O 1
ATOM 3489 N N . LYS B 1 127 ? -16.266 27.594 19.594 1 97.56 127 LYS B N 1
ATOM 3490 C CA . LYS B 1 127 ? -15.867 27.422 21 1 97.56 127 LYS B CA 1
ATOM 3491 C C . LYS B 1 127 ? -14.359 27.594 21.156 1 97.56 127 LYS B C 1
ATOM 3493 O O . LYS B 1 127 ? -13.703 26.766 21.797 1 97.56 127 LYS B O 1
ATOM 3498 N N . LYS B 1 128 ? -13.875 28.609 20.578 1 97.69 128 LYS B N 1
ATOM 3499 C CA . LYS B 1 128 ? -12.438 28.844 20.438 1 97.69 128 LYS B CA 1
ATOM 3500 C C . LYS B 1 128 ? -11.766 28.891 21.812 1 97.69 128 LYS B C 1
ATOM 3502 O O . LYS B 1 128 ? -10.602 28.5 21.953 1 97.69 128 LYS B O 1
ATOM 3507 N N . GLU B 1 129 ? -12.469 29.281 22.875 1 97.69 129 GLU B N 1
ATOM 3508 C CA . GLU B 1 129 ? -11.883 29.422 24.203 1 97.69 129 GLU B CA 1
ATOM 3509 C C . GLU B 1 129 ? -11.422 28.062 24.75 1 97.69 129 GLU B C 1
ATOM 3511 O O . GLU B 1 129 ? -10.5 28 25.562 1 97.69 129 GLU B O 1
ATOM 3516 N N . LYS B 1 130 ? -12.023 27 24.312 1 97.94 130 LYS B N 1
ATOM 3517 C CA . LYS B 1 130 ? -11.656 25.672 24.766 1 97.94 130 LYS B CA 1
ATOM 3518 C C . LYS B 1 130 ? -10.234 25.328 24.359 1 97.94 130 LYS B C 1
ATOM 3520 O O . LYS B 1 130 ? -9.555 24.531 25.016 1 97.94 130 LYS B O 1
ATOM 3525 N N . PHE B 1 131 ? -9.719 25.938 23.328 1 98.31 131 PHE B N 1
ATOM 3526 C CA . PHE B 1 131 ? -8.375 25.656 22.828 1 98.31 131 PHE B CA 1
ATOM 3527 C C . PHE B 1 131 ? -7.324 26.266 23.75 1 98.31 131 PHE B C 1
ATOM 3529 O O . PHE B 1 131 ? -6.148 25.891 23.672 1 98.31 131 PHE B O 1
ATOM 3536 N N . ASP B 1 132 ? -7.734 27.172 24.609 1 98.19 132 ASP B N 1
ATOM 3537 C CA . ASP B 1 132 ? -6.789 27.719 25.578 1 98.19 132 ASP B CA 1
ATOM 3538 C C . ASP B 1 132 ? -6.223 26.609 26.469 1 98.19 132 ASP B C 1
ATOM 3540 O O . ASP B 1 132 ? -5.09 26.719 26.953 1 98.19 132 ASP B O 1
ATOM 3544 N N . GLU B 1 133 ? -6.969 25.609 26.625 1 97.69 133 GLU B N 1
ATOM 3545 C CA . GLU B 1 133 ? -6.582 24.5 27.5 1 97.69 133 GLU B CA 1
ATOM 3546 C C . GLU B 1 133 ? -5.34 23.781 26.969 1 97.69 133 GLU B C 1
ATOM 3548 O O . GLU B 1 133 ? -4.578 23.203 27.734 1 97.69 133 GLU B O 1
ATOM 3553 N N . ILE B 1 134 ? -5.109 23.859 25.719 1 97.69 134 ILE B N 1
ATOM 3554 C CA . ILE B 1 134 ? -3.994 23.094 25.172 1 97.69 134 ILE B CA 1
ATOM 3555 C C . ILE B 1 134 ? -2.676 23.781 25.531 1 97.69 134 ILE B C 1
ATOM 3557 O O . ILE B 1 134 ? -1.618 23.141 25.516 1 97.69 134 ILE B O 1
ATOM 3561 N N . LEU B 1 135 ? -2.674 25.047 25.844 1 98.19 135 LEU B N 1
ATOM 3562 C CA . LEU B 1 135 ? -1.472 25.828 26.109 1 98.19 135 LEU B CA 1
ATOM 3563 C C . LEU B 1 135 ? -0.787 25.359 27.391 1 98.19 135 LEU B C 1
ATOM 3565 O O . LEU B 1 135 ? 0.393 25.641 27.609 1 98.19 135 LEU B O 1
ATOM 3569 N N . ASP B 1 136 ? -1.545 24.688 28.281 1 97.81 136 ASP B N 1
ATOM 3570 C CA . ASP B 1 136 ? -0.939 24.109 29.469 1 97.81 136 ASP B CA 1
ATOM 3571 C C . ASP B 1 136 ? 0.154 23.109 29.094 1 97.81 136 ASP B C 1
ATOM 3573 O O . ASP B 1 136 ? 1.22 23.078 29.719 1 97.81 136 ASP B O 1
ATOM 3577 N N . LYS B 1 137 ? -0.16 22.359 28.141 1 97.81 137 LYS B N 1
ATOM 3578 C CA . LYS B 1 137 ? 0.77 21.312 27.703 1 97.81 137 LYS B CA 1
ATOM 3579 C C . LYS B 1 137 ? 1.676 21.828 26.594 1 97.81 137 LYS B C 1
ATOM 3581 O O . LYS B 1 137 ? 2.834 21.422 26.484 1 97.81 137 LYS B O 1
ATOM 3586 N N . TYR B 1 138 ? 1.134 22.703 25.797 1 98.44 138 TYR B N 1
ATOM 3587 C CA . TYR B 1 138 ? 1.856 23.25 24.656 1 98.44 138 TYR B CA 1
ATOM 3588 C C . TYR B 1 138 ? 1.882 24.766 24.703 1 98.44 138 TYR B C 1
ATOM 3590 O O . TYR B 1 138 ? 1.276 25.422 23.844 1 98.44 138 TYR B O 1
ATOM 3598 N N . PRO B 1 139 ? 2.646 25.344 25.484 1 98.25 139 PRO B N 1
ATOM 3599 C CA . PRO B 1 139 ? 2.6 26.781 25.719 1 98.25 139 PRO B CA 1
ATOM 3600 C C . PRO B 1 139 ? 3.123 27.594 24.531 1 98.25 139 PRO B C 1
ATOM 3602 O O . PRO B 1 139 ? 2.926 28.797 24.453 1 98.25 139 PRO B O 1
ATOM 3605 N N . PHE B 1 140 ? 3.729 26.969 23.594 1 98.38 140 PHE B N 1
ATOM 3606 C CA . PHE B 1 140 ? 4.379 27.656 22.484 1 98.38 140 PHE B CA 1
ATOM 3607 C C . PHE B 1 140 ? 3.428 27.797 21.312 1 98.38 140 PHE B C 1
ATOM 3609 O O . PHE B 1 140 ? 3.758 28.438 20.312 1 98.38 140 PHE B O 1
ATOM 3616 N N . ILE B 1 141 ? 2.258 27.25 21.344 1 98.69 141 ILE B N 1
ATOM 3617 C CA . ILE B 1 141 ? 1.318 27.266 20.219 1 98.69 141 ILE B CA 1
ATOM 3618 C C . ILE B 1 141 ? 0.74 28.672 20.078 1 98.69 141 ILE B C 1
ATOM 3620 O O . ILE B 1 141 ? 0.369 29.312 21.062 1 98.69 141 ILE B O 1
ATOM 3624 N N . ASN B 1 142 ? 0.746 29.172 18.828 1 98.62 142 ASN B N 1
ATOM 3625 C CA . ASN B 1 142 ? 0.092 30.422 18.469 1 98.62 142 ASN B CA 1
ATOM 3626 C C . ASN B 1 142 ? -1.36 30.203 18.062 1 98.62 142 ASN B C 1
ATOM 3628 O O . ASN B 1 142 ? -1.632 29.5 17.078 1 98.62 142 ASN B O 1
ATOM 3632 N N . LEU B 1 143 ? -2.303 30.797 18.812 1 98.62 143 LEU B N 1
ATOM 3633 C CA . LEU B 1 143 ? -3.723 30.672 18.5 1 98.62 143 LEU B CA 1
ATOM 3634 C C . LEU B 1 143 ? -4.211 31.844 17.672 1 98.62 143 LEU B C 1
ATOM 3636 O O . LEU B 1 143 ? -3.938 33 18 1 98.62 143 LEU B O 1
ATOM 3640 N N . ILE B 1 144 ? -4.824 31.562 16.547 1 98.5 144 ILE B N 1
ATOM 3641 C CA . ILE B 1 144 ? -5.434 32.562 15.688 1 98.5 144 ILE B CA 1
ATOM 3642 C C . ILE B 1 144 ? -6.938 32.312 15.586 1 98.5 144 ILE B C 1
ATOM 3644 O O . ILE B 1 144 ? -7.375 31.188 15.461 1 98.5 144 ILE B O 1
ATOM 3648 N N . ASP B 1 145 ? -7.691 33.469 15.617 1 98.38 145 ASP B N 1
ATOM 3649 C CA . ASP B 1 145 ? -9.148 33.375 15.578 1 98.38 145 ASP B CA 1
ATOM 3650 C C . ASP B 1 145 ? -9.68 33.562 14.164 1 98.38 145 ASP B C 1
ATOM 3652 O O . ASP B 1 145 ? -9.25 34.469 13.453 1 98.38 145 ASP B O 1
ATOM 3656 N N . ASN B 1 146 ? -10.477 32.625 13.711 1 98.12 146 ASN B N 1
ATOM 3657 C CA . ASN B 1 146 ? -11.344 32.781 12.555 1 98.12 146 ASN B CA 1
ATOM 3658 C C . ASN B 1 146 ? -12.797 33 12.961 1 98.12 146 ASN B C 1
ATOM 3660 O O . ASN B 1 146 ? -13.562 32.062 13.078 1 98.12 146 ASN B O 1
ATOM 3664 N N . ASP B 1 147 ? -13.219 34.219 12.922 1 96.62 147 ASP B N 1
ATOM 3665 C CA . ASP B 1 147 ? -14.516 34.594 13.469 1 96.62 147 ASP B CA 1
ATOM 3666 C C . ASP B 1 147 ? -15.625 34.375 12.438 1 96.62 147 ASP B C 1
ATOM 3668 O O . ASP B 1 147 ? -16.812 34.469 12.766 1 96.62 147 ASP B O 1
ATOM 3672 N N . ILE B 1 148 ? -15.281 34.031 11.273 1 96.38 148 ILE B N 1
ATOM 3673 C CA . ILE B 1 148 ? -16.312 33.844 10.258 1 96.38 148 ILE B CA 1
ATOM 3674 C C . ILE B 1 148 ? -16.344 32.375 9.852 1 96.38 148 ILE B C 1
ATOM 3676 O O . ILE B 1 148 ? -16.719 32.031 8.727 1 96.38 148 ILE B O 1
ATOM 3680 N N . TYR B 1 149 ? -15.914 31.5 10.766 1 95.19 149 TYR B N 1
ATOM 3681 C CA . TYR B 1 149 ? -15.82 30.078 10.508 1 95.19 149 TYR B CA 1
ATOM 3682 C C . TYR B 1 149 ? -17.172 29.5 10.117 1 95.19 149 TYR B C 1
ATOM 3684 O O . TYR B 1 149 ? -17.25 28.5 9.391 1 95.19 149 TYR B O 1
ATOM 3692 N N . ASP B 1 150 ? -18.25 30.031 10.57 1 94.5 150 ASP B N 1
ATOM 3693 C CA . ASP B 1 150 ? -19.594 29.484 10.391 1 94.5 150 ASP B CA 1
ATOM 3694 C C . ASP B 1 150 ? -20.266 30.078 9.148 1 94.5 150 ASP B C 1
ATOM 3696 O O . ASP B 1 150 ? -21.406 29.734 8.836 1 94.5 150 ASP B O 1
ATOM 3700 N N . LYS B 1 151 ? -19.594 30.938 8.438 1 94.44 151 LYS B N 1
ATOM 3701 C CA . LYS B 1 151 ? -20.156 31.594 7.266 1 94.44 151 LYS B CA 1
ATOM 3702 C C . LYS B 1 151 ? -19.422 31.172 5.992 1 94.44 151 LYS B C 1
ATOM 3704 O O . LYS B 1 151 ? -19.812 31.578 4.895 1 94.44 151 LYS B O 1
ATOM 3709 N N . THR B 1 152 ? -18.375 30.516 6.156 1 93.81 152 THR B N 1
ATOM 3710 C CA . THR B 1 152 ? -17.5 30.141 5.051 1 93.81 152 THR B CA 1
ATOM 3711 C C . THR B 1 152 ? -17.062 28.688 5.168 1 93.81 152 THR B C 1
ATOM 3713 O O . THR B 1 152 ? -17.422 28 6.137 1 93.81 152 THR B O 1
ATOM 3716 N N . ASN B 1 153 ? -16.406 28.188 4.129 1 94.19 153 ASN B N 1
ATOM 3717 C CA . ASN B 1 153 ? -15.703 26.922 4.254 1 94.19 153 ASN B CA 1
ATOM 3718 C C . ASN B 1 153 ? -14.297 27.109 4.805 1 94.19 153 ASN B C 1
ATOM 3720 O O . ASN B 1 153 ? -13.93 28.219 5.215 1 94.19 153 ASN B O 1
ATOM 3724 N N . ASN B 1 154 ? -13.438 26.094 4.812 1 95.62 154 ASN B N 1
ATOM 3725 C CA . ASN B 1 154 ? -12.195 26.109 5.57 1 95.62 154 ASN B CA 1
ATOM 3726 C C . ASN B 1 154 ? -11.156 27.016 4.918 1 95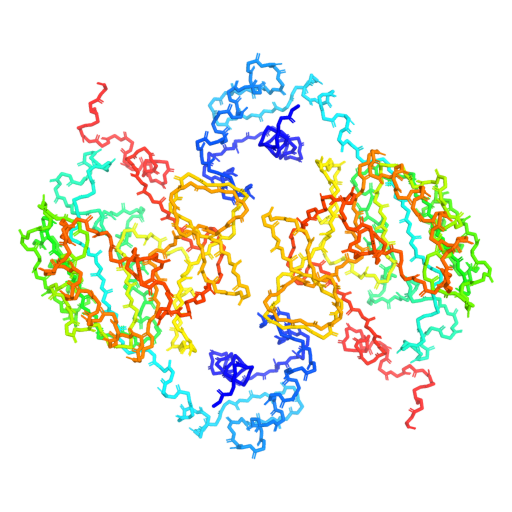.62 154 ASN B C 1
ATOM 3728 O O . ASN B 1 154 ? -10.125 27.328 5.523 1 95.62 154 ASN B O 1
ATOM 3732 N N . ILE B 1 155 ? -11.398 27.531 3.744 1 97 155 ILE B N 1
ATOM 3733 C CA . ILE B 1 155 ? -10.453 28.438 3.092 1 97 155 ILE B CA 1
ATOM 3734 C C . ILE B 1 155 ? -10.289 29.703 3.924 1 97 155 ILE B C 1
ATOM 3736 O O . ILE B 1 155 ? -9.234 30.328 3.91 1 97 155 ILE B O 1
ATOM 3740 N N . SER B 1 156 ? -11.336 30.109 4.617 1 97.19 156 SER B N 1
ATOM 3741 C CA . SER B 1 156 ? -11.234 31.297 5.453 1 97.19 156 SER B CA 1
ATOM 3742 C C . SER B 1 156 ? -10.234 31.094 6.586 1 97.19 156 SER B C 1
ATOM 3744 O O . SER B 1 156 ? -9.578 32.031 7.02 1 97.19 156 SER B O 1
ATOM 3746 N N . SER B 1 157 ? -10.148 29.859 7.074 1 98.06 157 SER B N 1
ATOM 3747 C CA . SER B 1 157 ? -9.133 29.562 8.078 1 98.06 157 SER B CA 1
ATOM 3748 C C . SER B 1 157 ? -7.727 29.672 7.488 1 98.06 157 SER B C 1
ATOM 3750 O O . SER B 1 157 ? -6.812 30.172 8.141 1 98.06 157 SER B O 1
ATOM 3752 N N . ALA B 1 158 ? -7.555 29.188 6.246 1 98.19 158 ALA B N 1
ATOM 3753 C CA . ALA B 1 158 ? -6.273 29.359 5.562 1 98.19 158 ALA B CA 1
ATOM 3754 C C . ALA B 1 158 ? -5.926 30.828 5.387 1 98.19 158 ALA B C 1
ATOM 3756 O O . ALA B 1 158 ? -4.777 31.234 5.59 1 98.19 158 ALA B O 1
ATOM 3757 N N . MET B 1 159 ? -6.891 31.609 5.074 1 98.12 159 MET B N 1
ATOM 3758 C CA . MET B 1 159 ? -6.699 33.031 4.902 1 98.12 159 MET B CA 1
ATOM 3759 C C . MET B 1 159 ? -6.293 33.688 6.219 1 98.12 159 MET B C 1
ATOM 3761 O O . MET B 1 159 ? -5.449 34.594 6.23 1 98.12 159 MET B O 1
ATOM 3765 N N . ALA B 1 160 ? -6.93 33.25 7.285 1 98.25 160 ALA B N 1
ATOM 3766 C CA . ALA B 1 160 ? -6.625 33.812 8.602 1 98.25 160 ALA B CA 1
ATOM 3767 C C . ALA B 1 160 ? -5.168 33.562 8.977 1 98.25 160 ALA B C 1
ATOM 3769 O O . ALA B 1 160 ? -4.559 34.375 9.688 1 98.25 160 ALA B O 1
ATOM 3770 N N . ALA B 1 161 ? -4.605 32.5 8.484 1 98.38 161 ALA B N 1
ATOM 3771 C CA . ALA B 1 161 ? -3.238 32.125 8.844 1 98.38 161 ALA B CA 1
ATOM 3772 C C . ALA B 1 161 ? -2.309 32.25 7.637 1 98.38 161 ALA B C 1
ATOM 3774 O O . ALA B 1 161 ? -1.25 31.609 7.602 1 98.38 161 ALA B O 1
ATOM 3775 N N . LEU B 1 162 ? -2.639 32.969 6.695 1 98.56 162 LEU B N 1
ATOM 3776 C CA . LEU B 1 162 ? -2.002 33 5.383 1 98.56 162 LEU B CA 1
ATOM 3777 C C . LEU B 1 162 ? -0.498 33.219 5.516 1 98.56 162 LEU B C 1
ATOM 3779 O O . LEU B 1 162 ? 0.292 32.5 4.891 1 98.56 162 LEU B O 1
ATOM 3783 N N . GLU B 1 163 ? -0.047 34.125 6.332 1 97.88 163 GLU B N 1
ATOM 3784 C CA . GLU B 1 163 ? 1.357 34.5 6.449 1 97.88 163 GLU B CA 1
ATOM 3785 C C . GLU B 1 163 ? 2.174 33.406 7.105 1 97.88 163 GLU B C 1
ATOM 3787 O O . GLU B 1 163 ? 3.396 33.344 6.965 1 97.88 163 GLU B O 1
ATOM 3792 N N . HIS B 1 164 ? 1.486 32.5 7.816 1 98.5 164 HIS B N 1
ATOM 3793 C CA . HIS B 1 164 ? 2.174 31.438 8.523 1 98.5 164 HIS B CA 1
ATOM 3794 C C . HIS B 1 164 ? 2.363 30.219 7.629 1 98.5 164 HIS B C 1
ATOM 3796 O O . HIS B 1 164 ? 3.145 29.312 7.953 1 98.5 164 HIS B O 1
ATOM 3802 N N . ILE B 1 165 ? 1.683 30.188 6.496 1 98.75 165 ILE B N 1
ATOM 3803 C CA . ILE B 1 165 ? 1.834 29.078 5.551 1 98.75 165 ILE B CA 1
ATOM 3804 C C . ILE B 1 165 ? 3.129 29.25 4.762 1 98.75 165 ILE B C 1
ATOM 3806 O O . ILE B 1 165 ? 3.156 29.953 3.74 1 98.75 165 ILE B O 1
ATOM 3810 N N . ASP B 1 166 ? 4.18 28.625 5.254 1 98.62 166 ASP B N 1
ATOM 3811 C CA . ASP B 1 166 ? 5.523 28.719 4.691 1 98.62 166 ASP B CA 1
ATOM 3812 C C . ASP B 1 166 ? 6.352 27.484 5.031 1 98.62 166 ASP B C 1
ATOM 3814 O O . ASP B 1 166 ? 6.816 27.328 6.164 1 98.62 166 ASP B O 1
ATOM 3818 N N . GLN B 1 167 ? 6.574 26.656 3.969 1 98.62 167 GLN B N 1
ATOM 3819 C CA . GLN B 1 167 ? 7.309 25.406 4.156 1 98.62 167 GLN B CA 1
ATOM 3820 C C . GLN B 1 167 ? 6.855 24.688 5.426 1 98.62 167 GLN B C 1
ATOM 3822 O O . GLN B 1 167 ? 7.656 24.469 6.336 1 98.62 167 GLN B O 1
ATOM 3827 N N . CYS B 1 168 ? 5.625 24.219 5.449 1 98.81 168 CYS B N 1
ATOM 3828 C CA . CYS B 1 168 ? 5.027 23.766 6.699 1 98.81 168 CYS B CA 1
ATOM 3829 C C . CYS B 1 168 ? 4.055 22.625 6.457 1 98.81 168 CYS B C 1
ATOM 3831 O O . CYS B 1 168 ? 3.678 22.359 5.316 1 98.81 168 CYS B O 1
ATOM 3833 N N . TYR B 1 169 ? 3.812 21.938 7.527 1 98.94 169 TYR B N 1
ATOM 3834 C CA . TYR B 1 169 ? 2.627 21.078 7.555 1 98.94 169 TYR B CA 1
ATOM 3835 C C . TYR B 1 169 ? 1.354 21.922 7.578 1 98.94 169 TYR B C 1
ATOM 3837 O O . TYR B 1 169 ? 1.287 22.938 8.273 1 98.94 169 TYR B O 1
ATOM 3845 N N . LEU B 1 170 ? 0.443 21.641 6.758 1 98.88 170 LEU B N 1
ATOM 3846 C CA . LEU B 1 170 ? -0.931 22.141 6.801 1 98.88 170 LEU B CA 1
ATOM 3847 C C . LEU B 1 170 ? -1.899 21 7.129 1 98.88 170 LEU B C 1
ATOM 3849 O O . LEU B 1 170 ? -2.107 20.109 6.312 1 98.88 170 LEU B O 1
ATOM 3853 N N . CYS B 1 171 ? -2.535 21.062 8.367 1 98.56 171 CYS B N 1
ATOM 3854 C CA . CYS B 1 171 ? -3.217 19.891 8.891 1 98.56 171 CYS B CA 1
ATOM 3855 C C . CYS B 1 171 ? -4.637 20.234 9.336 1 98.56 171 CYS B C 1
ATOM 3857 O O . CYS B 1 171 ? -4.902 21.359 9.766 1 98.56 171 CYS B O 1
ATOM 3859 N N . GLU B 1 172 ? -5.469 19.234 9.203 1 97.69 172 GLU B N 1
ATOM 3860 C CA . GLU B 1 172 ? -6.734 19.234 9.93 1 97.69 172 GLU B CA 1
ATOM 3861 C C . GLU B 1 172 ? -6.531 18.844 11.391 1 97.69 172 GLU B C 1
ATOM 3863 O O . GLU B 1 172 ? -5.551 18.188 11.734 1 97.69 172 GLU B O 1
ATOM 3868 N N . ALA B 1 173 ? -7.469 19.203 12.195 1 97.75 173 ALA B N 1
ATOM 3869 C CA . ALA B 1 173 ? -7.266 19.047 13.633 1 97.75 173 ALA B CA 1
ATOM 3870 C C . ALA B 1 173 ? -8.078 17.891 14.188 1 97.75 173 ALA B C 1
ATOM 3872 O O . ALA B 1 173 ? -7.945 17.531 15.359 1 97.75 173 ALA B O 1
ATOM 3873 N N . ASP B 1 174 ? -8.906 17.266 13.367 1 96.75 174 ASP B N 1
ATOM 3874 C CA . ASP B 1 174 ? -9.867 16.312 13.914 1 96.75 174 ASP B CA 1
ATOM 3875 C C . ASP B 1 174 ? -9.5 14.891 13.523 1 96.75 174 ASP B C 1
ATOM 3877 O O . ASP B 1 174 ? -10.375 14.023 13.438 1 96.75 174 ASP B O 1
ATOM 3881 N N . LEU B 1 175 ? -8.25 14.672 13.203 1 97 175 LEU B N 1
ATOM 3882 C CA . LEU B 1 175 ? -7.738 13.336 12.93 1 97 175 LEU B CA 1
ATOM 3883 C C . LEU B 1 175 ? -7.035 12.758 14.148 1 97 175 LEU B C 1
ATOM 3885 O O . LEU B 1 175 ? -6.109 13.367 14.688 1 97 175 LEU B O 1
ATOM 3889 N N . TYR B 1 176 ? -7.469 11.609 14.578 1 97.38 176 TYR B N 1
ATOM 3890 C CA . TYR B 1 176 ? -6.77 10.914 15.656 1 97.38 176 TYR B CA 1
ATOM 3891 C C . TYR B 1 176 ? -5.582 10.125 15.109 1 97.38 176 TYR B C 1
ATOM 3893 O O . TYR B 1 176 ? -5.758 9.125 14.406 1 97.38 176 TYR B O 1
ATOM 3901 N N . ILE B 1 177 ? -4.395 10.531 15.461 1 97.94 177 ILE B N 1
ATOM 3902 C CA . ILE B 1 177 ? -3.174 9.93 14.938 1 97.94 177 ILE B CA 1
ATOM 3903 C C . ILE B 1 177 ? -2.793 8.711 15.773 1 97.94 177 ILE B C 1
ATOM 3905 O O . ILE B 1 177 ? -2.221 8.852 16.859 1 97.94 177 ILE B O 1
ATOM 3909 N N . SER B 1 178 ? -3.014 7.539 15.227 1 96.31 178 SER B N 1
ATOM 3910 C CA . SER B 1 178 ? -2.695 6.305 15.938 1 96.31 178 SER B CA 1
ATOM 3911 C C . SER B 1 178 ? -1.225 5.934 15.766 1 96.31 178 SER B C 1
ATOM 3913 O O . SER B 1 178 ? -0.636 5.297 16.641 1 96.31 178 SER B O 1
ATOM 3915 N N . ASN B 1 179 ? -0.617 6.359 14.711 1 97.75 179 ASN B N 1
ATOM 3916 C CA . ASN B 1 179 ? 0.804 6.152 14.453 1 97.75 179 ASN B CA 1
ATOM 3917 C C . ASN B 1 179 ? 1.539 7.48 14.273 1 97.75 179 ASN B C 1
ATOM 3919 O O . ASN B 1 179 ? 1.573 8.031 13.172 1 97.75 179 ASN B O 1
ATOM 3923 N N . PRO B 1 180 ? 2.188 7.922 15.289 1 98.12 180 PRO B N 1
ATOM 3924 C CA . PRO B 1 180 ? 2.828 9.234 15.219 1 98.12 180 PRO B CA 1
ATOM 3925 C C . PRO B 1 180 ? 3.938 9.297 14.172 1 98.12 180 PRO B C 1
ATOM 3927 O O . PRO B 1 180 ? 4.371 10.391 13.789 1 98.12 180 PRO B O 1
ATOM 3930 N N . ALA B 1 181 ? 4.375 8.133 13.617 1 97.31 181 ALA B N 1
ATOM 3931 C CA . ALA B 1 181 ? 5.488 8.078 12.68 1 97.31 181 ALA B CA 1
ATOM 3932 C C . ALA B 1 181 ? 5.094 8.68 11.328 1 97.31 181 ALA B C 1
ATOM 3934 O O . ALA B 1 181 ? 5.957 8.961 10.492 1 97.31 181 ALA B O 1
ATOM 3935 N N . ILE B 1 182 ? 3.816 8.969 11.133 1 97.94 182 ILE B N 1
ATOM 3936 C CA . ILE B 1 182 ? 3.373 9.547 9.867 1 97.94 182 ILE B CA 1
ATOM 3937 C C . ILE B 1 182 ? 3.803 11.008 9.781 1 97.94 182 ILE B C 1
ATOM 3939 O O . ILE B 1 182 ? 3.766 11.609 8.703 1 97.94 182 ILE B O 1
ATOM 3943 N N . ILE B 1 183 ? 4.141 11.594 10.938 1 98.75 183 ILE B N 1
ATOM 3944 C CA . ILE B 1 183 ? 4.742 12.922 10.969 1 98.75 183 ILE B CA 1
ATOM 3945 C C . ILE B 1 183 ? 6.266 12.797 10.992 1 98.75 183 ILE B C 1
ATOM 3947 O O . ILE B 1 183 ? 6.824 12.141 11.875 1 98.75 183 ILE B O 1
ATOM 3951 N N . THR B 1 184 ? 6.91 13.422 9.984 1 98.5 184 THR B N 1
ATOM 3952 C CA . THR B 1 184 ? 8.352 13.242 9.898 1 98.5 184 THR B CA 1
ATOM 3953 C C . THR B 1 184 ? 9.07 14.586 9.953 1 98.5 184 THR B C 1
ATOM 3955 O O . THR B 1 184 ? 8.484 15.625 9.648 1 98.5 184 THR B O 1
ATOM 3958 N N . LYS B 1 185 ? 10.32 14.5 10.312 1 98.5 185 LYS B N 1
ATOM 3959 C CA . LYS B 1 185 ? 11.188 15.656 10.547 1 98.5 185 LYS B CA 1
ATOM 3960 C C . LYS B 1 185 ? 11.547 16.344 9.234 1 98.5 185 LYS B C 1
ATOM 3962 O O . LYS B 1 185 ? 11.734 17.562 9.203 1 98.5 185 LYS B O 1
ATOM 3967 N N . TYR B 1 186 ? 11.648 15.602 8.156 1 98.75 186 TYR B N 1
ATOM 3968 C CA . TYR B 1 186 ? 12.07 16.109 6.852 1 98.75 186 TYR B CA 1
ATOM 3969 C C . TYR B 1 186 ? 11.062 15.734 5.773 1 98.75 186 TYR B C 1
ATOM 3971 O O . TYR B 1 186 ? 10.461 14.656 5.82 1 98.75 186 TYR B O 1
ATOM 3979 N N . GLN B 1 187 ? 10.867 16.594 4.844 1 98.69 187 GLN B N 1
ATOM 3980 C CA . GLN B 1 187 ? 10.023 16.344 3.684 1 98.69 187 GLN B CA 1
ATOM 3981 C C . GLN B 1 187 ? 10.711 16.781 2.393 1 98.69 187 GLN B C 1
ATOM 3983 O O . GLN B 1 187 ? 11.344 17.828 2.346 1 98.69 187 GLN B O 1
ATOM 3988 N N . TYR B 1 188 ? 10.594 15.953 1.366 1 98.38 188 TYR B N 1
ATOM 3989 C CA . TYR B 1 188 ? 11.289 16.188 0.108 1 98.38 188 TYR B CA 1
ATOM 3990 C C . TYR B 1 188 ? 10.492 17.125 -0.797 1 98.38 188 TYR B C 1
ATOM 3992 O O . TYR B 1 188 ? 11.055 18 -1.442 1 98.38 188 TYR B O 1
ATOM 4000 N N . CYS B 1 189 ? 9.211 16.891 -0.896 1 98.44 189 CYS B N 1
ATOM 4001 C CA . CYS B 1 189 ? 8.336 17.656 -1.783 1 98.44 189 CYS B CA 1
ATOM 4002 C C . CYS B 1 189 ? 6.941 17.797 -1.181 1 98.44 189 CYS B C 1
ATOM 4004 O O . CYS B 1 189 ? 6.648 17.203 -0.141 1 98.44 189 CYS B O 1
ATOM 4006 N N . SER B 1 190 ? 6.129 18.656 -1.792 1 98.88 190 SER B N 1
ATOM 4007 C CA . SER B 1 190 ? 4.742 18.797 -1.353 1 98.88 190 SER B CA 1
ATOM 4008 C C . SER B 1 190 ? 3.984 17.469 -1.488 1 98.88 190 SER B C 1
ATOM 4010 O O . SER B 1 190 ? 4.105 16.781 -2.502 1 98.88 190 SER B O 1
ATOM 4012 N N . ASN B 1 191 ? 3.277 17.156 -0.437 1 98.88 191 ASN B N 1
ATOM 4013 C CA . ASN B 1 191 ? 2.58 15.867 -0.416 1 98.88 191 ASN B CA 1
ATOM 4014 C C . ASN B 1 191 ? 1.372 15.906 0.515 1 98.88 191 ASN B C 1
ATOM 4016 O O . ASN B 1 191 ? 1.211 16.844 1.296 1 98.88 191 ASN B O 1
ATOM 4020 N N . ILE B 1 192 ? 0.54 14.945 0.336 1 98.75 192 ILE B N 1
ATOM 4021 C CA . ILE B 1 192 ? -0.628 14.742 1.188 1 98.75 192 ILE B CA 1
ATOM 4022 C C . ILE B 1 192 ? -0.708 13.281 1.616 1 98.75 192 ILE B C 1
ATOM 4024 O O . ILE B 1 192 ? -0.471 12.375 0.811 1 98.75 192 ILE B O 1
ATOM 4028 N N . LEU B 1 193 ? -0.958 13.109 2.883 1 98.62 193 LEU B N 1
ATOM 4029 C CA . LEU B 1 193 ? -1.096 11.758 3.422 1 98.62 193 LEU B CA 1
ATOM 4030 C C . LEU B 1 193 ? -2.314 11.055 2.83 1 98.62 193 LEU B C 1
ATOM 4032 O O . LEU B 1 193 ? -3.391 11.648 2.736 1 98.62 193 LEU B O 1
ATOM 4036 N N . GLY B 1 194 ? -2.15 9.82 2.426 1 98 194 GLY B N 1
ATOM 4037 C CA . GLY B 1 194 ? -3.25 9.039 1.879 1 98 194 GLY B CA 1
ATOM 4038 C C . GLY B 1 194 ? -3.057 7.543 2.031 1 98 194 GLY B C 1
ATOM 4039 O O . GLY B 1 194 ? -1.924 7.07 2.145 1 98 194 GLY B O 1
ATOM 4040 N N . SER B 1 195 ? -4.125 6.828 2.094 1 96.69 195 SER B N 1
ATOM 4041 C CA . SER 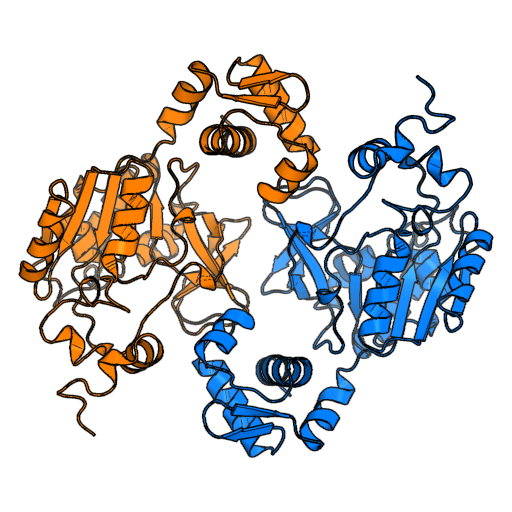B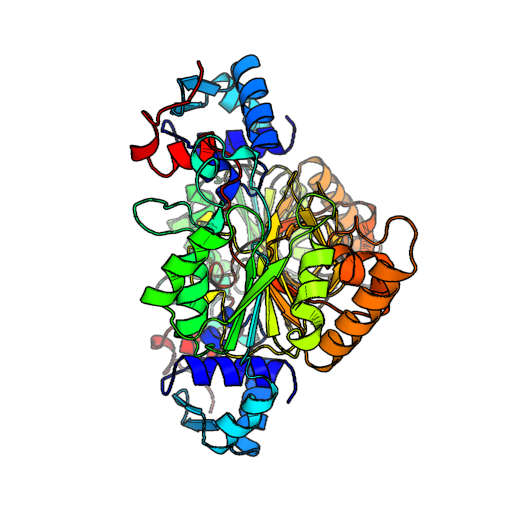 1 195 ? -4.082 5.371 2.133 1 96.69 195 SER B CA 1
ATOM 4042 C C . SER B 1 195 ? -4.914 4.766 1.005 1 96.69 195 SER B C 1
ATOM 4044 O O . SER B 1 195 ? -5.98 5.281 0.664 1 96.69 195 SER B O 1
ATOM 4046 N N . TYR B 1 196 ? -4.398 3.727 0.419 1 95.25 196 TYR B N 1
ATOM 4047 C CA . TYR B 1 196 ? -5.082 3.072 -0.691 1 95.25 196 TYR B CA 1
ATOM 4048 C C . TYR B 1 196 ? -6.426 2.51 -0.248 1 95.25 196 TYR B C 1
ATOM 4050 O O . TYR B 1 196 ? -6.547 1.967 0.853 1 95.25 196 TYR B O 1
ATOM 4058 N N . SER B 1 197 ? -7.398 2.633 -1.154 1 96.88 197 SER B N 1
ATOM 4059 C CA . SER B 1 197 ? -8.727 2.082 -0.927 1 96.88 197 SER B CA 1
ATOM 4060 C C . SER B 1 197 ? -9.305 1.483 -2.207 1 96.88 197 SER B C 1
ATOM 4062 O O . SER B 1 197 ? -9.156 2.059 -3.287 1 96.88 197 SER B O 1
ATOM 4064 N N . LEU B 1 198 ? -9.898 0.308 -2.008 1 96.94 198 LEU B N 1
ATOM 4065 C CA . LEU B 1 198 ? -10.68 -0.253 -3.104 1 96.94 198 LEU B CA 1
ATOM 4066 C C . LEU B 1 198 ? -11.891 0.624 -3.412 1 96.94 198 LEU B C 1
ATOM 4068 O O . LEU B 1 198 ? -12.242 0.815 -4.578 1 96.94 198 LEU B O 1
ATOM 4072 N N . GLU B 1 199 ? -12.461 1.098 -2.383 1 97.38 199 GLU B N 1
ATOM 4073 C CA . GLU B 1 199 ? -13.617 1.988 -2.465 1 97.38 199 GLU B CA 1
ATOM 4074 C C . GLU B 1 199 ? -13.727 2.869 -1.224 1 97.38 199 GLU B C 1
ATOM 4076 O O . GLU B 1 199 ? -13.438 2.422 -0.112 1 97.38 199 GLU B O 1
ATOM 4081 N N . THR B 1 200 ? -14.188 4.09 -1.45 1 97.56 200 THR B N 1
ATOM 4082 C CA . THR B 1 200 ? -14.477 4.98 -0.333 1 97.56 200 THR B CA 1
ATOM 4083 C C . THR B 1 200 ? -15.594 5.957 -0.696 1 97.56 200 THR B C 1
ATOM 4085 O O . THR B 1 200 ? -15.812 6.246 -1.874 1 97.56 200 THR B O 1
ATOM 4088 N N . ASP B 1 201 ? -16.312 6.383 0.256 1 96.56 201 ASP B N 1
ATOM 4089 C CA . ASP B 1 201 ? -17.312 7.43 0.064 1 96.56 201 ASP B CA 1
ATOM 4090 C C . ASP B 1 201 ? -16.828 8.766 0.626 1 96.56 201 ASP B C 1
ATOM 4092 O O . ASP B 1 201 ? -17.578 9.742 0.655 1 96.56 201 ASP B O 1
ATOM 4096 N N . ASP B 1 202 ? -15.602 8.781 1.01 1 95.62 202 ASP B N 1
ATOM 4097 C CA . ASP B 1 202 ? -15.008 9.992 1.572 1 95.62 202 ASP B CA 1
ATOM 4098 C C . ASP B 1 202 ? -14.125 10.695 0.544 1 95.62 202 ASP B C 1
ATOM 4100 O O . ASP B 1 202 ? -14.008 10.25 -0.598 1 95.62 202 ASP B O 1
ATOM 4104 N N . TRP B 1 203 ? -13.594 11.852 0.952 1 97 203 TRP B N 1
ATOM 4105 C CA . TRP B 1 203 ? -12.648 12.547 0.085 1 97 203 TRP B CA 1
ATOM 4106 C C . TRP B 1 203 ? -11.477 11.648 -0.277 1 97 203 TRP B C 1
ATOM 4108 O O . TRP B 1 203 ? -10.969 10.898 0.568 1 97 203 TRP B O 1
ATOM 4118 N N . SER B 1 204 ? -11.156 11.648 -1.505 1 98.31 204 SER B N 1
ATOM 4119 C CA . SER B 1 204 ? -10.156 10.727 -2.039 1 98.31 204 SER B CA 1
ATOM 4120 C C . SER B 1 204 ? -9.516 11.289 -3.307 1 98.31 204 SER B C 1
ATOM 4122 O O . SER B 1 204 ? -9.93 12.336 -3.807 1 98.31 204 SER B O 1
ATOM 4124 N N . PHE B 1 205 ? -8.438 10.633 -3.746 1 98.56 205 PHE B N 1
ATOM 4125 C CA . PHE B 1 205 ? -7.785 11.023 -4.988 1 98.56 205 PHE B CA 1
ATOM 4126 C C . PHE B 1 205 ? -7.141 9.812 -5.66 1 98.56 205 PHE B C 1
ATOM 4128 O O . PHE B 1 205 ? -7 8.758 -5.043 1 98.56 205 PHE B O 1
ATOM 4135 N N . LYS B 1 206 ? -6.844 9.945 -6.859 1 97.5 206 LYS B N 1
ATOM 4136 C CA . LYS B 1 206 ? -6.055 8.984 -7.625 1 97.5 206 LYS B CA 1
ATOM 4137 C C . LYS B 1 206 ? -4.66 9.523 -7.922 1 97.5 206 LYS B C 1
ATOM 4139 O O . LYS B 1 206 ? -4.293 10.602 -7.449 1 97.5 206 LYS B O 1
ATOM 4144 N N . LEU B 1 207 ? -3.857 8.695 -8.523 1 96.25 207 LEU B N 1
ATOM 4145 C CA . LEU B 1 207 ? -2.48 9.086 -8.797 1 96.25 207 LEU B CA 1
ATOM 4146 C C . LEU B 1 207 ? -2.17 8.969 -10.289 1 96.25 207 LEU B C 1
ATOM 4148 O O . LEU B 1 207 ? -2.646 8.055 -10.961 1 96.25 207 LEU B O 1
ATOM 4152 N N . ASP B 1 208 ? -1.429 9.852 -10.75 1 94.75 208 ASP B N 1
ATOM 4153 C CA . ASP B 1 208 ? -0.75 9.805 -12.039 1 94.75 208 ASP B CA 1
ATOM 4154 C C . ASP B 1 208 ? 0.756 10 -11.875 1 94.75 208 ASP B C 1
ATOM 4156 O O . ASP B 1 208 ? 1.219 11.117 -11.617 1 94.75 208 ASP B O 1
ATOM 4160 N N . ASN B 1 209 ? 1.532 8.93 -12.016 1 92.25 209 ASN B N 1
ATOM 4161 C CA . ASN B 1 209 ? 2.977 8.938 -11.812 1 92.25 209 ASN B CA 1
ATOM 4162 C C . ASN B 1 209 ? 3.354 9.531 -10.461 1 92.25 209 ASN B C 1
ATOM 4164 O O . ASN B 1 209 ? 4.18 10.445 -10.391 1 92.25 209 ASN B O 1
ATOM 4168 N N . GLY B 1 210 ? 2.578 9.102 -9.453 1 92.75 210 GLY B N 1
ATOM 4169 C CA . GLY B 1 210 ? 2.887 9.477 -8.078 1 92.75 210 GLY B CA 1
ATOM 4170 C C . GLY B 1 210 ? 2.256 10.789 -7.66 1 92.75 210 GLY B C 1
ATOM 4171 O O . GLY B 1 210 ? 2.279 11.148 -6.48 1 92.75 210 GLY B O 1
ATOM 4172 N N . HIS B 1 211 ? 1.684 11.469 -8.609 1 97 211 HIS B N 1
ATOM 4173 C CA . HIS B 1 211 ? 1.095 12.773 -8.312 1 97 211 HIS B CA 1
ATOM 4174 C C . HIS B 1 211 ? -0.425 12.68 -8.234 1 97 211 HIS B C 1
ATOM 4176 O O . HIS B 1 211 ? -1.052 11.953 -9.008 1 97 211 HIS B O 1
ATOM 4182 N N . ILE B 1 212 ? -0.992 13.438 -7.371 1 98 212 ILE B N 1
ATOM 4183 C CA . ILE B 1 212 ? -2.41 13.391 -7.031 1 98 212 ILE B CA 1
ATOM 4184 C C . ILE B 1 212 ? -3.24 13.938 -8.188 1 98 212 ILE B C 1
ATOM 4186 O O . ILE B 1 212 ? -2.918 14.992 -8.742 1 98 212 ILE B O 1
ATOM 4190 N N . THR B 1 213 ? -4.25 13.188 -8.586 1 96.81 213 THR B N 1
ATOM 4191 C CA . THR B 1 213 ? -5.273 13.57 -9.555 1 96.81 213 THR B CA 1
ATOM 4192 C C . THR B 1 213 ? -6.656 13.125 -9.086 1 96.81 213 THR B C 1
ATOM 4194 O O . THR B 1 213 ? -6.773 12.328 -8.148 1 96.81 213 THR B O 1
ATOM 4197 N N . ASP B 1 214 ? -7.719 13.688 -9.641 1 96.88 214 ASP B N 1
ATOM 4198 C CA . ASP B 1 214 ? -9.094 13.234 -9.445 1 96.88 214 ASP B CA 1
ATOM 4199 C C . ASP B 1 214 ? -9.5 13.336 -7.973 1 96.88 214 ASP B C 1
ATOM 4201 O O . ASP B 1 214 ? -9.984 12.359 -7.395 1 96.88 214 ASP B O 1
ATOM 4205 N N . TYR B 1 215 ? -9.164 14.406 -7.406 1 98.19 215 TYR B N 1
ATOM 4206 C CA . TYR B 1 215 ? -9.617 14.664 -6.043 1 98.19 215 TYR B CA 1
ATOM 4207 C C . TYR B 1 215 ? -11.125 14.898 -6.008 1 98.19 215 TYR B C 1
ATOM 4209 O O . TYR B 1 215 ? -11.641 15.805 -6.668 1 98.19 215 TYR B O 1
ATOM 4217 N N . GLN B 1 216 ? -11.797 14.039 -5.227 1 97.62 216 GLN B N 1
ATOM 4218 C CA . GLN B 1 216 ? -13.25 14.094 -5.145 1 97.62 216 GLN B CA 1
ATOM 4219 C C . GLN B 1 216 ? -13.766 13.234 -3.996 1 97.62 216 GLN B C 1
ATOM 4221 O O . GLN B 1 216 ? -13.031 12.406 -3.451 1 97.62 216 GLN B O 1
ATOM 4226 N N . LYS B 1 217 ? -14.992 13.492 -3.695 1 96.31 217 LYS B N 1
ATOM 4227 C CA . LYS B 1 217 ? -15.656 12.609 -2.744 1 96.31 217 LYS B CA 1
ATOM 4228 C C . LYS B 1 217 ? -16.172 11.352 -3.432 1 96.31 217 LYS B C 1
ATOM 4230 O O . LYS B 1 217 ? -16.797 11.43 -4.496 1 96.31 217 LYS B O 1
ATOM 4235 N N . GLY B 1 218 ? -15.922 10.273 -2.75 1 96.44 218 GLY B N 1
ATOM 4236 C CA . GLY B 1 218 ? -16.328 9.023 -3.369 1 96.44 218 GLY B CA 1
ATOM 4237 C C . GLY B 1 218 ? -15.453 8.625 -4.543 1 96.44 218 GLY B C 1
ATOM 4238 O O . GLY B 1 218 ? -15.203 9.43 -5.438 1 96.44 218 GLY B O 1
ATOM 4239 N N . ASN B 1 219 ? -14.953 7.398 -4.539 1 96.81 219 ASN B N 1
ATOM 4240 C CA . ASN B 1 219 ? -14.055 6.902 -5.578 1 96.81 219 ASN B CA 1
ATOM 4241 C C . ASN B 1 219 ? -13.773 5.414 -5.418 1 96.81 219 ASN B C 1
ATOM 4243 O O . ASN B 1 219 ? -14.172 4.805 -4.422 1 96.81 219 ASN B O 1
ATOM 4247 N N . THR B 1 220 ? -13.273 4.812 -6.453 1 97.06 220 THR B N 1
ATOM 4248 C CA . THR B 1 220 ? -12.773 3.441 -6.41 1 97.06 220 THR B CA 1
ATOM 4249 C C . THR B 1 220 ? -11.32 3.377 -6.867 1 97.06 220 THR B C 1
ATOM 4251 O O . THR B 1 220 ? -10.867 4.23 -7.633 1 97.06 220 THR B O 1
ATOM 4254 N N . TYR B 1 221 ? -10.602 2.383 -6.363 1 95.94 221 TYR B N 1
ATOM 4255 C CA . TYR B 1 221 ? -9.195 2.238 -6.707 1 95.94 221 TYR B CA 1
ATOM 4256 C C . TYR B 1 221 ? -8.453 3.561 -6.539 1 95.94 221 TYR B C 1
ATOM 4258 O O . TYR B 1 221 ? -7.848 4.066 -7.488 1 95.94 221 TYR B O 1
ATOM 4266 N N . CYS B 1 222 ? -8.484 4.004 -5.285 1 97.5 222 CYS B N 1
ATOM 4267 C CA . CYS B 1 222 ? -8.039 5.359 -4.992 1 97.5 222 CYS B CA 1
ATOM 4268 C C . CYS B 1 222 ? -7.32 5.422 -3.648 1 97.5 222 CYS B C 1
ATOM 4270 O O . CYS B 1 222 ? -7.012 4.383 -3.057 1 97.5 222 CYS B O 1
ATOM 4272 N N . PHE B 1 223 ? -6.977 6.633 -3.291 1 97.81 223 PHE B N 1
ATOM 4273 C CA . PHE B 1 223 ? -6.41 6.902 -1.977 1 97.81 223 PHE B CA 1
ATOM 4274 C C . PHE B 1 223 ? -7.348 7.773 -1.15 1 97.81 223 PHE B C 1
ATOM 4276 O O . PHE B 1 223 ? -7.84 8.797 -1.633 1 97.81 223 PHE B O 1
ATOM 4283 N N . ASN B 1 224 ? -7.621 7.285 0.032 1 97.94 224 ASN B N 1
ATOM 4284 C CA . ASN B 1 224 ? -8.312 8.148 0.979 1 97.94 224 ASN B CA 1
ATOM 4285 C C . ASN B 1 224 ? -7.492 9.391 1.306 1 97.94 224 ASN B C 1
ATOM 4287 O O . ASN B 1 224 ? -6.281 9.312 1.5 1 97.94 224 ASN B O 1
ATOM 4291 N N . TYR B 1 225 ? -8.172 10.484 1.347 1 98.06 225 TYR B N 1
ATOM 4292 C CA . TYR B 1 225 ? -7.555 11.758 1.715 1 98.06 225 TYR B CA 1
ATOM 4293 C C . TYR B 1 225 ? -7.5 11.914 3.23 1 98.06 225 TYR B C 1
ATOM 4295 O O . TYR B 1 225 ? -8.523 11.797 3.908 1 98.06 225 TYR B O 1
ATOM 4303 N N . TYR B 1 226 ? -6.316 12.172 3.75 1 97.88 226 TYR B N 1
ATOM 4304 C CA . TYR B 1 226 ? -6.148 12.602 5.133 1 97.88 226 TYR B CA 1
ATOM 4305 C C . TYR B 1 226 ? -5.57 14.016 5.203 1 97.88 226 TYR B C 1
ATOM 4307 O O . TYR B 1 226 ? -4.543 14.297 4.586 1 97.88 226 TYR B O 1
ATOM 4315 N N . GLY B 1 227 ? -6.172 14.852 5.922 1 97.69 227 GLY B N 1
ATOM 4316 C CA . GLY B 1 227 ? -5.824 16.266 5.984 1 97.69 227 GLY B CA 1
ATOM 4317 C C . GLY B 1 227 ? -4.527 16.531 6.727 1 97.69 227 GLY B C 1
ATOM 4318 O O . GLY B 1 227 ? -4.48 17.359 7.629 1 97.69 227 GLY B O 1
ATOM 4319 N N . ILE B 1 228 ? -3.527 15.797 6.445 1 98.69 228 ILE B N 1
ATOM 4320 C CA . ILE B 1 228 ? -2.145 16.016 6.855 1 98.69 228 ILE B CA 1
ATOM 4321 C C . ILE B 1 228 ? -1.264 16.188 5.621 1 98.69 228 ILE B C 1
ATOM 4323 O O . ILE B 1 228 ? -0.887 15.219 4.969 1 98.69 228 ILE B O 1
ATOM 4327 N N . SER B 1 229 ? -0.898 17.438 5.324 1 98.88 229 SER B N 1
ATOM 4328 C CA . SER B 1 229 ? -0.136 17.766 4.121 1 98.88 229 SER B CA 1
ATOM 4329 C C . SER B 1 229 ? 1.129 18.547 4.457 1 98.88 229 SER B C 1
ATOM 4331 O O . SER B 1 229 ? 1.229 19.141 5.535 1 98.88 229 SER B O 1
ATOM 4333 N N . TYR B 1 230 ? 2.078 18.422 3.643 1 98.94 230 TYR B N 1
ATOM 4334 C CA . TYR B 1 230 ? 3.273 19.25 3.672 1 98.94 230 TYR B CA 1
ATOM 4335 C C . TYR B 1 230 ? 3.43 20.031 2.369 1 98.94 230 TYR B C 1
ATOM 4337 O O . TYR B 1 230 ? 3.158 19.5 1.289 1 98.94 230 TYR B O 1
ATOM 4345 N N . TRP B 1 231 ? 3.875 21.266 2.486 1 98.94 231 TRP B N 1
ATOM 4346 C CA . TRP B 1 231 ? 4.074 22.141 1.333 1 98.94 231 TRP B CA 1
ATOM 4347 C C . TRP B 1 231 ? 5.457 22.781 1.374 1 98.94 231 TRP B C 1
ATOM 4349 O O . TRP B 1 231 ? 5.84 23.375 2.385 1 98.94 231 TRP B O 1
ATOM 4359 N N . THR B 1 232 ? 6.184 22.656 0.278 1 98.75 232 THR B N 1
ATOM 4360 C CA . THR B 1 232 ? 7.508 23.266 0.16 1 98.75 232 THR B CA 1
ATOM 4361 C C . THR B 1 232 ? 7.418 24.781 0.208 1 98.75 232 THR B C 1
ATOM 4363 O O . THR B 1 232 ? 6.324 25.344 0.139 1 98.75 232 THR B O 1
ATOM 4366 N N . LYS B 1 233 ? 8.609 25.359 0.327 1 98.5 233 LYS B N 1
ATOM 4367 C CA . LYS B 1 233 ? 8.672 26.812 0.335 1 98.5 233 LYS B CA 1
ATOM 4368 C C . LYS B 1 233 ? 8.039 27.406 -0.922 1 98.5 233 LYS B C 1
ATOM 4370 O O . LYS B 1 233 ? 7.234 28.328 -0.842 1 98.5 233 LYS B O 1
ATOM 4375 N N . GLU B 1 234 ? 8.359 26.844 -2.02 1 98.56 234 GLU B N 1
ATOM 4376 C CA . GLU B 1 234 ? 7.852 27.328 -3.301 1 98.56 234 GLU B CA 1
ATOM 4377 C C . GLU B 1 234 ? 6.344 27.125 -3.41 1 98.56 234 GLU B C 1
ATOM 4379 O O . GLU B 1 234 ? 5.617 28.031 -3.811 1 98.56 234 GLU B O 1
ATOM 4384 N N . ASP B 1 235 ? 5.898 25.969 -3.059 1 98.81 235 ASP B N 1
ATOM 4385 C CA . ASP B 1 235 ? 4.469 25.688 -3.16 1 98.81 235 ASP B CA 1
ATOM 4386 C C . ASP B 1 235 ? 3.674 26.484 -2.129 1 98.81 235 ASP B C 1
ATOM 4388 O O . ASP B 1 235 ? 2.537 26.875 -2.389 1 98.81 235 ASP B O 1
ATOM 4392 N N . SER B 1 236 ? 4.266 26.75 -0.964 1 98.81 236 SER B N 1
ATOM 4393 C CA . SER B 1 236 ? 3.615 27.594 0.028 1 98.81 236 SER B CA 1
ATOM 4394 C C . SER B 1 236 ? 3.391 29 -0.511 1 98.81 236 SER B C 1
ATOM 4396 O O . SER B 1 236 ? 2.338 29.609 -0.281 1 98.81 236 SER B O 1
ATOM 4398 N N . ALA B 1 237 ? 4.371 29.5 -1.139 1 98.75 237 ALA B N 1
ATOM 4399 C CA . ALA B 1 237 ? 4.227 30.812 -1.748 1 98.75 237 ALA B CA 1
ATOM 4400 C C . ALA B 1 237 ? 3.098 30.828 -2.777 1 98.75 237 ALA B C 1
ATOM 4402 O O . ALA B 1 237 ? 2.287 31.75 -2.812 1 98.75 237 ALA B O 1
ATOM 4403 N N . ARG B 1 238 ? 3.031 29.797 -3.586 1 98.81 238 ARG B N 1
ATOM 4404 C CA . ARG B 1 238 ? 1.965 29.656 -4.574 1 98.81 238 ARG B CA 1
ATOM 4405 C C . ARG B 1 238 ? 0.605 29.531 -3.895 1 98.81 238 ARG B C 1
ATOM 4407 O O . ARG B 1 238 ? -0.38 30.109 -4.352 1 98.81 238 ARG B O 1
ATOM 4414 N N . LEU B 1 239 ? 0.578 28.781 -2.834 1 98.81 239 LEU B N 1
ATOM 4415 C CA . LEU B 1 239 ? -0.668 28.609 -2.094 1 98.81 239 LEU B CA 1
ATOM 4416 C C . LEU B 1 239 ? -1.175 29.953 -1.573 1 98.81 239 LEU B C 1
ATOM 4418 O O . LEU B 1 239 ? -2.359 30.266 -1.711 1 98.81 239 LEU B O 1
ATOM 4422 N N . ARG B 1 240 ? -0.27 30.703 -0.983 1 98.75 240 ARG B N 1
ATOM 4423 C CA . ARG B 1 240 ? -0.681 32 -0.452 1 98.75 240 ARG B CA 1
ATOM 4424 C C . ARG B 1 240 ? -1.271 32.875 -1.55 1 98.75 240 ARG B C 1
ATOM 4426 O O . ARG B 1 240 ? -2.305 33.531 -1.35 1 98.75 240 ARG B O 1
ATOM 4433 N N . GLU B 1 241 ? -0.64 32.875 -2.66 1 98.69 241 GLU B N 1
ATOM 4434 C CA . GLU B 1 241 ? -1.12 33.656 -3.799 1 98.69 241 GLU B CA 1
ATOM 4435 C C . GLU B 1 241 ? -2.475 33.125 -4.285 1 98.69 241 GLU B C 1
ATOM 4437 O O . GLU B 1 241 ? -3.412 33.906 -4.457 1 98.69 241 GLU B O 1
ATOM 4442 N N . ASP B 1 242 ? -2.564 31.891 -4.484 1 98.69 242 ASP B N 1
ATOM 4443 C CA . ASP B 1 242 ? -3.775 31.297 -5.039 1 98.69 242 ASP B CA 1
ATOM 4444 C C . ASP B 1 242 ? -4.938 31.391 -4.051 1 98.69 242 ASP B C 1
ATOM 4446 O O . ASP B 1 242 ? -6.078 31.625 -4.453 1 98.69 242 ASP B O 1
ATOM 4450 N N . PHE B 1 243 ? -4.676 31.141 -2.734 1 98.5 243 PHE B N 1
ATOM 4451 C CA . PHE B 1 243 ? -5.715 31.281 -1.725 1 98.5 243 PHE B CA 1
ATOM 4452 C C . PHE B 1 243 ? -6.297 32.688 -1.756 1 98.5 243 PHE B C 1
ATOM 4454 O O . PHE B 1 243 ? -7.516 32.875 -1.797 1 98.5 243 PHE B O 1
ATOM 4461 N N . ALA B 1 244 ? -5.406 33.688 -1.737 1 98.12 244 ALA B N 1
ATOM 4462 C CA . ALA B 1 244 ? -5.836 35.062 -1.737 1 98.12 244 ALA B CA 1
ATOM 4463 C C . ALA B 1 244 ? -6.645 35.406 -2.99 1 98.12 244 ALA B C 1
ATOM 4465 O O . ALA B 1 244 ? -7.699 36.031 -2.912 1 98.12 244 ALA B O 1
ATOM 4466 N N . GLN B 1 245 ? -6.18 34.938 -4.105 1 98.06 245 GLN B N 1
ATOM 4467 C CA . GLN B 1 245 ? -6.84 35.25 -5.375 1 98.06 245 GLN B CA 1
ATOM 4468 C C . GLN B 1 245 ? -8.219 34.594 -5.441 1 98.06 245 GLN B C 1
ATOM 4470 O O . GLN B 1 245 ? -9.203 35.25 -5.793 1 98.06 245 GLN B O 1
ATOM 4475 N N . VAL B 1 246 ? -8.312 33.344 -5.125 1 97.62 246 VAL B N 1
ATOM 4476 C CA . VAL B 1 246 ? -9.57 32.594 -5.219 1 97.62 246 VAL B CA 1
ATOM 4477 C C . VAL B 1 246 ? -10.57 33.156 -4.207 1 97.62 246 VAL B C 1
ATOM 4479 O O . VAL B 1 246 ? -11.734 33.375 -4.543 1 97.62 246 VAL B O 1
ATOM 4482 N N . TYR B 1 247 ? -10.102 33.375 -2.992 1 97.06 247 TYR B N 1
ATOM 4483 C CA . TYR B 1 247 ? -10.961 33.844 -1.915 1 97.06 247 TYR B CA 1
ATOM 4484 C C . TYR B 1 247 ? -11.57 35.219 -2.27 1 97.06 247 TYR B C 1
ATOM 4486 O O . TYR B 1 247 ? -12.75 35.469 -1.999 1 97.06 247 TYR B O 1
ATOM 4494 N N . ASN B 1 248 ? -10.781 36.094 -2.918 1 96.12 248 ASN B N 1
ATOM 4495 C CA . ASN B 1 248 ? -11.188 37.469 -3.129 1 96.12 248 ASN B CA 1
ATOM 4496 C C . ASN B 1 248 ? -11.844 37.656 -4.496 1 96.12 248 ASN B C 1
ATOM 4498 O O . ASN B 1 248 ? -12.672 38.562 -4.676 1 96.12 248 ASN B O 1
ATOM 4502 N N . GLU B 1 249 ? -11.523 36.812 -5.445 1 95 249 GLU B N 1
ATOM 4503 C CA . GLU B 1 249 ? -11.859 37.156 -6.824 1 95 249 GLU B CA 1
ATOM 4504 C C . GLU B 1 249 ? -12.828 36.156 -7.422 1 95 249 GLU B C 1
ATOM 4506 O O . GLU B 1 249 ? -13.555 36.469 -8.375 1 95 249 GLU B O 1
ATOM 4511 N N . GLU B 1 250 ? -12.883 35 -6.953 1 91.5 250 GLU B N 1
ATOM 4512 C CA . GLU B 1 250 ? -13.75 33.969 -7.531 1 91.5 250 GLU B CA 1
ATOM 4513 C C . GLU B 1 250 ? -15.172 34.094 -6.973 1 91.5 250 GLU B C 1
ATOM 4515 O O . GLU B 1 250 ? -15.359 34.438 -5.805 1 91.5 250 GLU B O 1
ATOM 4520 N N . PRO B 1 251 ? -16.094 33.812 -7.859 1 89.62 251 PRO B N 1
ATOM 4521 C CA . PRO B 1 251 ? -17.453 33.688 -7.324 1 89.62 251 PRO B CA 1
ATOM 4522 C C . PRO B 1 251 ? -17.562 32.656 -6.211 1 89.62 251 PRO B C 1
ATOM 4524 O O . PRO B 1 251 ? -17.094 31.531 -6.371 1 89.62 251 PRO B O 1
ATOM 4527 N N . GLU B 1 252 ? -18.141 33 -5.113 1 91.19 252 GLU B N 1
ATOM 4528 C CA . GLU B 1 252 ? -18.297 32.125 -3.955 1 91.19 252 GLU B CA 1
ATOM 4529 C C . GLU B 1 252 ? -16.938 31.594 -3.488 1 91.19 252 GLU B C 1
ATOM 4531 O O . GLU B 1 252 ? -16.828 30.438 -3.082 1 91.19 252 GLU B O 1
ATOM 4536 N N . GLY B 1 253 ? -15.922 32.406 -3.652 1 92.75 253 GLY B N 1
ATOM 4537 C CA . GLY B 1 253 ? -14.555 32.031 -3.299 1 92.75 253 GLY B CA 1
ATOM 4538 C C . GLY B 1 253 ? -14.406 31.609 -1.847 1 92.75 253 GLY B C 1
ATOM 4539 O O . GLY B 1 253 ? -13.531 30.812 -1.509 1 92.75 253 GLY B O 1
ATOM 4540 N N . ASN B 1 254 ? -15.273 32.125 -1 1 92.94 254 ASN B N 1
ATOM 4541 C CA . ASN B 1 254 ? -15.188 31.828 0.43 1 92.94 254 ASN B CA 1
ATOM 4542 C C . ASN B 1 254 ? -15.836 30.5 0.778 1 92.94 254 ASN B C 1
ATOM 4544 O O . ASN B 1 254 ? -15.812 30.078 1.936 1 92.94 254 ASN B O 1
ATOM 4548 N N . ASP B 1 255 ? -16.328 29.812 -0.24 1 94.5 255 ASP B N 1
ATOM 4549 C CA . ASP B 1 255 ? -17.031 28.547 0.019 1 94.5 255 ASP B CA 1
ATOM 4550 C C . ASP B 1 255 ? -16.188 27.359 -0.407 1 94.5 255 ASP B C 1
ATOM 4552 O O . ASP B 1 255 ? -16.656 26.219 -0.407 1 94.5 255 ASP B O 1
ATOM 4556 N N . TYR B 1 256 ? -14.961 27.594 -0.676 1 94.88 256 TYR B N 1
ATOM 4557 C CA . TYR B 1 256 ? -14.086 26.516 -1.106 1 94.88 256 TYR B CA 1
ATOM 4558 C C . TYR B 1 256 ? -13.414 25.844 0.088 1 94.88 256 TYR B C 1
ATOM 4560 O O . TYR B 1 256 ? -13.117 26.5 1.087 1 94.88 256 TYR B O 1
ATOM 4568 N N . PHE B 1 257 ? -13.234 24.531 -0.034 1 96.19 257 PHE B N 1
ATOM 4569 C CA . PHE B 1 257 ? -12.18 23.891 0.745 1 96.19 257 PHE B CA 1
ATOM 4570 C C . PHE B 1 257 ? -10.805 24.281 0.225 1 96.19 257 PHE B C 1
ATOM 4572 O O . PHE B 1 257 ? -10.578 24.312 -0.986 1 96.19 257 PHE B O 1
ATOM 4579 N N . TRP B 1 258 ? -9.859 24.516 1.167 1 97.56 258 TRP B N 1
ATOM 4580 C CA . TRP B 1 258 ? -8.578 25.047 0.701 1 97.56 258 TRP B CA 1
ATOM 4581 C C . TRP B 1 258 ? -7.895 24.062 -0.239 1 97.56 258 TRP B C 1
ATOM 4583 O O . TRP B 1 258 ? -7.242 24.469 -1.203 1 97.56 258 TRP B O 1
ATOM 4593 N N . GLU B 1 259 ? -8.008 22.719 0.064 1 97.81 259 GLU B N 1
ATOM 4594 C CA . GLU B 1 259 ? -7.285 21.719 -0.702 1 97.81 259 GLU B CA 1
ATOM 4595 C C . GLU B 1 259 ? -7.828 21.609 -2.123 1 97.81 259 GLU B C 1
ATOM 4597 O O . GLU B 1 259 ? -7.156 21.078 -3.012 1 97.81 259 GLU B O 1
ATOM 4602 N N . PHE B 1 260 ? -9.031 22.062 -2.332 1 97.38 260 PHE B N 1
ATOM 4603 C CA . PHE B 1 260 ? -9.609 22.047 -3.67 1 97.38 260 PHE B CA 1
ATOM 4604 C C . PHE B 1 260 ? -8.812 22.938 -4.613 1 97.38 260 PHE B C 1
ATOM 4606 O O . PHE B 1 260 ? -8.758 22.672 -5.816 1 97.38 260 PHE B O 1
ATOM 4613 N N . ILE B 1 261 ? -8.203 23.938 -4.129 1 98 261 ILE B N 1
ATOM 4614 C CA . ILE B 1 261 ? -7.5 24.938 -4.93 1 98 261 ILE B CA 1
ATOM 4615 C C . ILE B 1 261 ? -6.246 24.312 -5.547 1 98 261 ILE B C 1
ATOM 4617 O O . ILE B 1 261 ? -6.109 24.266 -6.77 1 98 261 ILE B O 1
ATOM 4621 N N . PRO B 1 262 ? -5.309 23.719 -4.805 1 98.69 262 PRO B N 1
ATOM 4622 C CA . PRO B 1 262 ? -4.117 23.141 -5.43 1 98.69 262 PRO B CA 1
ATOM 4623 C C . PRO B 1 262 ? -4.398 21.812 -6.121 1 98.69 262 PRO B C 1
ATOM 4625 O O . PRO B 1 262 ? -3.639 21.391 -6.996 1 98.69 262 PRO B O 1
ATOM 4628 N N . LEU B 1 263 ? -5.516 21.109 -5.754 1 98.56 263 LEU B N 1
ATOM 4629 C CA . LEU B 1 263 ? -5.703 19.75 -6.242 1 98.56 263 LEU B CA 1
ATOM 4630 C C . LEU B 1 263 ? -6.648 19.719 -7.438 1 98.56 263 LEU B C 1
ATOM 4632 O O . LEU B 1 263 ? -6.695 18.734 -8.188 1 98.56 263 LEU B O 1
ATOM 4636 N N . VAL B 1 264 ? -7.457 20.766 -7.598 1 97.75 264 VAL B N 1
ATOM 4637 C CA . VAL B 1 264 ? -8.461 20.75 -8.656 1 97.75 264 VAL B CA 1
ATOM 4638 C C . VAL B 1 264 ? -8.414 22.062 -9.438 1 97.75 264 VAL B C 1
ATOM 4640 O O . VAL B 1 264 ? -8.062 22.078 -10.617 1 97.75 264 VAL B O 1
ATOM 4643 N N . LEU B 1 265 ? -8.672 23.203 -8.766 1 97 265 LEU B N 1
ATOM 4644 C CA . LEU B 1 265 ? -8.898 24.484 -9.43 1 97 265 LEU B CA 1
ATOM 4645 C C . LEU B 1 265 ? -7.633 24.969 -10.125 1 97 265 LEU B C 1
ATOM 4647 O O . LEU B 1 265 ? -7.695 25.547 -11.211 1 97 265 LEU B O 1
ATOM 4651 N N . ARG B 1 266 ? -6.496 24.859 -9.484 1 97.62 266 ARG B N 1
ATOM 4652 C CA . ARG B 1 266 ? -5.207 25.297 -10.016 1 97.62 266 ARG B CA 1
ATOM 4653 C C . ARG B 1 266 ? -4.223 24.141 -10.078 1 97.62 266 ARG B C 1
ATOM 4655 O O . ARG B 1 266 ? -3.027 24.312 -9.828 1 97.62 266 ARG B O 1
ATOM 4662 N N . LYS B 1 267 ? -4.738 22.969 -10.359 1 97.69 267 LYS B N 1
ATOM 4663 C CA . LYS B 1 267 ? -3.947 21.734 -10.273 1 97.69 267 LYS B CA 1
ATOM 4664 C C . LYS B 1 267 ? -2.729 21.812 -11.188 1 97.69 267 LYS B C 1
ATOM 4666 O O . LYS B 1 267 ? -1.697 21.188 -10.906 1 97.69 267 LYS B O 1
ATOM 4671 N N . GLU B 1 268 ? -2.754 22.578 -12.289 1 97.5 268 GLU B N 1
ATOM 4672 C CA . GLU B 1 268 ? -1.658 22.672 -13.25 1 97.5 268 GLU B CA 1
ATOM 4673 C C . GLU B 1 268 ? -0.442 23.359 -12.641 1 97.5 268 GLU B C 1
ATOM 4675 O O . GLU B 1 268 ? 0.67 23.25 -13.156 1 97.5 268 GLU B O 1
ATOM 4680 N N . ARG B 1 269 ? -0.647 24.047 -11.516 1 98.31 269 ARG B N 1
ATOM 4681 C CA . ARG B 1 269 ? 0.431 24.812 -10.898 1 98.31 269 ARG B CA 1
ATOM 4682 C C . ARG B 1 269 ? 1.146 23.984 -9.836 1 98.31 269 ARG B C 1
ATOM 4684 O O . ARG B 1 269 ? 2.135 24.422 -9.25 1 98.31 269 ARG B O 1
ATOM 4691 N N . TYR B 1 270 ? 0.655 22.781 -9.57 1 98.56 270 TYR B N 1
ATOM 4692 C CA . TYR B 1 270 ? 1.189 21.984 -8.477 1 98.56 270 TYR B CA 1
ATOM 4693 C C . TYR B 1 270 ? 1.491 20.562 -8.938 1 98.56 270 TYR B C 1
ATOM 4695 O O . TYR B 1 270 ? 0.885 20.078 -9.891 1 98.56 270 TYR B O 1
ATOM 4703 N N . ALA B 1 271 ? 2.48 19.938 -8.336 1 98 271 ALA B N 1
ATOM 4704 C CA . ALA B 1 271 ? 2.785 18.516 -8.438 1 98 271 ALA B CA 1
ATOM 4705 C C . ALA B 1 271 ? 2.85 17.875 -7.059 1 98 271 ALA B C 1
ATOM 4707 O O . ALA B 1 271 ? 3.939 17.609 -6.539 1 98 271 ALA B O 1
ATOM 4708 N N . VAL B 1 272 ? 1.692 17.594 -6.523 1 98.81 272 VAL B N 1
ATOM 4709 C CA . VAL B 1 272 ? 1.591 17.125 -5.148 1 98.81 272 VAL B CA 1
ATOM 4710 C C . VAL B 1 272 ? 1.672 15.594 -5.117 1 98.81 272 VAL B C 1
ATOM 4712 O O . VAL B 1 272 ? 0.913 14.914 -5.809 1 98.81 272 VAL B O 1
ATOM 4715 N N . GLU B 1 273 ? 2.568 15.039 -4.328 1 98.31 273 GLU B N 1
ATOM 4716 C CA . GLU B 1 273 ? 2.697 13.594 -4.215 1 98.31 273 GLU B CA 1
ATOM 4717 C C . GLU B 1 273 ? 1.843 13.047 -3.072 1 98.31 273 GLU B C 1
ATOM 4719 O O . GLU B 1 273 ? 1.446 13.797 -2.178 1 98.31 273 GLU B O 1
ATOM 4724 N N . VAL B 1 274 ? 1.527 11.758 -3.201 1 97.94 274 VAL B N 1
ATOM 4725 C CA . VAL B 1 274 ? 0.926 11.062 -2.066 1 97.94 274 VAL B CA 1
ATOM 4726 C C . VAL B 1 274 ? 2.016 10.641 -1.082 1 97.94 274 VAL B C 1
ATOM 4728 O O . VAL B 1 274 ? 3.107 10.242 -1.49 1 97.94 274 VAL B O 1
ATOM 4731 N N . ARG B 1 275 ? 1.826 10.836 0.108 1 97.25 275 ARG B N 1
ATOM 4732 C CA . ARG B 1 275 ? 2.566 10.164 1.17 1 97.25 275 ARG B CA 1
ATOM 4733 C C . ARG B 1 275 ? 1.767 9 1.737 1 97.25 275 ARG B C 1
ATOM 4735 O O . ARG B 1 275 ? 0.903 9.188 2.596 1 97.25 275 ARG B O 1
ATOM 4742 N N . PRO B 1 276 ? 2.117 7.812 1.275 1 95.62 276 PRO B N 1
ATOM 4743 C CA . PRO B 1 276 ? 1.264 6.672 1.61 1 95.62 276 PRO B CA 1
ATOM 4744 C C . PRO B 1 276 ? 1.353 6.281 3.084 1 95.62 276 PRO B C 1
ATOM 4746 O O . PRO B 1 276 ? 2.428 6.359 3.684 1 95.62 276 PRO B O 1
ATOM 4749 N N . CYS B 1 277 ? 0.2 5.848 3.631 1 95.94 277 CYS B N 1
ATOM 4750 C CA . CYS B 1 277 ? 0.124 5.273 4.969 1 95.94 277 CYS B CA 1
ATOM 4751 C C . CYS B 1 277 ? -0.886 4.133 5.016 1 95.94 277 CYS B C 1
ATOM 4753 O O . CYS B 1 277 ? -1.496 3.795 4 1 95.94 277 CYS B O 1
ATOM 4755 N N . GLU B 1 278 ? -0.939 3.492 6.168 1 92.94 278 GLU B N 1
ATOM 4756 C CA . GLU B 1 278 ? -1.956 2.471 6.398 1 92.94 278 GLU B CA 1
ATOM 4757 C C . GLU B 1 278 ? -3.244 3.088 6.938 1 92.94 278 GLU B C 1
ATOM 4759 O O . GLU B 1 278 ? -3.207 4.098 7.645 1 92.94 278 GLU B O 1
ATOM 4764 N N . LYS B 1 279 ? -4.305 2.477 6.609 1 92.88 279 LYS B N 1
ATOM 4765 C CA . LYS B 1 279 ? -5.586 2.961 7.113 1 92.88 279 LYS B CA 1
ATOM 4766 C C . LYS B 1 279 ? -5.59 3.023 8.641 1 92.88 279 LYS B C 1
ATOM 4768 O O . LYS B 1 279 ? -6.219 3.904 9.227 1 92.88 279 LYS B O 1
ATOM 4773 N N . SER B 1 280 ? -4.883 2.146 9.234 1 91.69 280 SER B N 1
ATOM 4774 C CA . SER B 1 280 ? -4.879 2.037 10.695 1 91.69 280 SER B CA 1
ATOM 4775 C C . SER B 1 280 ? -4.016 3.121 11.328 1 91.69 280 SER B C 1
ATOM 4777 O O . SER B 1 280 ? -4.055 3.324 12.539 1 91.69 280 SER B O 1
ATOM 4779 N N . ASP B 1 281 ? -3.277 3.844 10.531 1 96.12 281 ASP B N 1
ATOM 4780 C CA . ASP B 1 281 ? -2.371 4.855 11.07 1 96.12 281 ASP B CA 1
ATOM 4781 C C . ASP B 1 281 ? -3.141 6.082 11.555 1 96.12 281 ASP B C 1
ATOM 4783 O O . ASP B 1 281 ? -2.605 6.902 12.305 1 96.12 281 ASP B O 1
ATOM 4787 N N . ILE B 1 282 ? -4.359 6.203 11.078 1 95.12 282 ILE B N 1
ATOM 4788 C CA . ILE B 1 282 ? -5.223 7.332 11.406 1 95.12 282 ILE B CA 1
ATOM 4789 C C . ILE B 1 282 ? -6.633 6.832 11.711 1 95.12 282 ILE B C 1
ATOM 4791 O O . ILE B 1 282 ? -7.152 5.965 11.008 1 95.12 282 ILE B O 1
ATOM 4795 N N . MET B 1 283 ? -7.16 7.395 12.75 1 92.5 283 MET B N 1
ATOM 4796 C CA . MET B 1 283 ? -8.547 7.074 13.07 1 92.5 283 MET B CA 1
ATOM 4797 C C . MET B 1 283 ? -9.453 8.281 12.844 1 92.5 283 MET B C 1
ATOM 4799 O O . MET B 1 283 ? -9.375 9.266 13.594 1 92.5 283 MET B O 1
ATOM 4803 N N . GLU B 1 284 ? -10.211 8.188 11.859 1 91.31 284 GLU B N 1
ATOM 4804 C CA . GLU B 1 284 ? -11.227 9.211 11.656 1 91.31 284 GLU B CA 1
ATOM 4805 C C . GLU B 1 284 ? -12.477 8.93 12.484 1 91.31 284 GLU B C 1
ATOM 4807 O O . GLU B 1 284 ? -12.953 7.793 12.531 1 91.31 284 GLU B O 1
ATOM 4812 N N . ILE B 1 285 ? -12.93 9.859 13.188 1 92.5 285 ILE B N 1
ATOM 4813 C CA . ILE B 1 285 ? -14.148 9.781 13.977 1 92.5 285 ILE B CA 1
ATOM 4814 C C . ILE B 1 285 ? -15.172 10.781 13.438 1 92.5 285 ILE B C 1
ATOM 4816 O O . ILE B 1 285 ? -15.125 11.969 13.766 1 92.5 285 ILE B O 1
ATOM 4820 N N . ASP B 1 286 ? -16.141 10.289 12.781 1 88 286 ASP B N 1
ATOM 4821 C CA . ASP B 1 286 ? -16.922 11.203 11.969 1 88 286 ASP B CA 1
ATOM 4822 C C . ASP B 1 286 ? -18.25 11.531 12.633 1 88 286 ASP B C 1
ATOM 4824 O O . ASP B 1 286 ? -18.906 12.508 12.273 1 88 286 ASP B O 1
ATOM 4828 N N . ASN B 1 287 ? -18.672 10.648 13.516 1 89.38 287 ASN B N 1
ATOM 4829 C CA . ASN B 1 287 ? -19.922 10.906 14.219 1 89.38 287 ASN B CA 1
ATOM 4830 C C . ASN B 1 287 ? -19.891 10.328 15.633 1 89.38 287 ASN B C 1
ATOM 4832 O O . ASN B 1 287 ? -18.953 9.641 16 1 89.38 287 ASN B O 1
ATOM 4836 N N . PHE B 1 288 ? -20.953 10.641 16.344 1 92 288 PHE B N 1
ATOM 4837 C CA . PHE B 1 288 ? -21.031 10.273 17.75 1 92 288 PHE B CA 1
ATOM 4838 C C . PHE B 1 288 ? -21.078 8.758 17.906 1 92 288 PHE B C 1
ATOM 4840 O O . PHE B 1 288 ? -20.484 8.203 18.844 1 92 288 PHE B O 1
ATOM 4847 N N . TYR B 1 289 ? -21.672 8.109 17.047 1 87.31 289 TYR B N 1
ATOM 4848 C CA . TYR B 1 289 ? -21.781 6.656 17.109 1 87.31 289 TYR B CA 1
ATOM 4849 C C . TYR B 1 289 ? -20.406 6.008 17.016 1 87.31 289 TYR B C 1
ATOM 4851 O O . TYR B 1 289 ? -20.094 5.086 17.781 1 87.31 289 TYR B O 1
ATOM 4859 N N . GLU B 1 290 ? -19.609 6.523 16.156 1 88.81 290 GLU B N 1
ATOM 4860 C CA . GLU B 1 290 ? -18.25 6.016 16 1 88.81 290 GLU B CA 1
ATOM 4861 C C . GLU B 1 290 ? -17.422 6.281 17.266 1 88.81 290 GLU B C 1
ATOM 4863 O O . GLU B 1 290 ? -16.594 5.453 17.641 1 88.81 290 GLU B O 1
ATOM 4868 N N . LEU B 1 291 ? -17.688 7.395 17.828 1 93 291 LEU B N 1
ATOM 4869 C CA . LEU B 1 291 ? -17 7.727 19.078 1 93 291 LEU B CA 1
ATOM 4870 C C . LEU B 1 291 ? -17.344 6.719 20.172 1 93 291 LEU B C 1
ATOM 4872 O O . LEU B 1 291 ? -16.453 6.242 20.875 1 93 291 LEU B O 1
ATOM 4876 N N . VAL B 1 292 ? -18.578 6.363 20.25 1 90.81 292 VAL B N 1
ATOM 4877 C CA . VAL B 1 292 ? -19.047 5.43 21.266 1 90.81 292 VAL B CA 1
ATOM 4878 C C . VAL B 1 292 ? -18.422 4.059 21.047 1 90.81 292 VAL B C 1
ATOM 4880 O O . VAL B 1 292 ? -18.047 3.373 22 1 90.81 292 VAL B O 1
ATOM 4883 N N . GLN B 1 293 ? -18.266 3.715 19.828 1 85.31 293 GLN B N 1
ATOM 4884 C CA . GLN B 1 293 ? -17.672 2.426 19.5 1 85.31 293 GLN B CA 1
ATOM 4885 C C . GLN B 1 293 ? -16.203 2.373 19.922 1 85.31 293 GLN B C 1
ATOM 4887 O O . GLN B 1 293 ? -15.703 1.315 20.312 1 85.31 293 GLN B O 1
ATOM 4892 N N . LEU B 1 294 ? -15.602 3.477 19.906 1 88.56 294 LEU B N 1
ATOM 4893 C CA . LEU B 1 294 ? -14.18 3.559 20.219 1 88.56 294 LEU B CA 1
ATOM 4894 C C . LEU B 1 294 ? -13.969 3.713 21.734 1 88.56 294 LEU B C 1
ATOM 4896 O O . LEU B 1 294 ? -12.953 3.258 22.266 1 88.56 294 LEU B O 1
ATOM 4900 N N . ASP B 1 295 ? -14.883 4.395 22.312 1 93.31 295 ASP B N 1
ATOM 4901 C CA . ASP B 1 295 ? -14.805 4.719 23.734 1 93.31 295 ASP B CA 1
ATOM 4902 C C . ASP B 1 295 ? -16.141 4.504 24.422 1 93.31 295 ASP B C 1
ATOM 4904 O O . ASP B 1 295 ? -17.016 5.379 24.391 1 93.31 295 ASP B O 1
ATOM 4908 N N . SER B 1 296 ? -16.25 3.459 25.125 1 90.81 296 SER B N 1
ATOM 4909 C CA . SER B 1 296 ? -17.5 3.021 25.719 1 90.81 296 SER B CA 1
ATOM 4910 C C . SER B 1 296 ? -17.938 3.955 26.844 1 90.81 296 SER B C 1
ATOM 4912 O O . SER B 1 296 ? -19.078 3.895 27.297 1 90.81 296 SER B O 1
ATOM 4914 N N . SER B 1 297 ? -17.062 4.801 27.281 1 92.62 297 SER B N 1
ATOM 4915 C CA . SER B 1 297 ? -17.438 5.746 28.328 1 92.62 297 SER B CA 1
ATOM 4916 C C . SER B 1 297 ? -18.5 6.727 27.844 1 92.62 297 SER B C 1
ATOM 4918 O O . SER B 1 297 ? -19.156 7.383 28.641 1 92.62 297 SER B O 1
ATOM 4920 N N . TYR B 1 298 ? -18.688 6.793 26.531 1 93.12 298 TYR B N 1
ATOM 4921 C CA . TYR B 1 298 ? -19.656 7.715 25.953 1 93.12 298 TYR B CA 1
ATOM 4922 C C . TYR B 1 298 ? -21.016 7.039 25.797 1 93.12 298 TYR B C 1
ATOM 4924 O O . TYR B 1 298 ? -22 7.676 25.391 1 93.12 298 TYR B O 1
ATOM 4932 N N . LYS B 1 299 ? -21.156 5.781 26.109 1 89.56 299 LYS B N 1
ATOM 4933 C CA . LYS B 1 299 ? -22.375 5.016 25.906 1 89.56 299 LYS B CA 1
ATOM 4934 C C . LYS B 1 299 ? -23.562 5.695 26.578 1 89.56 299 LYS B C 1
ATOM 4936 O O . LYS B 1 299 ? -24.656 5.762 26 1 89.56 299 LYS B O 1
ATOM 4941 N N . ASP B 1 300 ? -23.359 6.23 27.797 1 88.31 300 ASP B N 1
ATOM 4942 C CA . ASP B 1 300 ? -24.438 6.859 28.547 1 88.31 300 ASP B CA 1
ATOM 4943 C C . ASP B 1 300 ? -24.281 8.375 28.562 1 88.31 300 ASP B C 1
ATOM 4945 O O . ASP B 1 300 ? -24.688 9.039 29.516 1 88.31 300 ASP B O 1
ATOM 4949 N N . TYR B 1 301 ? -23.734 8.828 27.547 1 85.44 301 TYR B N 1
ATOM 4950 C CA . TYR B 1 301 ? -23.516 10.273 27.484 1 85.44 301 TYR B CA 1
ATOM 4951 C C . TYR B 1 301 ? -24.844 11.023 27.391 1 85.44 301 TYR B C 1
ATOM 4953 O O . TYR B 1 301 ? -25.734 10.633 26.625 1 85.44 301 TYR B O 1
ATOM 4961 N N . PRO B 1 302 ? -25.016 12.039 28.234 1 79.62 302 PRO B N 1
ATOM 4962 C CA . PRO B 1 302 ? -26.281 12.773 28.219 1 79.62 302 PRO B CA 1
ATOM 4963 C C . PRO B 1 302 ? -26.547 13.438 26.875 1 79.62 302 PRO B C 1
ATOM 4965 O O . PRO B 1 302 ? -25.625 13.891 26.203 1 79.62 302 PRO B O 1
ATOM 4968 N N . GLY B 1 303 ? -27.938 13.594 26.469 1 70.12 303 GLY B N 1
ATOM 4969 C CA . GLY B 1 303 ? -28.312 14.305 25.266 1 70.12 303 GLY B CA 1
ATOM 4970 C C . GLY B 1 303 ? -28.422 13.398 24.047 1 70.12 303 GLY B C 1
ATOM 4971 O O . GLY B 1 303 ? -28.562 13.875 22.922 1 70.12 303 GLY B O 1
ATOM 4972 N N . GLN B 1 304 ? -28.141 12.094 24.328 1 62.22 304 GLN B N 1
ATOM 4973 C CA . GLN B 1 304 ? -28.391 11.156 23.234 1 62.22 304 GLN B CA 1
ATOM 4974 C C . GLN B 1 304 ? -29.891 11.07 22.922 1 62.22 304 GLN B C 1
ATOM 4976 O O . GLN B 1 304 ? -30.703 10.781 23.812 1 62.22 304 GLN B O 1
ATOM 4981 N N . GLU B 1 305 ? -30.531 12.016 22.641 1 47.81 305 GLU B N 1
ATOM 4982 C CA . GLU B 1 305 ? -31.953 11.789 22.438 1 47.81 305 GLU B CA 1
ATOM 4983 C C . GLU B 1 305 ? -32.188 10.484 21.688 1 47.81 305 GLU B C 1
ATOM 4985 O O . GLU B 1 305 ? -31.562 10.203 20.672 1 47.81 305 GLU B O 1
ATOM 4990 N N . GLN B 1 306 ? -32.875 9.453 22.344 1 35.22 306 GLN B N 1
ATOM 4991 C CA . GLN B 1 306 ? -33.594 8.406 21.625 1 35.22 306 GLN B CA 1
ATOM 4992 C C . GLN B 1 306 ? -34.406 8.992 20.469 1 35.22 306 GLN B C 1
ATOM 4994 O O . GLN B 1 306 ? -35.062 10.016 20.625 1 35.22 306 GLN B O 1
#

Sequence (612 aa):
MNRYQFEVLTYIEKNGKKDYPMRTLSDTLKISGTAISKALDELENDVLIKRCEDQMEITEKGLEALEPYRVKRAVIMAAGFGSRMVPVTLDRPKPMVAVNGVRIIDTLLDALVSVGIKDITLVRGYKKEKFDEILDKYPFINLIDNDIYDKTNNISSAMAALEHIDQCYLCEADLYISNPAIITKYQYCSNILGSYSLETDDWSFKLDNGHITDYQKGNTYCFNYYGISYWTKEDSARLREDFAQVYNEEPEGNDYFWEFIPLVLRKERYAVEVRPCEKSDIMEIDNFYELVQLDSSYKDYPGQEQMNRYQFEVLTYIEKNGKKDYPMRTLSDTLKISGTAISKALDELENDVLIKRCEDQMEITEKGLEALEPYRVKRAVIMAAGFGSRMVPVTLDRPKPMVAVNGVRIIDTLLDALVSVGIKDITLVRGYKKEKFDEILDKYPFINLIDNDIYDKTNNISSAMAALEHIDQCYLCEADLYISNPAIITKYQYCSNILGSYSLETDDWSFKLDNGHITDYQKGNTYCFNYYGISYWTKEDSARLREDFAQVYNEEPEGNDYFWEFIPLVLRKERYAVEVRPCEKSDIMEIDNFYELVQLDSSYKDYPGQEQ

Organism: Lachnospira eligens (strain ATCC 27750 / DSM 3376 / VPI C15-48 / C15-B4) (NCBI:txid515620)

Radius of gyration: 27.18 Å; Cα contacts (8 Å, |Δi|>4): 1231; chains: 2; bounding box: 71×74×65 Å

Foldseek 3Di:
DDPLLLLQLQVQAVVFWDFADLVNSCVVSVHDSVSNVVSVVVCVVVVQWDDDPRTIGGDPVVVVVQVLFFAQEAEEQQADQLVQAPPQSVQHGLQQDDFVRRRQQVQQVVLCVVLPHLHYEYEYHRNRVSCVVCCVVRVSYHYWYDDCPVVFPSLSSCVSCLVRQAQHKYFYRNKRFPASPLDHRGDDAKAFEWEWDQWAQAFWFADDVQFTADTDGIDGRTIHGHRIIGHHRVRSVVLSVQSVCQCPPPDSSRHDDSVCRCHPVVVVVDGYGYDYDHPVRIDHDNHNVSSCVRHVVCVPPPPPDD/DDPLLLLQLQVQAVVFWDFADLVNSCVVSVHDSVSNVVSVVVCVVVVQWDDDPRTIGGDPVVVVVQVLFFAQEAEEQQADQLVQAPPQSVQHGLQQDDFVRRRQQVQQVVLCVVLPHLHYEYEYHRNRVSCVVCCVVRVSYHYWYDDCPVVFPSLSSCVSCLVRQAQHKYFYRNKRFPASPLDHRGDDAKAFEWEWDQWAQAFWFADDVQFTADTDGIDGRTIHGHRIIGHHRVRSVVLSVQSVCQCPPPDSSRHDDSVCRCHPVVVVVDGYGYDYDHPVRIDHDNHNVSSCVRHVVCVPPPPPDD

Secondary structure (DSSP, 8-state):
--HHHHHHHHHHHHH-SEE--HHHHHHHHT--HHHHHHHHHHHHHTTSEEEETTEEEE-HHHHHHHGGGB--EEEEEE----GGGTTGGGSS-GGG-EETTEEHHHHHHHHHHHTT--EEEEEE-TTGGGGGGGGGT-TTPEEEE-TTTTTS-THHHHHHTGGG-SSEEEEES-EEES-GGGS-SB-SS-EEEEEEEEEEEEEEEEEETTEEEEEEEEEEEEEEEEEEEEE-HHHHHHHHHHHHHHHHHSTTGGGS-TTHIIIIITGGG--PEEEE--GGGEEE--SHHHHHHH-GGGTT-TT---/--HHHHHHHHHHHHH-SEE--HHHHHHHHT--HHHHHHHHHHHHHTTSEEEETTEEEE-HHHHHHHGGGB--EEEEEE----GGGTTGGGSS-GGG-EETTEEHHHHHHHHHHHTT--EEEEEE-TTGGGGGGGGGT-TTPEEEE-TTTTTS-THHHHHHTGGG-SSEEEEES-EEES-GGGS-SB-SS-EEEEEEEEEEEEEEEEEETTEEEEEEEEEEEEEEEEEEEEE-HHHHHHHHHHHHHHHHHSTTGGGS-TTHIIIIITGGG--PEEEE--GGGEEE--SHHHHHHH-GGGTT-TT---

InterPro domains:
  IPR005835 Nucleotidyl transferase domain [PF00483] (74-134)
  IPR029044 Nucleotide-diphospho-sugar transferases [G3DSA:3.90.550.10] (74-300)
  IPR029044 Nucleotide-diphospho-sugar transferases [SSF53448] (73-295)
  IPR036388 Winged helix-like DNA-binding domain superfamily [G3DSA:1.10.10.10] (1-73)
  IPR036390 Winged helix DNA-binding domain superfamily [SSF46785] (2-78)
  IPR050065 Bifunctional protein GlmU-like [PTHR43584] (74-295)

pLDDT: mean 95.89, std 5.92, range [35.22, 98.94]

Solvent-accessible surface area (backbone atoms only — not comparable to full-atom values): 31678 Å² total; per-residue (Å²): 129,56,71,62,40,48,54,52,51,53,50,36,56,74,68,41,71,43,74,56,51,62,67,58,51,21,54,73,66,23,34,29,60,67,58,47,50,51,28,50,52,51,35,41,73,68,47,23,35,48,75,59,89,48,31,36,29,63,32,75,58,27,54,59,70,44,51,87,32,47,45,51,31,36,40,31,50,45,26,56,52,47,75,55,29,51,57,71,29,75,84,31,25,49,30,67,42,61,58,85,82,40,37,25,32,52,36,46,52,50,25,38,45,75,51,65,31,57,50,35,36,38,28,26,26,40,58,42,74,62,58,58,62,50,37,80,82,42,69,66,55,43,81,42,78,28,90,56,44,89,77,36,32,59,28,52,44,51,60,67,43,36,90,71,51,54,30,19,36,47,27,53,28,60,47,28,43,68,39,47,77,81,53,66,44,60,53,93,61,31,27,33,30,25,20,75,23,58,29,38,74,46,52,22,25,34,64,57,82,48,22,62,33,72,63,37,66,38,53,56,46,26,23,40,60,42,61,46,27,38,32,35,57,70,54,18,53,49,45,45,53,50,50,53,46,38,44,74,68,40,86,70,25,44,60,33,54,56,68,47,41,56,51,58,76,43,28,91,80,48,79,40,27,64,40,78,51,58,59,76,36,44,44,78,64,76,31,40,69,54,44,29,73,75,24,66,86,48,70,79,45,80,76,63,74,131,130,55,72,62,40,48,56,52,51,52,51,35,56,75,68,41,74,43,75,54,53,63,66,59,52,21,54,73,65,23,33,28,60,67,59,48,51,53,29,50,51,52,35,41,74,69,48,24,33,49,75,60,88,46,32,35,31,61,32,74,58,30,55,59,69,45,50,89,32,49,44,50,31,35,38,32,50,47,26,54,52,47,74,56,29,51,56,71,28,75,84,30,26,50,31,67,42,61,56,84,82,40,37,24,33,51,36,47,52,52,24,39,45,76,50,66,31,57,50,33,38,39,29,25,26,39,59,41,72,62,60,59,62,50,38,79,83,40,68,65,56,42,79,40,78,27,92,57,45,90,78,36,32,57,28,52,43,50,60,67,44,37,89,70,52,52,31,20,36,48,27,53,28,58,47,30,43,69,39,46,76,80,54,65,45,59,51,93,60,30,27,33,31,24,22,75,22,59,29,36,73,45,52,23,28,34,64,57,81,46,22,61,34,74,65,38,67,40,50,56,47,26,22,38,60,42,61,46,27,37,31,36,57,69,54,17,54,50,45,45,51,50,51,53,47,37,46,73,67,39,84,69,26,44,61,33,51,55,68,47,40,55,51,57,78,43,27,90,80,48,78,40,26,64,40,78,52,57,58,75,36,44,46,78,62,75,30,40,69,54,43,30,75,75,22,65,83,48,70,79,44,80,76,64,72,130

Nearest PDB structures (foldseek):
  1jyl-assembly1_D  TM=9.145E-01  e=1.515E-18  Streptococcus pneumoniae
  6pd2-assembly2_B  TM=8.454E-01  e=5.099E-15  Treponema denticola ATCC 35405
  4y7u-assembly1_A  TM=7.474E-01  e=3.876E-12  Pseudomonas putida BIRD-1
  4y7v-assembly1_A  TM=7.527E-01  e=7.667E-12  Pseudomonas putida BIRD-1
  4y7t-assembly1_A  TM=7.684E-01  e=2.490E-11  Pseudomonas putida BIRD-1